Protein AF-A0A3M6WU56-F1 (afdb_monomer_lite)

InterPro domains:
  IPR001412 Aminoacyl-tRNA synthetase, class I, conserved site [PS00178] (388-399)
  IPR002300 Aminoacyl-tRNA synthetase, class Ia [PF00133] (355-540)
  IPR002303 Valine-tRNA ligase [PTHR11946] (317-577)
  IPR006710 Glycoside hydrolase, family 43 [PF04616] (1-161)
  IPR014729 Rossmann-like alpha/beta/alpha sandwich fold [G3DSA:3.40.50.620] (344-550)
  IPR023296 Glycosyl hydrolase, five-bladed beta-propeller domain superfamily [G3DSA:2.115.10.20] (1-221)
  IPR023296 Glycosyl hydrolase, five-bladed beta-propeller domain superfamily [SSF75005] (1-190)

Radius of gyration: 33.16 Å; chains: 1; bounding box: 92×86×83 Å

Foldseek 3Di:
DKAWAADPVGRLAIAIFAWDAPVPPVGPTDGPDPDGQWFPPVQRGWHQWDWAQDPVRWIKIKTKRHNLSVAPDDQSNAQDPPQGKIFIWMWTADNVRRHTDDDIATADIDDPLQHNTKGLWEWDDADQKIKIWIWGDHQVAQAIAIWIWIANDPSDNTHTDDDQGGCVRVNFGRKGNWYDDNVRFKIKTWGDDVPGIDIFIWGWHDDPNDIHTDTQGPPDNHDDDDDDDDDPDDDPPDPPLVVCVVVVLVVPPPDDDDDPDDPDDDDDDDDDDDDPVVVVVVVVVVVVVVVVVVVVVVVVVVVVVPDDDDDDDDDDDDPDDPDDQPDDFQDDGDDDDCPDPCNVDDDCVNVVPNPLRVCLSVVVLAFDDPPVRHWDPLEEDEDEQPAAELQDADDVVSLVSLVVVQVVQVVVVVVVGRYAYAYEHEPPPPNLLVSLQVCCCVVPVHDGCVNCDDPSSVVSSVVSSVVSVVNRVVVSSVSVRSHRPVRYDYCPPPVNVVVVVVVQVVCVVVVNDDDDDDDFCADPVSGDTDDPVRDDDDDDPAWDFDDDPPDPGTDTDRDDDWDWDDDPPDPDIDIDD

Secondary structure (DSSP, 8-state):
-EEEEEETTEEEEEEEEE-EESS-TT--EE---SS-SB--GGGTBEEEEEEEE-TTS-EEEEEEE-GGGGS-BSGGGB-SSSPPP--EEEEEE-TTS-SEEEEEEEEE---TTTTT-EEEEEEEEETTEEEEEEEES-TTSTT-EEEEEEESSTT-PPEEEEEEE-TTGGG-EEEEEEEE-TTSSEEEEEEEETTEEEEEEEEEEEETTEEEEEE--STTTT-SS-------S--SPPPHHHHHHHHHHHH--SS-SS-SS-----S-S--PPPPHHHHHHHHHHHHHHHHHHHHHHHHHHHHHTSPPS------PPP-PPPP---SPTTSPP----TTSGGGSS--HHHHHTTHHHHHHHTTTTSPPPPTTSSPPTT-EEEEE--PPBTTS---HHHHHHHHHHHHHHHHHHHTT-EEEEE-EEB--HHHHHHHHHHHHHHHTTT--HHHH-HHHHHHHHHHHHHHHHHHHHHHHHHTT----GGG-EETTSHHHHHHHHHHHHHHHHTTSS-------EEETTTTEEE-GGG------SS-EEE--TT-SSPEEES----EEEEPTTSS-EEEE-

Organism: Hortaea werneckii (NCBI:txid91943)

Structure (mmCIF, N/CA/C/O backbone):
data_AF-A0A3M6WU56-F1
#
_entry.id   AF-A0A3M6WU56-F1
#
loop_
_atom_site.group_PDB
_atom_site.id
_atom_site.type_symbol
_atom_site.label_atom_id
_atom_site.label_alt_id
_atom_site.label_comp_id
_atom_site.label_asym_id
_atom_site.label_entity_id
_atom_site.label_seq_id
_atom_site.pdbx_PDB_ins_code
_atom_site.Cartn_x
_atom_site.Cartn_y
_atom_site.Cartn_z
_atom_site.occupancy
_atom_site.B_iso_or_equiv
_atom_site.auth_seq_id
_atom_site.auth_comp_id
_atom_site.auth_asym_id
_atom_site.auth_atom_id
_atom_site.pdbx_PDB_model_num
ATOM 1 N N . MET A 1 1 ? -6.948 -21.415 17.782 1.00 92.50 1 MET A N 1
ATOM 2 C CA . MET A 1 1 ? -6.663 -20.139 18.463 1.00 92.50 1 MET A CA 1
ATOM 3 C C . MET A 1 1 ? -6.124 -20.445 19.847 1.00 92.50 1 MET A C 1
ATOM 5 O O . MET A 1 1 ? -6.703 -21.299 20.507 1.00 92.50 1 MET A O 1
ATOM 9 N N . TYR A 1 2 ? -5.043 -19.794 20.268 1.00 95.62 2 TYR A N 1
ATOM 10 C CA . TYR A 1 2 ? -4.641 -19.755 21.677 1.00 95.62 2 TYR A CA 1
ATOM 11 C C . TYR A 1 2 ? -5.163 -18.459 22.284 1.00 95.62 2 TYR A C 1
ATOM 13 O O . TYR A 1 2 ? -5.268 -17.462 21.573 1.00 95.62 2 TYR A O 1
ATOM 21 N N . TYR A 1 3 ? -5.515 -18.472 23.561 1.00 96.44 3 TYR A N 1
ATOM 22 C CA . TYR A 1 3 ? -5.982 -17.277 24.254 1.00 96.44 3 TYR A CA 1
ATOM 23 C C . TYR A 1 3 ? -5.583 -17.320 25.724 1.00 96.44 3 TYR A C 1
ATOM 25 O O . TYR A 1 3 ? -5.202 -18.364 26.254 1.00 96.44 3 TYR A O 1
ATOM 33 N N . THR A 1 4 ? -5.707 -16.174 26.375 1.00 97.06 4 THR A N 1
ATOM 34 C CA . THR A 1 4 ? -5.502 -16.015 27.810 1.00 97.06 4 THR A CA 1
ATOM 35 C C . THR A 1 4 ? -6.847 -15.744 28.474 1.00 97.06 4 THR A C 1
ATOM 37 O O . THR A 1 4 ? -7.635 -14.952 27.961 1.00 97.06 4 THR A O 1
ATOM 40 N N . ALA A 1 5 ? -7.108 -16.367 29.620 1.00 95.44 5 ALA A N 1
ATOM 41 C CA . ALA A 1 5 ? -8.271 -16.069 30.448 1.00 95.44 5 ALA A CA 1
ATOM 42 C C . ALA A 1 5 ? -7.881 -15.956 31.925 1.00 95.44 5 ALA A C 1
ATOM 44 O O . ALA A 1 5 ? -6.965 -16.635 32.392 1.00 95.44 5 ALA A O 1
ATOM 45 N N . ALA A 1 6 ? -8.589 -15.107 32.670 1.00 95.31 6 ALA A N 1
ATOM 46 C CA . ALA A 1 6 ? -8.425 -15.012 34.114 1.00 95.31 6 ALA A CA 1
ATOM 47 C C . ALA A 1 6 ? -8.903 -16.303 34.796 1.00 95.31 6 ALA A C 1
ATOM 49 O O . ALA A 1 6 ? -9.958 -16.855 34.468 1.00 95.31 6 ALA A O 1
ATOM 50 N N . LEU A 1 7 ? -8.141 -16.783 35.775 1.00 92.75 7 LEU A N 1
ATOM 51 C CA . LEU A 1 7 ? -8.496 -17.967 36.540 1.00 92.75 7 LEU A CA 1
ATOM 52 C C . LEU A 1 7 ? -9.661 -17.641 37.483 1.00 92.75 7 LEU A C 1
ATOM 54 O O . LEU A 1 7 ? -9.537 -16.799 38.369 1.00 92.75 7 LEU A O 1
ATOM 58 N N . LYS A 1 8 ? -10.790 -18.346 37.349 1.00 90.94 8 LYS A N 1
ATOM 59 C CA . LYS A 1 8 ? -12.012 -18.071 38.131 1.00 90.94 8 LYS A CA 1
ATOM 60 C C . LYS A 1 8 ? -11.788 -18.058 39.650 1.00 90.94 8 LYS A C 1
ATOM 62 O O . LYS A 1 8 ? -12.387 -17.247 40.345 1.00 90.94 8 LYS A O 1
ATOM 67 N N . SER A 1 9 ? -10.947 -18.954 40.168 1.00 91.38 9 SER A N 1
ATOM 68 C CA . SER A 1 9 ? -10.643 -19.040 41.605 1.00 91.38 9 SER A CA 1
ATOM 69 C C . SER A 1 9 ? -9.688 -17.951 42.098 1.00 91.38 9 SER A C 1
ATOM 71 O O . SER A 1 9 ? -9.588 -17.734 43.303 1.00 91.38 9 SER A O 1
ATOM 73 N N . LYS A 1 10 ? -8.971 -17.284 41.188 1.00 92.31 10 LYS A N 1
ATOM 74 C CA . LYS A 1 10 ? -7.972 -16.267 41.504 1.00 92.31 10 LYS A CA 1
ATOM 75 C C . LYS A 1 10 ? -7.806 -15.334 40.303 1.00 92.31 10 LYS A C 1
ATOM 77 O O . LYS A 1 10 ? -6.907 -15.509 39.487 1.00 92.31 10 LYS A O 1
ATOM 82 N N . THR A 1 11 ? -8.705 -14.358 40.194 1.00 91.25 11 THR A N 1
ATOM 83 C CA . THR A 1 11 ? -8.898 -13.530 38.989 1.00 91.25 11 THR A CA 1
ATOM 84 C C . THR A 1 11 ? -7.725 -12.618 38.646 1.00 91.25 11 THR A C 1
ATOM 86 O O . THR A 1 11 ? -7.669 -12.111 37.532 1.00 91.25 11 THR A O 1
ATOM 89 N N . ASN A 1 12 ? -6.780 -12.414 39.568 1.00 89.25 12 ASN A N 1
ATOM 90 C CA . ASN A 1 12 ? -5.532 -11.714 39.274 1.00 89.25 12 ASN A CA 1
ATOM 91 C C . ASN A 1 12 ? -4.502 -12.592 38.547 1.00 89.25 12 ASN A C 1
ATOM 93 O O . ASN A 1 12 ? -3.507 -12.056 38.078 1.00 89.25 12 ASN A O 1
ATOM 97 N N . LEU A 1 13 ? -4.706 -13.913 38.476 1.00 95.06 13 LEU A N 1
ATOM 98 C CA . LEU A 1 13 ? -3.872 -14.810 37.682 1.00 95.06 13 LEU A CA 1
ATOM 99 C C . LEU A 1 13 ? -4.531 -15.097 36.339 1.00 95.06 13 LEU A C 1
ATOM 101 O O . LEU A 1 13 ? -5.727 -15.384 36.262 1.00 95.06 13 LEU A O 1
ATOM 105 N N . HIS A 1 14 ? -3.709 -15.124 35.302 1.00 97.00 14 HIS A N 1
ATOM 106 C CA . HIS A 1 14 ? -4.103 -15.522 33.963 1.00 97.00 14 HIS A CA 1
ATOM 107 C C . HIS A 1 14 ? -3.581 -16.916 33.633 1.00 97.00 14 HIS A C 1
ATOM 109 O O . HIS A 1 14 ? -2.525 -17.323 34.117 1.00 97.00 14 HIS A O 1
ATOM 115 N N . CYS A 1 15 ? -4.327 -17.659 32.820 1.00 97.56 15 CYS A N 1
ATOM 116 C CA . CYS A 1 15 ? -3.922 -18.964 32.319 1.00 97.56 15 CYS A CA 1
ATOM 117 C C . CYS A 1 15 ? -4.257 -19.106 30.836 1.00 97.56 15 CYS A C 1
ATOM 119 O O . CYS A 1 15 ? -5.173 -18.462 30.317 1.00 97.56 15 CYS A O 1
ATOM 121 N N . LEU A 1 16 ? -3.508 -19.971 30.157 1.00 98.25 16 LEU A N 1
ATOM 122 C CA . LEU A 1 16 ? -3.673 -20.199 28.730 1.00 98.25 16 LEU A CA 1
ATOM 123 C C . LEU A 1 16 ? -4.796 -21.196 28.465 1.00 98.25 16 LEU A C 1
ATOM 125 O O . LEU A 1 16 ? -4.929 -22.202 29.165 1.00 98.25 16 LEU A O 1
ATOM 129 N N . GLY A 1 17 ? -5.546 -20.937 27.403 1.00 97.75 17 GLY A N 1
ATOM 130 C CA . GLY A 1 17 ? -6.514 -21.843 26.806 1.00 97.75 17 GLY A CA 1
ATOM 131 C C . GLY A 1 17 ? -6.301 -21.960 25.300 1.00 97.75 17 GLY A C 1
ATOM 132 O O . GLY A 1 17 ? -5.486 -21.254 24.693 1.00 97.75 17 GLY A O 1
ATOM 1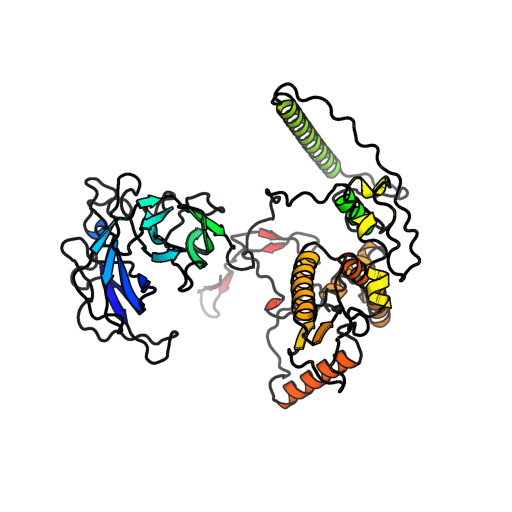33 N N . TRP A 1 18 ? -7.036 -22.876 24.683 1.00 96.75 18 TRP A N 1
ATOM 134 C CA . TRP A 1 18 ? -7.040 -23.052 23.239 1.00 96.75 18 TRP A CA 1
ATOM 135 C C . TRP A 1 18 ? -8.448 -23.382 22.763 1.00 96.75 18 TRP A C 1
ATOM 137 O O . TRP A 1 18 ? -9.221 -24.031 23.449 1.00 96.75 18 TRP A O 1
ATOM 147 N N . ALA A 1 19 ? -8.778 -22.923 21.564 1.00 96.12 19 ALA A N 1
ATOM 148 C CA . ALA A 1 19 ? -10.069 -23.148 20.937 1.00 96.12 19 ALA A CA 1
ATOM 149 C C . ALA A 1 19 ? -9.871 -23.578 19.482 1.00 96.12 19 ALA A C 1
ATOM 151 O O . ALA A 1 19 ? -8.938 -23.125 18.799 1.00 96.12 19 ALA A O 1
ATOM 152 N N . LYS A 1 20 ? -10.758 -24.443 18.990 1.00 94.44 20 LYS A N 1
ATOM 153 C CA . LYS A 1 20 ? -10.746 -24.948 17.611 1.00 94.44 20 LYS A CA 1
ATOM 154 C C . LYS A 1 20 ? -11.952 -24.429 16.844 1.00 94.44 20 LYS A C 1
ATOM 156 O O . LYS A 1 20 ? -13.027 -24.282 17.408 1.00 94.44 20 LYS A O 1
ATOM 161 N N . SER A 1 21 ? -11.753 -24.184 15.556 1.00 93.75 21 SER A N 1
ATOM 162 C CA . SER A 1 21 ? -12.828 -23.869 14.620 1.00 93.75 21 SER A CA 1
ATOM 163 C C . SER A 1 21 ? -12.995 -25.022 13.642 1.00 93.75 21 SER A C 1
ATOM 165 O O . SER A 1 21 ? -12.004 -25.556 13.138 1.00 93.75 21 SER A O 1
ATOM 167 N N . THR A 1 22 ? -14.243 -25.396 13.374 1.00 88.31 22 THR A N 1
ATOM 168 C CA . 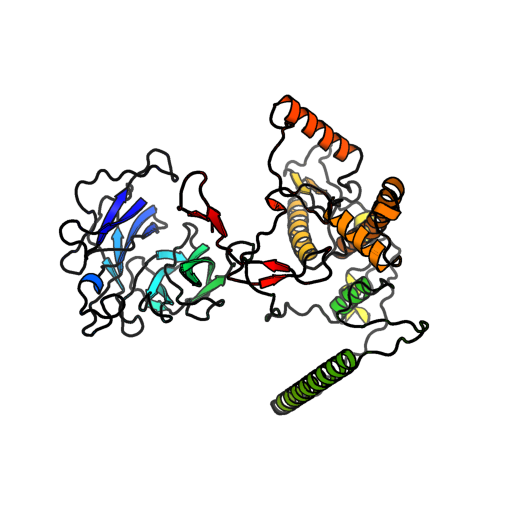THR A 1 22 ? -14.610 -26.321 12.293 1.00 88.31 22 THR A CA 1
ATOM 169 C C . THR A 1 22 ? -14.912 -25.587 10.983 1.00 88.31 22 THR A C 1
ATOM 171 O O . THR A 1 22 ? -14.852 -26.207 9.927 1.00 88.31 22 THR A O 1
ATOM 174 N N . GLY A 1 23 ? -15.187 -24.276 11.038 1.00 86.12 23 GLY A N 1
ATOM 175 C CA . GLY A 1 23 ? -15.537 -23.423 9.893 1.00 86.12 23 GLY A CA 1
ATOM 176 C C . GLY A 1 23 ? -14.347 -22.751 9.198 1.00 86.12 23 GLY A C 1
ATOM 177 O O . GLY A 1 23 ? -14.539 -21.918 8.321 1.00 86.12 23 GLY A O 1
ATOM 178 N N . GLY A 1 24 ? -13.111 -23.089 9.577 1.00 89.12 24 GLY A N 1
ATOM 179 C CA . GLY A 1 24 ? -11.898 -22.446 9.064 1.00 89.12 24 GLY A CA 1
ATOM 180 C C . GLY A 1 24 ? -11.406 -21.295 9.946 1.00 89.12 24 GLY A C 1
ATOM 181 O O . GLY A 1 24 ? -11.762 -21.195 11.122 1.00 89.12 24 GLY A O 1
ATOM 182 N N . VAL A 1 25 ? -10.529 -20.447 9.402 1.00 86.62 25 VAL A N 1
ATOM 183 C CA . VAL A 1 25 ? -9.787 -19.435 10.181 1.00 86.62 25 VAL A CA 1
ATOM 184 C C . VAL A 1 25 ? -10.664 -18.313 10.747 1.00 86.62 25 VAL A C 1
ATOM 186 O O . VAL A 1 25 ? -10.285 -17.704 11.745 1.00 86.62 25 VAL A O 1
ATOM 189 N N . GLU A 1 26 ? -11.833 -18.074 10.155 1.00 91.25 26 GLU A N 1
ATOM 190 C CA . GLU A 1 26 ? -12.790 -17.038 10.575 1.00 91.25 26 GLU A CA 1
ATOM 191 C C . GLU A 1 26 ? -13.608 -17.447 11.810 1.00 91.25 26 GLU A C 1
ATOM 193 O O . GLU A 1 26 ? -14.221 -16.604 12.462 1.00 91.25 26 GLU A O 1
ATOM 198 N N . GLY A 1 27 ? -13.571 -18.729 12.184 1.00 91.88 27 GLY A N 1
ATOM 199 C CA . GLY A 1 27 ? -14.341 -19.262 13.303 1.00 91.88 27 GLY A CA 1
ATOM 200 C C . GLY A 1 27 ? -15.678 -19.893 12.878 1.00 91.88 27 GLY A C 1
ATOM 201 O O . GLY A 1 27 ? -15.846 -20.255 11.713 1.00 91.88 27 GLY A O 1
ATOM 202 N N . PRO A 1 28 ? -16.621 -20.075 13.821 1.00 94.50 28 PRO A N 1
ATOM 203 C CA . PRO A 1 28 ? -16.477 -19.787 15.248 1.00 94.50 28 PRO A CA 1
ATOM 204 C C . PRO A 1 28 ? -15.437 -20.698 15.916 1.00 94.50 28 PRO A C 1
ATOM 206 O O . PRO A 1 28 ? -15.306 -21.874 15.577 1.00 94.50 28 PRO A O 1
ATOM 209 N N . TYR A 1 29 ? -14.697 -20.153 16.882 1.00 95.75 29 TYR A N 1
ATOM 210 C CA . TYR A 1 29 ? -13.777 -20.927 17.715 1.00 95.75 29 TYR A CA 1
ATOM 211 C C . TYR A 1 29 ? -14.481 -21.378 18.992 1.00 95.75 29 TYR A C 1
ATOM 213 O O . TYR A 1 29 ? -15.048 -20.560 19.710 1.00 95.75 29 TYR A O 1
ATOM 221 N N . VAL A 1 30 ? -14.403 -22.672 19.288 1.00 95.75 30 VAL A N 1
ATOM 222 C CA . VAL A 1 30 ? -14.989 -23.285 20.481 1.00 95.75 30 VAL A CA 1
ATOM 223 C C . VAL A 1 30 ? -13.874 -23.899 21.323 1.00 95.75 30 VAL A C 1
ATOM 225 O O . VAL A 1 30 ? -13.077 -24.699 20.817 1.00 95.75 30 VAL A O 1
ATOM 228 N N . ASP A 1 31 ? -13.805 -23.509 22.595 1.00 94.94 31 ASP A N 1
ATOM 229 C CA . ASP A 1 31 ? -13.066 -24.248 23.618 1.00 94.94 31 ASP A CA 1
ATOM 230 C C . ASP A 1 31 ? -14.027 -25.215 24.321 1.00 94.94 31 ASP A C 1
ATOM 232 O O . ASP A 1 31 ? -15.040 -24.798 24.876 1.00 94.94 31 ASP A O 1
ATOM 236 N N . ASN A 1 32 ? -13.703 -26.507 24.275 1.00 91.88 32 ASN A N 1
ATOM 237 C CA . ASN A 1 32 ? -14.449 -27.568 24.958 1.00 91.88 32 ASN A CA 1
ATOM 238 C C . ASN A 1 32 ? -13.688 -28.109 26.183 1.00 91.88 32 ASN A C 1
ATOM 240 O O . ASN A 1 32 ? -14.042 -29.157 26.724 1.00 91.88 32 ASN A O 1
ATOM 244 N N . SER A 1 33 ? -12.609 -27.441 26.591 1.00 91.62 33 SER A N 1
ATOM 245 C CA . SER A 1 33 ? -11.799 -27.820 27.743 1.00 91.62 33 SER A CA 1
ATOM 246 C C . SER A 1 33 ? -12.548 -27.521 29.041 1.00 91.62 33 SER A C 1
ATOM 248 O O . SER A 1 33 ? -13.245 -26.520 29.177 1.00 91.62 33 SER A O 1
ATOM 250 N N . ASN A 1 34 ? -12.386 -28.392 30.034 1.00 91.75 34 ASN A N 1
ATOM 251 C CA . ASN A 1 34 ? -12.969 -28.219 31.368 1.00 91.75 34 ASN A CA 1
ATOM 252 C C . ASN A 1 34 ? -11.967 -27.663 32.396 1.00 91.75 34 ASN A C 1
ATOM 254 O O . ASN A 1 34 ? -12.322 -27.477 33.559 1.00 91.75 34 ASN A O 1
ATOM 258 N N . GLN A 1 35 ? -10.718 -27.442 31.985 1.00 92.31 35 GLN A N 1
ATOM 259 C CA . GLN A 1 35 ? -9.619 -26.946 32.806 1.00 92.31 35 GLN A CA 1
ATOM 260 C C . GLN A 1 35 ? -8.713 -26.038 31.964 1.00 92.31 35 GLN A C 1
ATOM 262 O O . GLN A 1 35 ? -8.641 -26.220 30.744 1.00 92.31 35 GLN A O 1
ATOM 267 N N . PRO A 1 36 ? -7.990 -25.092 32.592 1.00 94.69 36 PRO A N 1
ATOM 268 C CA . PRO A 1 36 ? -6.949 -24.327 31.915 1.00 94.69 36 PRO A CA 1
ATOM 269 C C . PRO A 1 36 ? -5.884 -25.244 31.306 1.00 94.69 36 PRO A C 1
ATOM 271 O O . PRO A 1 36 ? -5.541 -26.277 31.879 1.00 94.69 36 PRO A O 1
ATOM 274 N N . TRP A 1 37 ? -5.320 -24.843 30.170 1.00 97.38 37 TRP A N 1
ATOM 275 C CA . TRP A 1 37 ? -4.344 -25.654 29.449 1.00 97.38 37 TRP A CA 1
ATOM 276 C C . TRP A 1 37 ? -2.927 -25.533 30.025 1.00 97.38 37 TRP A C 1
ATOM 278 O O . TRP A 1 37 ? -2.307 -26.541 30.355 1.00 97.38 37 TRP A O 1
ATOM 288 N N . ILE A 1 38 ? -2.421 -24.305 30.187 1.00 97.69 38 ILE A N 1
ATOM 289 C CA . ILE A 1 38 ? -1.125 -24.020 30.827 1.00 97.69 38 ILE A CA 1
ATOM 290 C C . ILE A 1 38 ? -1.353 -22.946 31.892 1.00 97.69 38 ILE A C 1
ATOM 292 O O . ILE A 1 38 ? -1.788 -21.838 31.581 1.00 97.69 38 ILE A O 1
ATOM 296 N N . CYS A 1 39 ? -1.095 -23.285 33.158 1.00 96.88 39 CYS A N 1
ATOM 297 C CA . CYS A 1 39 ? -1.515 -22.471 34.305 1.00 96.88 39 CYS A CA 1
ATOM 298 C C . CYS A 1 39 ? -0.573 -22.646 35.518 1.00 96.88 39 CYS A C 1
ATOM 300 O O . CYS A 1 39 ? -0.951 -23.272 36.508 1.00 96.88 39 CYS A O 1
ATOM 302 N N . PRO A 1 40 ? 0.677 -22.147 35.467 1.00 96.50 40 PRO A N 1
ATOM 303 C CA . PRO A 1 40 ? 1.643 -22.295 36.557 1.00 96.50 40 PRO A CA 1
ATOM 304 C C . PRO A 1 40 ? 1.360 -21.290 37.693 1.00 96.50 40 PRO A C 1
ATOM 306 O O . PRO A 1 40 ? 2.043 -20.280 37.869 1.00 96.50 40 PRO A O 1
ATOM 309 N N . THR A 1 41 ? 0.303 -21.542 38.467 1.00 95.81 41 THR A N 1
ATOM 310 C CA . THR A 1 41 ? -0.238 -20.603 39.469 1.00 95.81 41 THR A CA 1
ATOM 311 C C . THR A 1 41 ? 0.714 -20.277 40.619 1.00 95.81 41 THR A C 1
ATOM 313 O O . THR A 1 41 ? 0.564 -19.237 41.259 1.00 95.81 41 THR A O 1
ATOM 316 N N . ASN A 1 42 ? 1.691 -21.144 40.893 1.00 95.12 42 ASN A N 1
ATOM 317 C CA . ASN A 1 42 ? 2.722 -20.938 41.912 1.00 95.12 42 ASN A CA 1
ATOM 318 C C . ASN A 1 42 ? 3.731 -19.836 41.545 1.00 95.12 42 ASN A C 1
ATOM 320 O O . ASN A 1 42 ? 4.424 -19.347 42.429 1.00 95.12 42 ASN A O 1
ATOM 324 N N . ILE A 1 43 ? 3.803 -19.449 40.268 1.00 95.69 43 ILE A N 1
ATOM 325 C CA . ILE A 1 43 ? 4.740 -18.443 39.744 1.00 95.69 43 ILE A CA 1
ATOM 326 C C . ILE A 1 43 ? 4.036 -17.334 38.942 1.00 95.69 43 ILE A C 1
ATOM 328 O O . ILE A 1 43 ? 4.672 -16.647 38.154 1.00 95.69 43 ILE A O 1
ATOM 332 N N . GLY A 1 44 ? 2.727 -17.143 39.153 1.00 95.38 44 GLY A N 1
ATOM 333 C CA . GLY A 1 44 ? 1.961 -16.028 38.573 1.00 95.38 44 GLY A CA 1
ATOM 334 C C . GLY A 1 44 ? 1.019 -16.393 37.424 1.00 95.38 44 GLY A C 1
ATOM 335 O O . GLY A 1 44 ? 0.243 -15.553 36.989 1.00 95.38 44 GLY A O 1
ATOM 336 N N . GLY A 1 45 ? 0.990 -17.651 36.978 1.00 97.56 45 GLY A N 1
ATOM 337 C CA . GLY A 1 45 ? 0.173 -18.055 35.830 1.00 97.56 45 GLY A CA 1
ATOM 338 C C . GLY A 1 45 ? 0.883 -17.815 34.494 1.00 97.56 45 GLY A C 1
ATOM 339 O O . GLY A 1 45 ? 2.109 -17.724 34.444 1.00 97.56 45 GLY A O 1
ATOM 340 N N . ALA A 1 46 ? 0.131 -17.793 33.396 1.00 97.94 46 ALA A N 1
ATOM 341 C CA . ALA A 1 46 ? 0.663 -17.677 32.042 1.00 97.94 46 ALA A CA 1
ATOM 342 C C . ALA A 1 46 ? -0.228 -16.817 31.133 1.00 97.94 46 ALA A C 1
ATOM 344 O O . ALA A 1 46 ? -1.456 -16.899 31.192 1.00 97.94 46 ALA A O 1
ATOM 345 N N . ILE A 1 47 ? 0.416 -16.021 30.279 1.00 97.62 47 ILE A N 1
ATOM 346 C CA . ILE A 1 47 ? -0.206 -15.044 29.378 1.00 97.62 47 ILE A CA 1
ATOM 347 C C . ILE A 1 47 ? 0.560 -14.965 28.044 1.00 97.62 47 ILE A C 1
ATOM 349 O O . ILE A 1 47 ? 1.642 -15.539 27.897 1.00 97.62 47 ILE A O 1
ATOM 353 N N . ASP A 1 48 ? -0.030 -14.272 27.072 1.00 96.56 48 ASP A N 1
ATOM 354 C CA . ASP A 1 48 ? 0.513 -13.988 25.741 1.00 96.56 48 ASP A CA 1
ATOM 355 C C . ASP A 1 48 ? 1.006 -15.221 24.961 1.00 96.56 48 ASP A C 1
ATOM 357 O O . ASP A 1 48 ? 2.187 -15.305 24.611 1.00 96.56 48 ASP A O 1
ATOM 361 N N . PRO A 1 49 ? 0.139 -16.215 24.686 1.00 97.62 49 PRO A N 1
ATOM 362 C CA . PRO A 1 49 ? 0.538 -17.372 23.902 1.00 97.62 49 PRO A CA 1
ATOM 363 C C . PRO A 1 49 ? 0.684 -17.007 22.418 1.00 97.62 49 PRO A C 1
ATOM 365 O O . PRO A 1 49 ? -0.249 -16.491 21.804 1.00 97.62 49 PRO A O 1
ATOM 368 N N . SER A 1 50 ? 1.808 -17.379 21.809 1.00 95.75 50 SER A N 1
ATOM 369 C CA . SER A 1 50 ? 2.028 -17.292 20.362 1.00 95.75 50 SER A CA 1
ATOM 370 C C . SER A 1 50 ? 2.502 -18.631 19.798 1.00 95.75 50 SER A C 1
ATOM 372 O O . SER A 1 50 ? 3.361 -19.309 20.366 1.00 95.75 50 SER A O 1
ATOM 374 N N . GLY A 1 51 ? 1.890 -19.051 18.691 1.00 94.88 51 GLY A N 1
ATOM 375 C CA . GLY A 1 51 ? 2.168 -20.329 18.040 1.00 94.88 51 GLY A CA 1
ATOM 376 C C . GLY A 1 51 ? 3.235 -20.207 16.956 1.00 94.88 51 GLY A C 1
ATOM 377 O O . GLY A 1 51 ? 3.213 -19.275 16.161 1.00 94.88 51 GLY A O 1
ATOM 378 N N . TYR A 1 52 ? 4.118 -21.198 16.860 1.00 94.62 52 TYR A N 1
ATOM 379 C CA . TYR A 1 52 ? 5.155 -21.271 15.834 1.00 94.62 52 TYR A CA 1
ATOM 380 C C . TYR A 1 52 ? 5.267 -22.685 15.251 1.00 94.62 52 TYR A C 1
ATOM 382 O O . TYR A 1 52 ? 5.207 -23.683 15.973 1.00 94.62 52 TYR A O 1
ATOM 390 N N . VAL A 1 53 ? 5.452 -22.776 13.933 1.00 93.62 53 VAL A N 1
ATOM 391 C CA . VAL A 1 53 ? 5.740 -24.033 13.230 1.00 93.62 53 VAL A CA 1
ATOM 392 C C . VAL A 1 53 ? 7.158 -23.955 12.693 1.00 93.62 53 VAL A C 1
ATOM 394 O O . VAL A 1 53 ? 7.483 -23.062 11.914 1.00 93.62 53 VAL A O 1
ATOM 397 N N . ASP A 1 54 ? 8.016 -24.877 13.122 1.00 91.50 54 ASP A N 1
ATOM 398 C CA . ASP A 1 54 ? 9.406 -24.883 12.682 1.00 91.50 54 ASP A CA 1
ATOM 399 C C . ASP A 1 54 ? 9.581 -25.520 11.287 1.00 91.50 54 ASP A C 1
ATOM 401 O O . ASP A 1 54 ? 8.671 -26.179 10.777 1.00 91.50 54 ASP A O 1
ATOM 405 N N . PRO A 1 55 ? 10.756 -25.372 10.643 1.00 90.12 55 PRO A N 1
ATOM 406 C CA . PRO A 1 55 ? 10.998 -25.956 9.321 1.00 90.12 55 PRO A CA 1
ATOM 407 C C . PRO A 1 55 ? 10.936 -27.490 9.270 1.00 90.12 55 PRO A C 1
ATOM 409 O O . PRO A 1 55 ? 10.923 -28.058 8.183 1.00 90.12 55 PRO A O 1
ATOM 412 N N . GLN A 1 56 ? 10.935 -28.170 10.421 1.00 92.56 56 GLN A N 1
ATOM 413 C CA . GLN A 1 56 ? 10.739 -29.616 10.538 1.00 92.56 56 GLN A CA 1
ATOM 414 C C . GLN A 1 56 ? 9.259 -29.973 10.766 1.00 92.56 56 GLN A C 1
ATOM 416 O O . GLN A 1 56 ? 8.947 -31.111 11.113 1.00 92.56 56 GLN A O 1
ATOM 421 N N . ASN A 1 57 ? 8.347 -29.012 10.576 1.00 93.94 57 ASN A N 1
ATOM 422 C CA . ASN A 1 57 ? 6.910 -29.141 10.786 1.00 93.94 57 ASN A CA 1
ATOM 423 C C . ASN A 1 57 ? 6.532 -29.530 12.229 1.00 93.94 57 ASN A C 1
ATOM 425 O O . ASN A 1 57 ? 5.485 -30.134 12.466 1.00 93.94 57 ASN A O 1
ATOM 429 N N . ARG A 1 58 ? 7.374 -29.208 13.221 1.00 95.94 58 ARG A N 1
ATOM 430 C CA . ARG A 1 58 ? 7.021 -29.349 14.642 1.00 95.94 58 ARG A CA 1
ATOM 431 C C . ARG A 1 58 ? 6.335 -28.076 15.117 1.00 95.94 58 ARG A C 1
ATOM 433 O O . ARG A 1 58 ? 6.712 -26.974 14.718 1.00 95.94 58 ARG A O 1
ATOM 440 N N . ARG A 1 59 ? 5.342 -28.239 15.989 1.00 97.19 59 ARG A N 1
ATOM 441 C CA . ARG A 1 59 ? 4.552 -27.139 16.542 1.00 97.19 59 ARG A CA 1
ATOM 442 C C . ARG A 1 59 ? 5.050 -26.762 17.928 1.00 97.19 59 ARG A C 1
ATOM 444 O O . ARG A 1 59 ? 5.335 -27.622 18.762 1.00 97.19 59 ARG A O 1
ATOM 451 N N . TRP A 1 60 ? 5.122 -25.464 18.156 1.00 97.50 60 TRP A N 1
ATOM 452 C CA . TRP A 1 60 ? 5.624 -24.855 19.371 1.00 97.50 60 TRP A CA 1
ATOM 453 C C . TRP A 1 60 ? 4.687 -23.734 19.801 1.00 97.50 60 TRP A C 1
ATOM 455 O O . TRP A 1 60 ? 4.066 -23.085 18.961 1.00 97.50 60 TRP A O 1
ATOM 465 N N . VAL A 1 61 ? 4.615 -23.493 21.103 1.00 98.06 61 VAL A N 1
ATOM 466 C CA . VAL A 1 61 ? 3.967 -22.317 21.680 1.00 98.06 61 VAL A CA 1
ATOM 467 C C . VAL A 1 61 ? 4.976 -21.611 22.567 1.00 98.06 61 VAL A C 1
ATOM 469 O O . VAL A 1 61 ? 5.575 -22.237 23.445 1.00 98.06 61 VAL A O 1
ATOM 472 N N . VAL A 1 62 ? 5.177 -20.320 22.317 1.00 98.19 62 VAL A N 1
ATOM 473 C CA . VAL A 1 62 ? 5.881 -19.424 23.234 1.00 98.19 62 VAL A CA 1
ATOM 474 C C . VAL A 1 62 ? 4.869 -18.662 24.075 1.00 98.19 62 VAL A C 1
ATOM 476 O O . VAL A 1 62 ? 3.800 -18.318 23.582 1.00 98.19 62 VAL A O 1
ATOM 479 N N . TYR A 1 63 ? 5.175 -18.441 25.348 1.00 98.50 63 TYR A N 1
ATOM 480 C CA . TYR A 1 63 ? 4.299 -17.705 26.260 1.00 98.50 63 TYR A CA 1
ATOM 481 C C . TYR A 1 63 ? 5.090 -17.093 27.414 1.00 98.50 63 TYR A C 1
ATOM 483 O O . TYR A 1 63 ? 6.200 -17.534 27.717 1.00 98.50 63 TYR A O 1
ATOM 491 N N . LYS A 1 64 ? 4.513 -16.093 28.079 1.00 98.12 64 LYS A N 1
ATOM 492 C CA . LYS A 1 64 ? 5.062 -15.485 29.295 1.00 98.12 64 LYS A CA 1
ATOM 493 C C . LYS A 1 64 ? 4.490 -16.172 30.529 1.00 98.12 64 LYS A C 1
ATOM 495 O O . LYS A 1 64 ? 3.289 -16.415 30.611 1.00 98.12 64 LYS A O 1
ATOM 500 N N . VAL A 1 65 ? 5.335 -16.428 31.522 1.00 98.25 65 VAL A N 1
ATOM 501 C CA . VAL A 1 65 ? 4.881 -16.632 32.902 1.00 98.25 65 VAL A CA 1
ATOM 502 C C . VAL A 1 65 ? 4.650 -15.264 33.543 1.00 98.25 65 VAL A C 1
ATOM 504 O O . VAL A 1 65 ? 5.564 -14.438 33.604 1.00 98.25 65 VAL A O 1
ATOM 507 N N . ASP A 1 66 ? 3.424 -15.026 34.007 1.00 95.88 66 ASP A N 1
ATOM 508 C CA . ASP A 1 66 ? 2.923 -13.712 34.437 1.00 95.88 66 ASP A CA 1
ATOM 509 C C . ASP A 1 66 ? 3.358 -13.373 35.876 1.00 95.88 66 ASP A C 1
ATOM 511 O O . ASP A 1 66 ? 2.548 -13.130 36.767 1.00 95.88 66 ASP A O 1
ATOM 515 N N . GLY A 1 67 ? 4.670 -13.384 36.132 1.00 95.44 67 GLY A N 1
ATOM 516 C CA . GLY A 1 67 ? 5.247 -13.123 37.457 1.00 95.44 67 GLY A CA 1
ATOM 517 C C . GLY A 1 67 ? 4.855 -11.762 38.048 1.00 95.44 67 GLY A C 1
ATOM 518 O O . GLY A 1 67 ? 4.808 -11.607 39.265 1.00 95.44 67 GLY A O 1
ATOM 519 N N . ASN A 1 68 ? 4.478 -10.791 37.212 1.00 92.94 68 ASN A N 1
ATOM 520 C CA . ASN A 1 68 ? 3.933 -9.509 37.658 1.00 92.94 68 ASN A CA 1
ATOM 521 C C . ASN A 1 68 ? 2.572 -9.621 38.363 1.00 92.94 68 ASN A C 1
ATOM 523 O O . ASN A 1 68 ? 2.248 -8.746 39.161 1.00 92.94 68 ASN A O 1
ATOM 527 N N . ALA A 1 69 ? 1.812 -10.700 38.166 1.00 94.00 69 ALA A N 1
ATOM 528 C CA . ALA A 1 69 ? 0.585 -10.965 38.922 1.00 94.00 69 ALA A CA 1
ATOM 529 C C . ALA A 1 69 ? 0.835 -11.296 40.408 1.00 94.00 69 ALA A C 1
ATOM 531 O O . ALA A 1 69 ? -0.095 -11.269 41.221 1.00 94.00 69 ALA A O 1
ATOM 532 N N . ILE A 1 70 ? 2.082 -11.629 40.759 1.00 94.88 70 ILE A N 1
ATOM 533 C CA . ILE A 1 70 ? 2.551 -11.898 42.127 1.00 94.88 70 ILE A CA 1
ATOM 534 C C . ILE A 1 70 ? 3.714 -10.977 42.529 1.00 94.88 70 ILE A C 1
ATOM 536 O O . ILE A 1 70 ? 4.437 -11.277 43.479 1.00 94.88 70 ILE A O 1
ATOM 540 N N . GLY A 1 71 ? 3.913 -9.878 41.796 1.00 92.75 71 GLY A N 1
ATOM 541 C CA . GLY A 1 71 ? 4.921 -8.876 42.115 1.00 92.75 71 GLY A CA 1
ATOM 542 C C . GLY A 1 71 ? 4.577 -8.074 43.371 1.00 92.75 71 GLY A C 1
ATOM 543 O O . GLY A 1 71 ? 3.505 -8.208 43.963 1.00 92.75 71 GLY A O 1
ATOM 544 N N . HIS A 1 72 ? 5.493 -7.198 43.778 1.00 94.44 72 HIS A N 1
ATOM 545 C CA . HIS A 1 72 ? 5.352 -6.389 44.997 1.00 94.44 72 HIS A CA 1
ATOM 546 C C . HIS A 1 72 ? 4.631 -5.052 44.749 1.00 94.44 72 HIS A C 1
ATOM 548 O O . HIS A 1 72 ? 4.739 -4.123 45.548 1.00 94.44 72 HIS A O 1
ATOM 554 N N . GLY A 1 73 ? 3.882 -4.952 43.644 1.00 90.62 73 GLY A N 1
ATOM 555 C CA . GLY A 1 73 ? 3.084 -3.786 43.279 1.00 90.62 73 GLY A CA 1
ATOM 556 C C . GLY A 1 73 ? 3.835 -2.747 42.443 1.00 90.62 73 GLY A C 1
ATOM 557 O O . GLY A 1 73 ? 4.874 -3.016 41.834 1.00 90.62 73 GLY A O 1
ATOM 558 N N . GLY A 1 74 ? 3.263 -1.543 42.403 1.00 89.38 74 GLY A N 1
ATOM 559 C CA . GLY A 1 74 ? 3.690 -0.457 41.525 1.00 89.38 74 GLY A CA 1
ATOM 560 C C . GLY A 1 74 ? 3.045 -0.517 40.140 1.00 89.38 74 GLY A C 1
ATOM 561 O O . GLY A 1 74 ? 2.120 -1.296 39.893 1.00 89.38 74 GLY A O 1
ATOM 562 N N . GLU A 1 75 ? 3.510 0.347 39.243 1.00 86.25 75 GLU A N 1
ATOM 563 C CA . GLU A 1 75 ? 3.003 0.423 37.877 1.00 86.25 75 GLU A CA 1
ATOM 564 C C . GLU A 1 75 ? 3.215 -0.922 37.169 1.00 86.25 75 GLU A C 1
ATOM 566 O O . GLU A 1 75 ? 4.282 -1.527 37.248 1.00 86.25 75 GLU A O 1
ATOM 571 N N . CYS A 1 76 ? 2.172 -1.450 36.532 1.00 87.75 76 CYS A N 1
ATOM 572 C CA . CYS A 1 76 ? 2.189 -2.786 35.934 1.00 87.75 76 CYS A CA 1
ATOM 573 C C . CYS A 1 76 ? 2.503 -3.964 36.902 1.00 87.75 76 CYS A C 1
ATOM 575 O O . CYS A 1 76 ? 2.895 -5.039 36.450 1.00 87.75 76 CYS A O 1
ATOM 577 N N . GLY A 1 77 ? 2.342 -3.793 38.222 1.00 91.94 77 GLY A N 1
ATOM 578 C CA . GLY A 1 77 ? 2.330 -4.881 39.216 1.00 91.94 77 GLY A CA 1
ATOM 579 C C . GLY A 1 77 ? 3.690 -5.425 39.676 1.00 91.94 77 GLY A C 1
ATOM 580 O O . GLY A 1 77 ? 3.733 -6.194 40.634 1.00 91.94 77 GLY A O 1
ATOM 581 N N . ASN A 1 78 ? 4.800 -5.020 39.049 1.00 94.44 78 ASN A N 1
ATOM 582 C CA . ASN A 1 78 ? 6.134 -5.568 39.339 1.00 94.44 78 ASN A CA 1
ATOM 583 C C . ASN A 1 78 ? 7.261 -4.529 39.282 1.00 94.44 78 ASN A C 1
ATOM 585 O O . ASN A 1 78 ? 8.385 -4.879 38.940 1.00 94.44 78 ASN A O 1
ATOM 589 N N . THR A 1 79 ? 6.985 -3.249 39.549 1.00 92.31 79 THR A N 1
ATOM 590 C CA . THR A 1 79 ? 8.020 -2.193 39.541 1.00 92.31 79 THR A CA 1
ATOM 591 C C . THR A 1 79 ? 8.598 -1.894 40.918 1.00 92.31 79 THR A C 1
ATOM 593 O O . THR A 1 79 ? 9.601 -1.189 41.011 1.00 92.31 79 THR A O 1
ATOM 596 N N . ILE A 1 80 ? 7.990 -2.407 41.988 1.00 93.62 80 ILE A N 1
ATOM 597 C CA . ILE A 1 80 ? 8.519 -2.293 43.349 1.00 93.62 80 ILE A CA 1
ATOM 598 C C . ILE A 1 80 ? 9.450 -3.487 43.619 1.00 93.62 80 ILE A C 1
ATOM 600 O O . ILE A 1 80 ? 9.016 -4.634 43.488 1.00 93.62 80 ILE A O 1
ATOM 604 N N . PRO A 1 81 ? 10.726 -3.259 43.984 1.00 91.00 81 PRO A N 1
ATOM 605 C CA . PRO A 1 81 ? 11.636 -4.340 44.341 1.00 91.00 81 PRO A CA 1
ATOM 606 C C . PRO A 1 81 ? 11.183 -5.133 45.587 1.00 91.00 81 PRO A C 1
ATOM 608 O O . PRO A 1 81 ? 10.603 -4.543 46.498 1.00 91.00 81 PRO A O 1
ATOM 611 N N . PRO A 1 82 ? 11.522 -6.434 45.686 1.00 93.25 82 PRO A N 1
ATOM 612 C CA . PRO A 1 82 ? 12.302 -7.196 44.711 1.00 93.25 82 PRO A CA 1
ATOM 613 C C . PRO A 1 82 ? 11.480 -7.553 43.462 1.00 93.25 82 PRO A C 1
ATOM 615 O O . PRO A 1 82 ? 10.351 -8.021 43.554 1.00 93.25 82 PRO A O 1
ATOM 618 N N . ILE A 1 83 ? 12.049 -7.329 42.277 1.00 94.12 83 ILE A N 1
ATOM 619 C CA . ILE A 1 83 ? 11.363 -7.594 41.005 1.00 94.12 83 ILE A CA 1
ATOM 620 C C . ILE A 1 83 ? 11.239 -9.109 40.810 1.00 94.12 83 ILE A C 1
ATOM 622 O O . ILE A 1 83 ? 12.238 -9.827 40.883 1.00 94.12 83 ILE A O 1
ATOM 626 N N . VAL A 1 84 ? 10.025 -9.595 40.553 1.00 95.75 84 VAL A N 1
ATOM 627 C CA . VAL A 1 84 ? 9.761 -11.023 40.324 1.00 95.75 84 VAL A CA 1
ATOM 628 C C . VAL A 1 84 ? 10.121 -11.407 38.878 1.00 95.75 84 VAL A C 1
ATOM 630 O O . VAL A 1 84 ? 9.860 -10.618 37.965 1.00 95.75 84 VAL A O 1
ATOM 633 N N . PRO A 1 85 ? 10.713 -12.591 38.626 1.00 97.19 85 PRO A N 1
ATOM 634 C CA . PRO A 1 85 ? 10.987 -13.061 37.270 1.00 97.19 85 PRO A CA 1
ATOM 635 C C . PRO A 1 85 ? 9.723 -13.234 36.414 1.00 97.19 85 PRO A C 1
ATOM 637 O O . PRO A 1 85 ? 8.709 -13.748 36.878 1.00 97.19 85 PRO A O 1
ATOM 640 N N . THR A 1 86 ? 9.822 -12.883 35.134 1.00 97.75 86 THR A N 1
ATOM 641 C CA . THR A 1 86 ? 8.785 -13.063 34.102 1.00 97.75 86 THR A CA 1
ATOM 642 C C . THR A 1 86 ? 9.367 -13.840 32.917 1.00 97.75 86 THR A C 1
ATOM 644 O O . THR A 1 86 ? 9.736 -13.262 31.894 1.00 97.75 86 THR A O 1
ATOM 647 N N . PRO A 1 87 ? 9.574 -15.160 33.057 1.00 97.94 87 PRO A N 1
ATOM 648 C CA . PRO A 1 87 ? 10.230 -15.935 32.018 1.00 97.94 87 PRO A CA 1
ATOM 649 C C . PRO A 1 87 ? 9.345 -16.124 30.781 1.00 97.94 87 PRO A C 1
ATOM 651 O O . PRO A 1 87 ? 8.145 -16.381 30.886 1.00 97.94 87 PRO A O 1
ATOM 654 N N . ILE A 1 88 ? 9.971 -16.067 29.603 1.00 98.56 88 ILE A N 1
ATOM 655 C CA . ILE A 1 88 ? 9.386 -16.531 28.344 1.00 98.56 88 ILE A CA 1
ATOM 656 C C . ILE A 1 88 ? 9.724 -18.010 28.182 1.00 98.56 88 ILE A C 1
ATOM 658 O O . ILE A 1 88 ? 10.894 -18.409 28.184 1.00 98.56 88 ILE A O 1
ATOM 662 N N . MET A 1 89 ? 8.681 -18.812 28.029 1.00 98.56 89 MET A N 1
ATOM 663 C CA . MET A 1 89 ? 8.725 -20.264 27.961 1.00 98.56 89 MET A CA 1
ATOM 664 C C . MET A 1 89 ? 8.449 -20.740 26.538 1.00 98.56 89 MET A C 1
ATOM 666 O O . MET A 1 89 ? 7.694 -20.112 25.804 1.00 98.56 89 MET A O 1
ATOM 670 N N . LEU A 1 90 ? 9.029 -21.879 26.171 1.00 98.62 90 LEU A N 1
ATOM 671 C CA . LEU A 1 90 ? 8.801 -22.595 24.923 1.00 98.62 90 LEU A CA 1
ATOM 672 C C . LEU A 1 90 ? 8.259 -23.989 25.240 1.00 98.62 90 LEU A C 1
ATOM 674 O O . LEU A 1 90 ? 8.947 -24.796 25.865 1.00 98.62 90 LEU A O 1
ATOM 678 N N . GLN A 1 91 ? 7.061 -24.295 24.761 1.00 98.38 91 GLN A N 1
ATOM 679 C CA . GLN A 1 91 ? 6.416 -25.594 24.922 1.00 98.38 91 GLN A CA 1
ATOM 680 C C . GLN A 1 91 ? 6.208 -26.246 23.558 1.00 98.38 91 GLN A C 1
ATOM 682 O O . GLN A 1 91 ? 5.613 -25.651 22.660 1.00 98.38 91 GLN A O 1
ATOM 687 N N . GLN A 1 92 ? 6.676 -27.484 23.391 1.00 98.38 92 GLN A N 1
ATOM 688 C CA . GLN A 1 92 ? 6.346 -28.261 22.198 1.00 98.38 92 GLN A CA 1
ATOM 689 C C . GLN A 1 92 ? 4.921 -28.800 22.314 1.00 98.38 92 GLN A C 1
ATOM 691 O O . GLN A 1 92 ? 4.515 -29.256 23.387 1.00 98.38 92 GLN A O 1
ATOM 696 N N . VAL A 1 93 ? 4.185 -28.794 21.205 1.00 98.31 93 VAL A N 1
ATOM 697 C CA . VAL A 1 93 ? 2.837 -29.363 21.132 1.00 98.31 93 VAL A CA 1
ATOM 698 C C . VAL A 1 93 ? 2.711 -30.360 19.982 1.00 98.31 93 VAL A C 1
ATOM 700 O O . VAL A 1 93 ? 3.477 -30.334 19.015 1.00 98.31 93 VAL A O 1
ATOM 703 N N . GLY A 1 94 ? 1.747 -31.268 20.104 1.00 97.88 94 GLY A N 1
ATOM 704 C CA . GLY A 1 94 ? 1.370 -32.224 19.076 1.00 97.88 94 GLY A CA 1
ATOM 705 C C . GLY A 1 94 ? 0.876 -31.542 17.806 1.00 97.88 94 GLY A C 1
ATOM 706 O O . GLY A 1 94 ? 0.635 -30.334 17.758 1.00 97.88 94 GLY A O 1
ATOM 707 N N . GLN A 1 95 ? 0.705 -32.331 16.744 1.00 96.06 95 GLN A N 1
ATOM 708 C CA . GLN A 1 95 ? 0.206 -31.819 15.460 1.00 96.06 95 GLN A CA 1
ATOM 709 C C . GLN A 1 95 ? -1.211 -31.245 15.545 1.00 96.06 95 GLN A C 1
ATOM 711 O O . GLN A 1 95 ? -1.589 -30.387 14.752 1.00 96.06 95 GLN A O 1
ATOM 716 N N . ASP A 1 96 ? -1.964 -31.673 16.550 1.00 93.38 96 ASP A N 1
ATOM 717 C CA . ASP A 1 96 ? -3.265 -31.132 16.921 1.00 93.38 96 ASP A CA 1
ATOM 718 C C . ASP A 1 96 ? -3.210 -29.722 17.542 1.00 93.38 96 ASP A C 1
ATOM 720 O O . ASP A 1 96 ? -4.256 -29.158 17.874 1.00 93.38 96 ASP A O 1
ATOM 724 N N . GLY A 1 97 ? -2.005 -29.176 17.731 1.00 93.69 97 GLY A N 1
ATOM 725 C CA . GLY A 1 97 ? -1.734 -27.843 18.248 1.00 93.69 97 GLY A CA 1
ATOM 726 C C . GLY A 1 97 ? -1.896 -27.683 19.759 1.00 93.69 97 GLY A C 1
ATOM 727 O O . GLY A 1 97 ? -1.744 -26.564 20.230 1.00 93.69 97 GLY A O 1
ATOM 728 N N . HIS A 1 98 ? -2.205 -28.724 20.535 1.00 95.06 98 HIS A N 1
ATOM 729 C CA . HIS A 1 98 ? -2.494 -28.546 21.969 1.00 95.06 98 HIS A CA 1
ATOM 730 C C . HIS A 1 98 ? -2.045 -29.704 22.869 1.00 95.06 98 HIS A C 1
ATOM 732 O O . HIS A 1 98 ? -1.845 -29.494 24.065 1.00 95.06 98 HIS A O 1
ATOM 738 N N . THR A 1 99 ? -1.817 -30.910 22.343 1.00 97.19 99 THR A N 1
ATOM 739 C CA . THR A 1 99 ? -1.249 -31.994 23.158 1.00 97.19 99 THR A CA 1
ATOM 740 C C . THR A 1 99 ? 0.173 -31.626 23.583 1.00 97.19 99 THR A C 1
ATOM 742 O O . THR A 1 99 ? 1.039 -31.447 22.734 1.00 97.19 99 THR A O 1
ATOM 745 N N . LEU A 1 100 ? 0.435 -31.491 24.884 1.00 97.69 100 LEU A N 1
ATOM 746 C CA . LEU A 1 100 ? 1.746 -31.084 25.399 1.00 97.69 100 LEU A CA 1
ATOM 747 C C . LEU A 1 100 ? 2.788 -32.195 25.193 1.00 97.69 100 LEU A C 1
ATOM 749 O O . LEU A 1 100 ? 2.568 -33.339 25.587 1.00 97.69 100 LEU A O 1
ATOM 753 N N . ILE A 1 101 ? 3.935 -31.859 24.595 1.00 98.06 101 ILE A N 1
ATOM 754 C CA . ILE A 1 101 ? 5.062 -32.780 24.397 1.00 98.06 101 ILE A CA 1
ATOM 755 C C . ILE A 1 101 ? 6.243 -32.326 25.255 1.00 98.06 101 ILE A C 1
ATOM 757 O O . ILE A 1 101 ? 6.866 -31.301 24.981 1.00 98.06 101 ILE A O 1
ATOM 761 N N . GLY A 1 102 ? 6.585 -33.130 26.263 1.00 96.81 102 GLY A N 1
ATOM 762 C CA . GLY A 1 102 ? 7.675 -32.834 27.192 1.00 96.81 102 GLY A CA 1
ATOM 763 C C . GLY A 1 102 ? 7.423 -31.592 28.054 1.00 96.81 102 GLY A C 1
ATOM 764 O O . GLY A 1 102 ? 6.349 -30.992 28.018 1.00 96.81 102 GLY A O 1
ATOM 765 N N . SER A 1 103 ? 8.432 -31.220 28.841 1.00 96.12 103 SER A N 1
ATOM 766 C CA . SER A 1 103 ? 8.375 -30.057 29.732 1.00 96.12 103 SER A CA 1
ATOM 767 C C . SER A 1 103 ? 8.694 -28.748 28.995 1.00 96.12 103 SER A C 1
ATOM 769 O O . SER A 1 103 ? 9.516 -28.762 28.070 1.00 96.12 103 SER A O 1
ATOM 771 N N . PRO A 1 104 ? 8.115 -27.610 29.422 1.00 97.19 104 PRO A N 1
ATOM 772 C CA . PRO A 1 104 ? 8.422 -26.311 28.837 1.00 97.19 104 PRO A CA 1
ATOM 773 C C . PRO A 1 104 ? 9.864 -25.893 29.152 1.00 97.19 104 PRO A C 1
ATOM 775 O O . PRO A 1 104 ? 10.368 -26.112 30.253 1.00 97.19 104 PRO A O 1
ATOM 778 N N . GLN A 1 105 ? 10.523 -25.255 28.186 1.00 97.62 105 GLN A N 1
ATOM 779 C CA . GLN A 1 105 ? 11.888 -24.741 28.301 1.00 97.62 105 GLN A CA 1
ATOM 780 C C . GLN A 1 105 ? 11.860 -23.223 28.482 1.00 97.62 105 GLN A C 1
ATOM 782 O O . GLN A 1 105 ? 11.285 -22.518 27.659 1.00 97.62 105 GLN A O 1
ATOM 787 N N . GLN A 1 106 ? 12.531 -22.700 29.507 1.00 98.31 106 GLN A N 1
ATOM 788 C CA . GLN A 1 106 ? 12.743 -21.257 29.627 1.00 98.31 106 GLN A CA 1
ATOM 789 C C . GLN A 1 106 ? 13.745 -20.785 28.566 1.00 98.31 106 GLN A C 1
ATOM 791 O O . GLN A 1 106 ? 14.842 -21.343 28.469 1.00 98.31 106 GLN A O 1
ATOM 796 N N . LEU A 1 107 ? 13.375 -19.759 27.794 1.00 98.12 107 LEU A N 1
ATOM 797 C CA . LEU A 1 107 ? 14.233 -19.138 26.781 1.00 98.12 107 LEU A CA 1
ATOM 798 C C . LEU A 1 107 ? 14.996 -17.938 27.348 1.00 98.12 107 LEU A C 1
ATOM 800 O O . LEU A 1 107 ? 16.219 -17.879 27.249 1.00 98.12 107 LEU A O 1
ATOM 804 N N . ILE A 1 108 ? 14.268 -16.998 27.957 1.00 97.44 108 ILE A N 1
ATOM 805 C CA . ILE A 1 108 ? 14.787 -15.792 28.616 1.00 97.44 108 ILE A CA 1
ATOM 806 C C . ILE A 1 108 ? 13.887 -15.417 29.806 1.00 97.44 108 ILE A C 1
ATOM 808 O O . ILE A 1 108 ? 12.803 -15.966 29.965 1.00 97.44 108 ILE A O 1
ATOM 812 N N . THR A 1 109 ? 14.333 -14.482 30.643 1.00 96.81 109 THR A N 1
ATOM 813 C CA . THR A 1 109 ? 13.535 -13.804 31.686 1.00 96.81 109 THR A CA 1
ATOM 814 C C . THR A 1 109 ? 13.951 -12.338 31.738 1.00 96.81 109 THR A C 1
ATOM 816 O O . THR A 1 109 ? 15.025 -12.013 31.240 1.00 96.81 109 THR A O 1
ATOM 819 N N . ASN A 1 110 ? 13.164 -11.450 32.332 1.00 94.69 110 ASN A N 1
ATOM 820 C CA . ASN A 1 110 ? 13.573 -10.058 32.521 1.00 94.69 110 ASN A CA 1
ATOM 821 C C . ASN A 1 110 ? 14.929 -9.936 33.237 1.00 94.69 110 ASN A C 1
ATOM 823 O O . ASN A 1 110 ? 15.159 -10.542 34.284 1.00 94.69 110 ASN A O 1
ATOM 827 N N . GLY A 1 111 ? 15.837 -9.168 32.638 1.00 91.06 111 GLY A N 1
ATOM 828 C CA . GLY A 1 111 ? 17.102 -8.737 33.222 1.00 91.06 111 GLY A CA 1
ATOM 829 C C . GLY A 1 111 ? 17.101 -7.246 33.563 1.00 91.06 111 GLY A C 1
ATOM 830 O O . GLY A 1 111 ? 16.107 -6.546 33.389 1.00 91.06 111 GLY A O 1
ATOM 831 N N . ALA A 1 112 ? 18.251 -6.732 34.007 1.00 87.06 112 ALA A N 1
ATOM 832 C CA . ALA A 1 112 ? 18.385 -5.337 34.442 1.00 87.06 112 ALA A CA 1
ATOM 833 C C . ALA A 1 112 ? 18.019 -4.299 33.359 1.00 87.06 112 ALA A C 1
ATOM 835 O O . ALA A 1 112 ? 17.533 -3.221 33.691 1.00 87.06 112 ALA A O 1
ATOM 836 N N . LEU A 1 113 ? 18.241 -4.622 32.079 1.00 87.94 113 LEU A N 1
ATOM 837 C CA . LEU A 1 113 ? 17.914 -3.743 30.949 1.00 87.94 113 LEU A CA 1
ATOM 838 C C . LEU A 1 113 ? 16.438 -3.822 30.529 1.00 87.94 113 LEU A C 1
ATOM 840 O O . LEU A 1 113 ? 15.930 -2.857 29.971 1.00 87.94 113 LEU A O 1
ATOM 844 N N . ASP A 1 114 ? 15.762 -4.934 30.828 1.00 90.56 114 ASP A N 1
ATOM 845 C CA . ASP A 1 114 ? 14.368 -5.187 30.435 1.00 90.56 114 ASP A CA 1
ATOM 846 C C . ASP A 1 114 ? 13.369 -4.539 31.422 1.00 90.56 114 ASP A C 1
ATOM 848 O O . ASP A 1 114 ? 12.194 -4.351 31.117 1.00 90.56 114 ASP A O 1
ATOM 852 N N . GLY A 1 115 ? 13.828 -4.190 32.630 1.00 90.62 115 GLY A N 1
ATOM 853 C CA . GLY A 1 115 ? 12.995 -3.593 33.671 1.00 90.62 115 GLY A CA 1
ATOM 854 C C . GLY A 1 115 ? 12.067 -4.607 34.366 1.00 90.62 115 GLY A C 1
ATOM 855 O O . GLY A 1 115 ? 12.498 -5.723 34.677 1.00 90.62 115 GLY A O 1
ATOM 856 N N . PRO A 1 116 ? 10.813 -4.228 34.693 1.00 93.00 116 PRO A N 1
ATOM 857 C CA . PRO A 1 116 ? 9.928 -5.034 35.533 1.00 93.00 116 PRO A CA 1
ATOM 858 C C . PRO A 1 116 ? 9.485 -6.351 34.886 1.00 93.00 116 PRO A C 1
ATOM 860 O O . PRO A 1 116 ? 9.143 -7.279 35.616 1.00 93.00 116 PRO A O 1
ATOM 863 N N . TYR A 1 117 ? 9.479 -6.462 33.553 1.00 93.94 117 TYR A N 1
ATOM 864 C CA . TYR A 1 117 ? 9.150 -7.713 32.871 1.00 93.94 117 TYR A CA 1
ATOM 865 C C . TYR A 1 117 ? 9.580 -7.755 31.402 1.00 93.94 117 TYR A C 1
ATOM 867 O O . TYR A 1 117 ? 9.888 -6.731 30.798 1.00 93.94 117 TYR A O 1
ATOM 875 N N . VAL A 1 118 ? 9.551 -8.968 30.843 1.00 96.56 118 VAL A N 1
ATOM 876 C CA . VAL A 1 118 ? 9.480 -9.223 29.399 1.00 96.56 118 VAL A CA 1
ATOM 877 C C . VAL A 1 118 ? 8.146 -9.890 29.070 1.00 96.56 118 VAL A C 1
ATOM 879 O O . VAL A 1 118 ? 7.645 -10.690 29.862 1.00 96.56 118 VAL A O 1
ATOM 882 N N . GLU A 1 119 ? 7.548 -9.557 27.927 1.00 96.19 119 GLU A N 1
ATOM 883 C CA . GLU A 1 119 ? 6.211 -10.044 27.564 1.00 96.19 119 GLU A CA 1
ATOM 884 C C . GLU A 1 119 ? 5.916 -10.066 26.067 1.00 96.19 119 GLU A C 1
ATOM 886 O O . GLU A 1 119 ? 6.793 -9.751 25.265 1.00 96.19 119 GLU A O 1
ATOM 891 N N . ALA A 1 120 ? 4.692 -10.466 25.700 1.00 96.31 120 ALA A N 1
ATOM 892 C CA . ALA A 1 120 ? 4.228 -10.561 24.318 1.00 96.31 120 ALA A CA 1
ATOM 893 C C . ALA A 1 120 ? 5.246 -11.238 23.372 1.00 96.31 120 ALA A C 1
ATOM 895 O O . ALA A 1 120 ? 5.733 -10.603 22.429 1.00 96.31 120 ALA A O 1
ATOM 896 N N . PRO A 1 121 ? 5.642 -12.499 23.647 1.00 97.69 121 PRO A N 1
ATOM 897 C CA . PRO A 1 121 ? 6.644 -13.180 22.847 1.00 97.69 121 PRO A CA 1
ATOM 898 C C . PRO A 1 121 ? 6.105 -13.563 21.464 1.00 97.69 121 PRO A C 1
ATOM 900 O O . PRO A 1 121 ? 4.999 -14.082 21.337 1.00 97.69 121 PRO A O 1
ATOM 903 N N . SER A 1 122 ? 6.942 -13.422 20.439 1.00 96.44 122 SER A N 1
ATOM 904 C CA . SER A 1 122 ? 6.695 -13.975 19.104 1.00 96.44 122 SER A CA 1
ATOM 905 C C . SER A 1 122 ? 7.978 -14.588 18.547 1.00 96.44 122 SER A C 1
ATOM 907 O O . SER A 1 122 ? 9.061 -14.009 18.660 1.00 96.44 122 SER A O 1
ATOM 909 N N . LEU A 1 123 ? 7.885 -15.796 17.991 1.00 95.38 123 LEU A N 1
ATOM 910 C CA . LEU A 1 123 ? 9.039 -16.590 17.568 1.00 95.38 123 LEU A CA 1
ATOM 911 C C . LEU A 1 123 ? 8.988 -16.866 16.068 1.00 95.38 123 LEU A C 1
ATOM 913 O O . LEU A 1 123 ? 7.968 -17.284 15.530 1.00 95.38 123 LEU A O 1
ATOM 917 N N . THR A 1 124 ? 10.125 -16.704 15.401 1.00 95.00 124 THR A N 1
ATOM 918 C CA . THR A 1 124 ? 10.280 -17.038 13.983 1.00 95.00 124 THR A CA 1
ATOM 919 C C . THR A 1 124 ? 11.676 -17.571 13.683 1.00 95.00 124 THR A C 1
ATOM 921 O O . THR A 1 124 ? 12.593 -17.469 14.502 1.00 95.00 124 THR A O 1
ATOM 924 N N . LYS A 1 125 ? 11.873 -18.088 12.471 1.00 92.38 125 LYS A N 1
ATOM 925 C CA . LYS A 1 125 ? 13.199 -18.318 11.902 1.00 92.38 125 LYS A CA 1
ATOM 926 C C . LYS A 1 125 ? 13.447 -17.328 10.768 1.00 92.38 125 LYS A C 1
ATOM 928 O O . LYS A 1 125 ? 12.719 -17.316 9.780 1.00 92.38 125 LYS A O 1
ATOM 933 N N . MET A 1 126 ? 14.510 -16.537 10.891 1.00 90.88 126 MET A N 1
ATOM 934 C CA . MET A 1 126 ? 14.956 -15.590 9.867 1.00 90.88 126 MET A CA 1
ATOM 935 C C . MET A 1 126 ? 16.362 -15.974 9.414 1.00 90.88 126 MET A C 1
ATOM 937 O O . MET A 1 126 ? 17.307 -15.971 10.200 1.00 90.88 126 MET A O 1
ATOM 941 N N . GLY A 1 127 ? 16.504 -16.346 8.140 1.00 88.69 127 GLY A N 1
ATOM 942 C CA . GLY A 1 127 ? 17.759 -16.893 7.626 1.00 88.69 127 GLY A CA 1
ATOM 943 C C . GLY A 1 127 ? 18.167 -18.168 8.376 1.00 88.69 127 GLY A C 1
ATOM 944 O O . GLY A 1 127 ? 17.414 -19.142 8.435 1.00 88.69 127 GLY A O 1
ATOM 945 N N . ASN A 1 128 ? 19.366 -18.166 8.956 1.00 89.62 128 ASN A N 1
ATOM 946 C CA . ASN A 1 128 ? 19.898 -19.279 9.743 1.00 89.62 128 ASN A CA 1
ATOM 947 C C . ASN A 1 128 ? 19.652 -19.155 11.259 1.00 89.62 128 ASN A C 1
ATOM 949 O O . ASN A 1 128 ? 20.047 -20.062 11.985 1.00 89.62 128 ASN A O 1
ATOM 953 N N . LYS A 1 129 ? 18.992 -18.092 11.738 1.00 92.75 129 LYS A N 1
ATOM 954 C CA . LYS A 1 129 ? 18.759 -17.844 13.170 1.00 92.75 129 LYS A CA 1
ATOM 955 C C . LYS A 1 129 ? 17.288 -18.004 13.546 1.00 92.75 129 LYS A C 1
ATOM 957 O O . LYS A 1 129 ? 16.395 -17.631 12.786 1.00 92.75 129 LYS A O 1
ATOM 962 N N . PHE A 1 130 ? 17.040 -18.509 14.749 1.00 94.38 130 PHE A N 1
ATOM 963 C CA . PHE A 1 130 ? 15.773 -18.313 15.448 1.00 94.38 130 PHE A CA 1
ATOM 964 C C . PHE A 1 130 ? 15.779 -16.932 16.092 1.00 94.38 130 PHE A C 1
ATOM 966 O O . PHE A 1 130 ? 16.784 -16.533 16.678 1.00 94.38 130 PHE A O 1
ATOM 973 N N . VAL A 1 131 ? 14.674 -16.208 15.958 1.00 95.31 131 VAL A N 1
ATOM 974 C CA . VAL A 1 131 ? 14.515 -14.844 16.457 1.00 95.31 131 VAL A CA 1
ATOM 975 C C . VAL A 1 131 ? 13.290 -14.813 17.355 1.00 95.31 131 VAL A C 1
ATOM 977 O O . VAL A 1 131 ? 12.179 -15.068 16.892 1.00 95.31 131 VAL A O 1
ATOM 980 N N . LEU A 1 132 ? 13.516 -14.529 18.634 1.00 96.50 132 LEU A N 1
ATOM 981 C CA . LEU A 1 132 ? 12.482 -14.308 19.636 1.00 96.50 132 LEU A CA 1
ATOM 982 C C . LEU A 1 132 ? 12.291 -12.802 19.799 1.00 96.50 132 LEU A C 1
ATOM 984 O O . LEU A 1 132 ? 13.187 -12.132 20.306 1.00 96.50 132 LEU A O 1
ATOM 988 N N . PHE A 1 133 ? 11.146 -12.281 19.385 1.00 96.69 133 PHE A N 1
ATOM 989 C CA . PHE A 1 133 ? 10.705 -10.927 19.705 1.00 96.69 133 PHE A CA 1
ATOM 990 C C . PHE A 1 133 ? 9.971 -10.931 21.040 1.00 96.69 133 PHE A C 1
ATOM 992 O O . PHE A 1 133 ? 9.293 -11.902 21.369 1.00 96.69 133 PHE A O 1
ATOM 999 N N . PHE A 1 134 ? 10.131 -9.861 21.808 1.00 97.12 134 PHE A N 1
ATOM 1000 C CA . PHE A 1 134 ? 9.441 -9.653 23.076 1.00 97.12 134 PHE A CA 1
ATOM 1001 C C . PHE A 1 134 ? 9.374 -8.159 23.381 1.00 97.12 134 PHE A C 1
ATOM 1003 O O . PHE A 1 134 ? 10.182 -7.376 22.880 1.00 97.12 134 PHE A O 1
ATOM 1010 N N . SER A 1 135 ? 8.421 -7.762 24.211 1.00 96.69 135 SER A N 1
ATOM 1011 C CA . SER A 1 135 ? 8.340 -6.397 24.730 1.00 96.69 135 SER A CA 1
ATOM 1012 C C . SER A 1 135 ? 9.003 -6.307 26.095 1.00 96.69 135 SER A C 1
ATOM 1014 O O . SER A 1 135 ? 8.997 -7.289 26.839 1.00 96.69 135 SER A O 1
ATOM 1016 N N . SER A 1 136 ? 9.584 -5.158 26.420 1.00 95.12 136 SER A N 1
ATOM 1017 C CA . SER A 1 136 ? 10.199 -4.909 27.724 1.00 95.12 136 SER A CA 1
ATOM 1018 C C . SER A 1 136 ? 9.758 -3.561 28.295 1.00 95.12 136 SER A C 1
ATOM 1020 O O . SER A 1 136 ? 9.150 -2.756 27.590 1.00 95.12 136 SER A O 1
ATOM 1022 N N . GLN A 1 137 ? 10.055 -3.320 29.574 1.00 93.75 137 GLN A N 1
ATOM 1023 C CA . GLN A 1 137 ? 9.579 -2.185 30.372 1.00 93.75 137 GLN A CA 1
ATOM 1024 C C . GLN A 1 137 ? 8.064 -2.202 30.638 1.00 93.75 137 GLN A C 1
ATOM 1026 O O . GLN A 1 137 ? 7.335 -3.054 30.147 1.00 93.75 137 GLN A O 1
ATOM 1031 N N . CYS A 1 138 ? 7.572 -1.282 31.475 1.00 91.62 138 CYS A N 1
ATOM 1032 C CA . CYS A 1 138 ? 6.148 -1.231 31.819 1.00 91.62 138 CYS A CA 1
ATOM 1033 C C . CYS A 1 138 ? 5.315 -0.624 30.677 1.00 91.62 138 CYS A C 1
ATOM 1035 O O . CYS A 1 138 ? 5.573 0.518 30.286 1.00 91.62 138 CYS A O 1
ATOM 1037 N N . PHE A 1 139 ? 4.300 -1.355 30.193 1.00 88.56 139 PHE A N 1
ATOM 1038 C CA . PHE A 1 139 ? 3.407 -0.968 29.088 1.00 88.56 139 PHE A CA 1
ATOM 1039 C C . PHE A 1 139 ? 2.689 0.370 29.312 1.00 88.56 139 PHE A C 1
ATOM 1041 O O . PHE A 1 139 ? 2.364 1.068 28.351 1.00 88.56 139 PHE A O 1
ATOM 1048 N N . ALA A 1 140 ? 2.451 0.735 30.576 1.00 88.50 140 ALA A N 1
ATOM 1049 C CA . ALA A 1 140 ? 1.819 1.994 30.962 1.00 88.50 140 ALA A CA 1
ATOM 1050 C C . ALA A 1 140 ? 2.768 3.206 30.851 1.00 88.50 140 ALA A C 1
ATOM 1052 O O . ALA A 1 140 ? 2.325 4.352 30.894 1.00 88.50 140 ALA A O 1
ATOM 1053 N N . THR A 1 141 ? 4.063 2.970 30.613 1.00 90.38 141 THR A N 1
ATOM 1054 C CA . THR A 1 141 ? 5.079 4.021 30.512 1.00 90.38 141 THR A CA 1
ATOM 1055 C C . THR A 1 141 ? 5.572 4.219 29.075 1.00 90.38 141 THR A C 1
ATOM 1057 O O . THR A 1 141 ? 5.623 3.271 28.289 1.00 90.38 141 THR A O 1
ATOM 1060 N N . PRO A 1 142 ? 6.097 5.412 28.734 1.00 91.69 142 PRO A N 1
ATOM 1061 C CA . PRO A 1 142 ? 6.817 5.632 27.478 1.00 91.69 142 PRO A CA 1
ATOM 1062 C C . PRO A 1 142 ? 8.106 4.809 27.324 1.00 91.69 142 PRO A C 1
ATOM 1064 O O . PRO A 1 142 ? 8.755 4.902 26.287 1.00 91.69 142 PRO A O 1
ATOM 1067 N N . LYS A 1 143 ? 8.532 4.045 28.337 1.00 93.19 143 LYS A N 1
ATOM 1068 C CA . LYS A 1 143 ? 9.722 3.193 28.235 1.00 93.19 143 LYS A CA 1
ATOM 1069 C C . LYS A 1 143 ? 9.434 1.861 27.549 1.00 93.19 143 LYS A C 1
ATOM 1071 O O . LYS A 1 143 ? 10.395 1.199 27.193 1.00 93.19 143 LYS A O 1
ATOM 1076 N N . TYR A 1 144 ? 8.162 1.491 27.374 1.00 95.31 144 TYR A N 1
ATOM 1077 C CA . TYR A 1 144 ? 7.786 0.249 26.703 1.00 95.31 144 TYR A CA 1
ATOM 1078 C C . TYR A 1 144 ? 8.434 0.155 25.322 1.00 95.31 144 TYR A C 1
ATOM 1080 O O . TYR A 1 144 ? 8.359 1.106 24.534 1.00 95.31 144 TYR A O 1
ATOM 1088 N N . ASP A 1 145 ? 9.099 -0.963 25.063 1.00 95.31 145 ASP A N 1
ATOM 1089 C CA . ASP A 1 145 ? 9.854 -1.186 23.837 1.00 95.31 145 ASP A CA 1
ATOM 1090 C C . ASP A 1 145 ? 9.619 -2.579 23.259 1.00 95.31 145 ASP A C 1
ATOM 1092 O O . ASP A 1 145 ? 9.157 -3.491 23.944 1.00 95.31 145 ASP A O 1
ATOM 1096 N N . VAL A 1 146 ? 9.963 -2.732 21.978 1.00 95.56 146 VAL A N 1
ATOM 1097 C CA . VAL A 1 146 ? 10.121 -4.039 21.335 1.00 95.56 146 VAL A CA 1
ATOM 1098 C C . VAL A 1 146 ? 11.606 -4.349 21.263 1.00 95.56 146 VAL A C 1
ATOM 1100 O O . VAL A 1 146 ? 12.373 -3.626 20.621 1.00 95.56 146 VAL A O 1
ATOM 1103 N N . SER A 1 147 ? 11.989 -5.478 21.837 1.00 95.00 147 SER A N 1
ATOM 1104 C CA . SER A 1 147 ? 13.335 -6.034 21.826 1.00 95.00 147 SER A CA 1
ATOM 1105 C C . SER A 1 147 ? 13.332 -7.424 21.178 1.00 95.00 147 SER A C 1
ATOM 1107 O O . SER A 1 147 ? 12.284 -7.983 20.844 1.00 95.00 147 SER A O 1
ATOM 1109 N N . TYR A 1 148 ? 14.514 -7.980 20.912 1.00 95.44 148 TYR A N 1
ATOM 1110 C CA . TYR A 1 148 ? 14.621 -9.322 20.346 1.00 95.44 148 TYR A CA 1
ATOM 1111 C C . TYR A 1 148 ? 15.821 -10.090 20.892 1.00 95.44 148 TYR A C 1
ATOM 1113 O O . TYR A 1 148 ? 16.716 -9.557 21.539 1.00 95.44 148 TYR A O 1
ATOM 1121 N N . ALA A 1 149 ? 15.850 -11.391 20.657 1.00 95.69 149 ALA A N 1
ATOM 1122 C CA . ALA A 1 149 ? 16.996 -12.232 20.936 1.00 95.69 149 ALA A CA 1
ATOM 1123 C C . ALA A 1 149 ? 17.164 -13.262 19.820 1.00 95.69 149 ALA A C 1
ATOM 1125 O O . ALA A 1 149 ? 16.180 -13.685 19.214 1.00 95.69 149 ALA A O 1
ATOM 1126 N N . THR A 1 150 ? 18.400 -13.672 19.540 1.00 95.94 150 THR A N 1
ATOM 1127 C CA . THR A 1 150 ? 18.694 -14.651 18.486 1.00 95.94 150 THR A CA 1
ATOM 1128 C C . THR A 1 150 ? 19.359 -15.909 19.031 1.00 95.94 150 THR A C 1
ATOM 1130 O O . THR A 1 150 ? 20.097 -15.852 20.015 1.00 95.94 150 THR A O 1
ATOM 1133 N N . ALA A 1 151 ? 19.103 -17.050 18.390 1.00 96.06 151 ALA A N 1
ATOM 1134 C CA . ALA A 1 151 ? 19.708 -18.341 18.716 1.00 96.06 151 ALA A CA 1
ATOM 1135 C C . ALA A 1 151 ? 19.926 -19.196 17.458 1.00 96.06 151 ALA A C 1
ATOM 1137 O O . ALA A 1 151 ? 19.198 -19.075 16.473 1.00 96.06 151 ALA A O 1
ATOM 1138 N N . ASP A 1 152 ? 20.902 -20.104 17.497 1.00 95.25 152 ASP A N 1
ATOM 1139 C CA . ASP A 1 152 ? 21.107 -21.116 16.444 1.00 95.25 152 ASP A CA 1
ATOM 1140 C C . ASP A 1 152 ? 20.182 -22.334 16.607 1.00 95.25 152 ASP A C 1
ATOM 1142 O O . ASP A 1 152 ? 19.866 -23.033 15.644 1.00 95.25 152 ASP A O 1
ATOM 1146 N N . ASN A 1 153 ? 19.703 -22.572 17.828 1.00 95.25 153 ASN A N 1
ATOM 1147 C CA . ASN A 1 153 ? 18.762 -23.631 18.166 1.00 95.25 153 ASN A CA 1
ATOM 1148 C C . ASN A 1 153 ? 17.496 -23.012 18.764 1.00 95.25 153 ASN A C 1
ATOM 1150 O O . ASN A 1 153 ? 17.578 -22.099 19.581 1.00 95.25 153 ASN A O 1
ATOM 1154 N N . ILE A 1 154 ? 16.324 -23.535 18.395 1.00 95.94 154 ILE A N 1
ATOM 1155 C CA . ILE A 1 154 ? 15.030 -23.042 18.882 1.00 95.94 154 ILE A CA 1
ATOM 1156 C C . ILE A 1 154 ? 14.929 -23.041 20.415 1.00 95.94 154 ILE A C 1
ATOM 1158 O O . ILE A 1 154 ? 14.269 -22.175 20.980 1.00 95.94 154 ILE A O 1
ATOM 1162 N N . LYS A 1 155 ? 15.613 -23.977 21.087 1.00 96.38 155 LYS A N 1
ATOM 1163 C CA . LYS A 1 155 ? 15.667 -24.094 22.553 1.00 96.38 155 LYS A CA 1
ATOM 1164 C C . LYS A 1 155 ? 16.723 -23.186 23.203 1.00 96.38 155 LYS A C 1
ATOM 1166 O O . LYS A 1 155 ? 16.883 -23.227 24.417 1.00 96.38 155 LYS A O 1
ATOM 1171 N N . GLY A 1 156 ? 17.426 -22.369 22.418 1.00 94.56 156 GLY A N 1
ATOM 1172 C CA . GLY A 1 156 ? 18.478 -21.469 22.880 1.00 94.56 156 GLY A CA 1
ATOM 1173 C C . GLY A 1 156 ? 19.887 -22.085 22.865 1.00 94.56 156 GLY A C 1
ATOM 1174 O O . GLY A 1 156 ? 20.093 -23.147 22.273 1.00 94.56 156 GLY 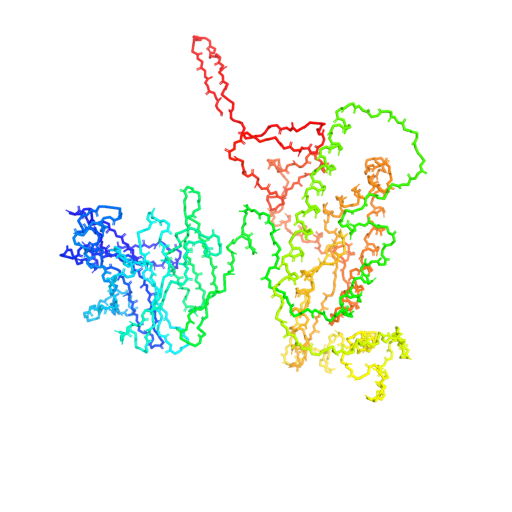A O 1
ATOM 1175 N N . PRO A 1 157 ? 20.871 -21.422 23.501 1.00 96.44 157 PRO A N 1
ATOM 1176 C CA . PRO A 1 157 ? 20.722 -20.175 24.257 1.00 96.44 157 PRO A CA 1
ATOM 1177 C C . PRO A 1 157 ? 20.382 -18.979 23.356 1.00 96.44 157 PRO A C 1
ATOM 1179 O O . PRO A 1 157 ? 20.845 -18.902 22.219 1.00 96.44 157 PRO A O 1
ATOM 1182 N N . TYR A 1 158 ? 19.566 -18.057 23.873 1.00 96.00 158 TYR A N 1
ATOM 1183 C CA . TYR A 1 158 ? 19.189 -16.822 23.183 1.00 96.00 158 TYR A CA 1
ATOM 1184 C C . TYR A 1 158 ? 20.073 -15.656 23.627 1.00 96.00 158 TYR A C 1
ATOM 1186 O O . TYR A 1 158 ? 20.157 -15.332 24.812 1.00 96.00 158 TYR A O 1
ATOM 1194 N N . THR A 1 159 ? 20.691 -14.990 22.657 1.00 95.06 159 THR A N 1
ATOM 1195 C CA . THR A 1 159 ? 21.478 -13.771 22.854 1.00 95.06 159 THR A CA 1
ATOM 1196 C C . THR A 1 159 ? 20.588 -12.561 22.617 1.00 95.06 159 THR A C 1
ATOM 1198 O O . THR A 1 159 ? 20.014 -12.434 21.539 1.00 95.06 159 THR A O 1
ATOM 1201 N N . ARG A 1 160 ? 20.453 -11.675 23.611 1.00 92.81 160 ARG A N 1
ATOM 1202 C CA . ARG A 1 160 ? 19.626 -10.462 23.494 1.00 92.81 160 ARG A CA 1
ATOM 1203 C C . ARG A 1 160 ? 20.239 -9.447 22.538 1.00 92.81 160 ARG A C 1
ATOM 1205 O O . ARG A 1 160 ? 21.446 -9.221 22.528 1.00 92.81 160 ARG A O 1
ATOM 1212 N N . HIS A 1 161 ? 19.354 -8.782 21.816 1.00 82.31 161 HIS A N 1
ATOM 1213 C CA . HIS A 1 161 ? 19.619 -7.650 20.956 1.00 82.31 161 HIS A CA 1
ATOM 1214 C C . HIS A 1 161 ? 18.471 -6.653 21.145 1.00 82.31 161 HIS A C 1
ATOM 1216 O O . HIS A 1 161 ? 17.306 -6.977 20.938 1.00 82.31 161 HIS A O 1
ATOM 1222 N N . GLY A 1 162 ? 18.759 -5.427 21.550 1.00 71.38 162 GLY A N 1
ATOM 1223 C CA . GLY A 1 162 ? 17.676 -4.480 21.756 1.00 71.38 162 GLY A CA 1
ATOM 1224 C C . GLY A 1 162 ? 18.140 -3.085 22.134 1.00 71.38 162 GLY A C 1
ATOM 1225 O O . GLY A 1 162 ? 19.327 -2.899 22.426 1.00 71.38 162 GLY A O 1
ATOM 1226 N N . PRO A 1 163 ? 17.201 -2.127 22.131 1.00 90.50 163 PRO A N 1
ATOM 1227 C CA . PRO A 1 163 ? 15.820 -2.271 21.635 1.00 90.50 163 PRO A CA 1
ATOM 1228 C C . PRO A 1 163 ? 15.713 -2.120 20.099 1.00 90.50 163 PRO A C 1
ATOM 1230 O O . PRO A 1 163 ? 16.481 -1.380 19.486 1.00 90.50 163 PRO A O 1
ATOM 1233 N N . LEU A 1 164 ? 14.771 -2.838 19.465 1.00 92.69 164 LEU A N 1
ATOM 1234 C CA . LEU A 1 164 ? 14.453 -2.713 18.028 1.00 92.69 164 LEU A CA 1
ATOM 1235 C C . LEU A 1 164 ? 13.561 -1.496 17.756 1.00 92.69 164 LEU A C 1
ATOM 1237 O O . LEU A 1 164 ? 13.808 -0.750 16.809 1.00 92.69 164 LEU A O 1
ATOM 1241 N N . PHE A 1 165 ? 12.539 -1.296 18.589 1.00 93.62 165 PHE A N 1
ATOM 1242 C CA . PHE A 1 165 ? 11.673 -0.120 18.552 1.00 93.62 165 PHE A CA 1
ATOM 1243 C C . PHE A 1 165 ? 11.544 0.466 19.950 1.00 93.62 165 PHE A C 1
ATOM 1245 O O . PHE A 1 165 ? 11.241 -0.262 20.886 1.00 93.62 165 PHE A O 1
ATOM 1252 N N . VAL A 1 166 ? 11.708 1.781 20.066 1.00 93.94 166 VAL A N 1
ATOM 1253 C CA . VAL A 1 166 ? 11.526 2.555 21.303 1.00 93.94 166 VAL A CA 1
ATOM 1254 C C . VAL A 1 166 ? 10.584 3.727 21.061 1.00 93.94 166 VAL A C 1
ATOM 1256 O O . VAL A 1 166 ? 10.268 4.055 19.916 1.00 93.94 166 VAL A O 1
ATOM 1259 N N . THR A 1 167 ? 10.173 4.416 22.124 1.00 92.75 167 THR A N 1
ATOM 1260 C CA . THR A 1 167 ? 9.543 5.736 21.978 1.00 92.75 167 THR A CA 1
ATOM 1261 C C . THR A 1 167 ? 10.425 6.669 21.146 1.00 92.75 167 THR A C 1
ATOM 1263 O O . THR A 1 167 ? 11.621 6.812 21.394 1.00 92.75 167 THR A O 1
ATOM 1266 N N . GLY A 1 168 ? 9.822 7.298 20.140 1.00 87.88 168 GLY A N 1
ATOM 1267 C CA . GLY A 1 168 ? 10.482 8.116 19.127 1.00 87.88 168 GLY A CA 1
ATOM 1268 C C . GLY A 1 168 ? 10.820 7.358 17.840 1.00 87.88 168 GLY A C 1
ATOM 1269 O O . GLY A 1 168 ? 10.918 7.990 16.786 1.00 87.88 168 GLY A O 1
ATOM 1270 N N . SER A 1 169 ? 10.935 6.022 17.863 1.00 85.88 169 SER A N 1
ATOM 1271 C CA . SER A 1 169 ? 11.086 5.230 16.635 1.00 85.88 169 SER A CA 1
ATOM 1272 C C . SER A 1 169 ? 9.869 5.446 15.744 1.00 85.88 169 SER A C 1
ATOM 1274 O O . SER A 1 169 ? 8.751 5.170 16.161 1.00 85.88 169 SER A O 1
ATOM 1276 N N . TYR A 1 170 ? 10.072 5.949 14.524 1.00 79.81 170 TYR A N 1
ATOM 1277 C CA . TYR A 1 170 ? 8.992 6.217 13.563 1.00 79.81 170 TYR A CA 1
ATOM 1278 C C . TYR A 1 170 ? 7.842 7.082 14.127 1.00 79.81 170 TYR A C 1
ATOM 1280 O O . TYR A 1 170 ? 6.700 6.939 13.705 1.00 79.81 170 TYR A O 1
ATOM 1288 N N . GLY A 1 171 ? 8.130 7.960 15.098 1.00 82.88 171 GLY A N 1
ATOM 1289 C CA . GLY A 1 171 ? 7.116 8.796 15.757 1.00 82.88 171 GLY A CA 1
ATOM 1290 C C . GLY A 1 171 ? 6.197 8.048 16.731 1.00 82.88 171 GLY A C 1
ATOM 1291 O O . GLY A 1 171 ? 5.218 8.616 17.203 1.00 82.88 171 GLY A O 1
ATOM 1292 N N . MET A 1 172 ? 6.496 6.787 17.048 1.00 87.94 172 MET A N 1
ATOM 1293 C CA . MET A 1 172 ? 5.704 5.974 17.971 1.00 87.94 172 MET A CA 1
ATOM 1294 C C . MET A 1 172 ? 6.008 6.324 19.425 1.00 87.94 172 MET A C 1
ATOM 1296 O O . MET A 1 172 ? 7.136 6.673 19.768 1.00 87.94 172 MET A O 1
ATOM 1300 N N . THR A 1 173 ? 5.027 6.134 20.303 1.00 92.50 173 THR A N 1
ATOM 1301 C CA . THR A 1 173 ? 5.231 6.150 21.756 1.00 92.50 173 THR A CA 1
ATOM 1302 C C . THR A 1 173 ? 4.936 4.766 22.315 1.00 92.50 173 THR A C 1
ATOM 1304 O O . THR A 1 173 ? 3.938 4.159 21.942 1.00 92.50 173 THR A O 1
ATOM 1307 N N . ALA A 1 174 ? 5.791 4.267 23.206 1.00 93.12 174 ALA A N 1
ATOM 1308 C CA . ALA A 1 174 ? 5.634 2.986 23.891 1.00 93.12 174 ALA A CA 1
ATOM 1309 C C . ALA A 1 174 ? 5.341 1.801 22.936 1.00 93.12 174 ALA A C 1
ATOM 1311 O O . ALA A 1 174 ? 4.299 1.162 23.099 1.00 93.12 174 ALA A O 1
ATOM 1312 N N . PRO A 1 175 ? 6.153 1.526 21.891 1.00 94.56 175 PRO A N 1
ATOM 1313 C CA . PRO A 1 175 ? 5.908 0.397 20.993 1.00 94.56 175 PRO A CA 1
ATOM 1314 C C . PRO A 1 175 ? 6.067 -0.948 21.716 1.00 94.56 175 PRO A C 1
ATOM 1316 O O . PRO A 1 175 ? 6.955 -1.111 22.538 1.00 94.56 175 PRO A O 1
ATOM 1319 N N . GLY A 1 176 ? 5.234 -1.928 21.376 1.00 93.69 176 GLY A N 1
ATOM 1320 C CA . GLY A 1 176 ? 5.276 -3.271 21.960 1.00 93.69 176 GLY A CA 1
ATOM 1321 C C . GLY A 1 176 ? 4.345 -4.241 21.243 1.00 93.69 176 GLY A C 1
ATOM 1322 O O . GLY A 1 176 ? 3.722 -3.867 20.247 1.00 93.69 176 GLY A O 1
ATOM 1323 N N . GLY A 1 177 ? 4.216 -5.457 21.765 1.00 92.06 177 GLY A N 1
ATOM 1324 C CA . GLY A 1 177 ? 3.294 -6.475 21.257 1.00 92.06 177 GLY A CA 1
ATOM 1325 C C . GLY A 1 177 ? 3.573 -6.885 19.814 1.00 92.06 177 GLY A C 1
ATOM 1326 O O . GLY A 1 177 ? 2.642 -6.964 19.015 1.00 92.06 177 GLY A O 1
ATOM 1327 N N . LEU A 1 178 ? 4.849 -7.055 19.447 1.00 94.25 178 LEU A N 1
ATOM 1328 C CA . LEU A 1 178 ? 5.204 -7.443 18.085 1.00 94.25 178 LEU A CA 1
ATOM 1329 C C . LEU A 1 178 ? 4.838 -8.902 17.828 1.00 94.25 178 LEU A C 1
ATOM 1331 O O . LEU A 1 178 ? 5.360 -9.795 18.490 1.00 94.25 178 LEU A O 1
ATOM 1335 N N . ASP A 1 179 ? 4.032 -9.128 16.797 1.00 93.25 179 ASP A N 1
ATOM 1336 C CA . ASP A 1 179 ? 3.786 -10.447 16.232 1.00 93.25 179 ASP A CA 1
ATOM 1337 C C . ASP A 1 179 ? 4.256 -10.523 14.778 1.00 93.25 179 ASP A C 1
ATOM 1339 O O . ASP A 1 179 ? 4.354 -9.513 14.071 1.00 93.25 179 ASP A O 1
ATOM 1343 N N . ILE A 1 180 ? 4.589 -11.728 14.326 1.00 90.62 180 ILE A N 1
ATOM 1344 C CA . ILE A 1 180 ? 5.174 -11.954 13.011 1.00 90.62 180 ILE A CA 1
ATOM 1345 C C . ILE A 1 180 ? 4.335 -12.923 12.187 1.00 90.62 180 ILE A C 1
ATOM 1347 O O . ILE A 1 180 ? 3.891 -13.972 12.644 1.00 90.62 180 ILE A O 1
ATOM 1351 N N . ALA A 1 181 ? 4.128 -12.571 10.924 1.00 85.38 181 ALA A N 1
ATOM 1352 C CA . ALA A 1 181 ? 3.439 -13.419 9.975 1.00 85.38 181 ALA A CA 1
ATOM 1353 C C . ALA A 1 181 ? 4.211 -14.726 9.748 1.00 85.38 181 ALA A C 1
ATOM 1355 O O . ALA A 1 181 ? 5.441 -14.776 9.812 1.00 85.38 181 ALA A O 1
ATOM 1356 N N . VAL A 1 182 ? 3.477 -15.774 9.372 1.00 72.12 182 VAL A N 1
ATOM 1357 C CA . VAL A 1 182 ? 3.990 -17.142 9.170 1.00 72.12 182 VAL A CA 1
ATOM 1358 C C . VAL A 1 182 ? 5.148 -17.214 8.158 1.00 72.12 182 VAL A C 1
ATOM 1360 O O . VAL A 1 182 ? 5.999 -18.092 8.250 1.00 72.12 182 VAL A O 1
ATOM 1363 N N . ASN A 1 183 ? 5.228 -16.275 7.209 1.00 70.00 183 ASN A N 1
ATOM 1364 C CA . ASN A 1 183 ? 6.324 -16.187 6.235 1.00 70.00 183 ASN A CA 1
ATOM 1365 C C . ASN A 1 183 ? 7.623 -15.562 6.795 1.00 70.00 183 ASN A C 1
ATOM 1367 O O . ASN A 1 183 ? 8.611 -15.449 6.070 1.00 70.00 183 ASN A O 1
ATOM 1371 N N . GLY A 1 184 ? 7.623 -15.155 8.067 1.00 75.19 184 GLY A N 1
ATOM 1372 C CA . GLY A 1 184 ? 8.806 -14.830 8.860 1.00 75.19 184 GLY A CA 1
ATOM 1373 C C . GLY A 1 184 ? 9.461 -13.479 8.582 1.00 75.19 184 GLY A C 1
ATOM 1374 O O . GLY A 1 184 ? 10.545 -13.229 9.101 1.00 75.19 184 GLY A O 1
ATOM 1375 N N . ASN A 1 185 ? 8.851 -12.601 7.781 1.00 82.56 185 ASN A N 1
ATOM 1376 C CA . ASN A 1 185 ? 9.426 -11.286 7.477 1.00 82.56 185 ASN A CA 1
ATOM 1377 C C . ASN A 1 185 ? 8.451 -10.109 7.568 1.00 82.56 185 ASN A C 1
ATOM 1379 O O . ASN A 1 185 ? 8.904 -8.973 7.500 1.00 82.56 185 ASN A O 1
ATOM 1383 N N . ARG A 1 186 ? 7.143 -10.332 7.715 1.00 90.56 186 ARG A N 1
ATOM 1384 C CA . ARG A 1 186 ? 6.163 -9.258 7.941 1.00 90.56 186 ARG A CA 1
ATOM 1385 C C . ARG A 1 186 ? 5.758 -9.262 9.401 1.00 90.56 186 ARG A C 1
ATOM 1387 O O . ARG A 1 186 ? 5.415 -10.318 9.912 1.00 90.56 186 ARG A O 1
ATOM 1394 N N . ALA A 1 187 ? 5.793 -8.108 10.043 1.00 91.94 187 ALA A N 1
ATOM 1395 C CA . ALA A 1 187 ? 5.458 -7.959 11.448 1.00 91.94 187 ALA A CA 1
ATOM 1396 C C . ALA A 1 187 ? 4.348 -6.930 11.641 1.00 91.94 187 ALA A C 1
ATOM 1398 O O . ALA A 1 187 ? 4.223 -5.984 10.856 1.00 91.94 187 ALA A O 1
ATOM 1399 N N . VAL A 1 188 ? 3.581 -7.123 12.706 1.00 92.94 188 VAL A N 1
ATOM 1400 C CA . VAL A 1 188 ? 2.613 -6.168 13.240 1.00 92.94 188 VAL A CA 1
ATOM 1401 C C . VAL A 1 188 ? 2.968 -5.883 14.693 1.00 92.94 188 VAL A C 1
ATOM 1403 O O . VAL A 1 188 ? 3.461 -6.766 15.381 1.00 92.94 188 VAL A O 1
ATOM 1406 N N . TRP A 1 189 ? 2.779 -4.660 15.163 1.00 92.88 189 TRP A N 1
ATOM 1407 C CA . TRP A 1 189 ? 2.991 -4.287 16.567 1.00 92.88 189 TRP A CA 1
ATOM 1408 C C . TRP A 1 189 ? 2.107 -3.093 16.910 1.00 92.88 189 TRP A C 1
ATOM 1410 O O . TRP A 1 189 ? 1.476 -2.519 16.027 1.00 92.88 189 TRP A O 1
ATOM 1420 N N . HIS A 1 190 ? 2.045 -2.694 18.175 1.00 92.19 190 HIS A N 1
ATOM 1421 C CA . HIS A 1 190 ? 1.207 -1.574 18.599 1.00 92.19 190 HIS A CA 1
ATOM 1422 C C . HIS A 1 190 ? 1.987 -0.508 19.370 1.00 92.19 190 HIS A C 1
ATOM 1424 O O . HIS A 1 190 ? 2.921 -0.829 20.106 1.00 92.19 190 HIS A O 1
ATOM 1430 N N . GLY A 1 191 ? 1.573 0.751 19.264 1.00 90.81 191 GLY A N 1
ATOM 1431 C CA . GLY A 1 191 ? 2.124 1.884 20.018 1.00 90.81 191 GLY A CA 1
ATOM 1432 C C . GLY A 1 191 ? 1.013 2.797 20.527 1.00 90.81 191 GLY A C 1
ATOM 1433 O O . GLY A 1 191 ? -0.071 2.813 19.954 1.00 90.81 191 GLY A O 1
ATOM 1434 N N . ASN A 1 192 ? 1.262 3.542 21.601 1.00 88.50 192 ASN A N 1
ATOM 1435 C CA . ASN A 1 192 ? 0.310 4.512 22.142 1.00 88.50 192 ASN A CA 1
ATOM 1436 C C . ASN A 1 192 ? 0.007 5.616 21.116 1.00 88.50 192 ASN A C 1
ATOM 1438 O O . ASN A 1 192 ? 0.924 6.198 20.534 1.00 88.50 192 ASN A O 1
ATOM 1442 N N . TYR A 1 193 ? -1.282 5.911 20.941 1.00 81.75 193 TYR A N 1
ATOM 1443 C CA . TYR A 1 193 ? -1.814 6.934 20.045 1.00 81.75 193 TYR A CA 1
ATOM 1444 C C . TYR A 1 193 ? -3.049 7.584 20.686 1.00 81.75 193 TYR A C 1
ATOM 1446 O O . TYR A 1 193 ? -4.127 6.989 20.721 1.00 81.75 193 TYR A O 1
ATOM 1454 N N . GLY A 1 194 ? -2.886 8.792 21.235 1.00 80.50 194 GLY A N 1
ATOM 1455 C CA . GLY A 1 194 ? -3.964 9.510 21.922 1.00 80.50 194 GLY A CA 1
ATOM 1456 C C . GLY A 1 194 ? -4.548 8.710 23.093 1.00 80.50 194 GLY A C 1
ATOM 1457 O O . GLY A 1 194 ? -3.843 8.410 24.055 1.00 80.50 194 GLY A O 1
ATOM 1458 N N . SER A 1 195 ? -5.834 8.363 23.002 1.00 79.75 195 SER A N 1
ATOM 1459 C CA . SER A 1 195 ? -6.587 7.607 24.015 1.00 79.75 195 SER A CA 1
ATOM 1460 C C . SER A 1 195 ? -6.470 6.079 23.898 1.00 79.75 195 SER A C 1
ATOM 1462 O O . SER A 1 195 ? -7.061 5.365 24.706 1.00 79.75 195 SER A O 1
ATOM 1464 N N . GLY A 1 196 ? -5.723 5.557 22.919 1.00 83.88 196 GLY A N 1
ATOM 1465 C CA . GLY A 1 196 ? -5.608 4.119 22.670 1.00 83.88 196 GLY A CA 1
ATOM 1466 C C . GLY A 1 196 ? -4.237 3.692 22.151 1.00 83.88 196 GLY A C 1
ATOM 1467 O O . GLY A 1 196 ? -3.228 4.373 22.343 1.00 83.88 196 GLY A O 1
ATOM 1468 N N . ARG A 1 197 ? -4.193 2.530 21.489 1.00 87.31 197 ARG A N 1
ATOM 1469 C CA . ARG A 1 197 ? -2.992 2.019 20.816 1.00 87.31 197 ARG A CA 1
ATOM 1470 C C . ARG A 1 197 ? -3.266 1.828 19.328 1.00 87.31 197 ARG A C 1
ATOM 1472 O O . ARG A 1 197 ? -4.226 1.156 18.964 1.00 87.31 197 ARG A O 1
ATOM 1479 N N . ALA A 1 198 ? -2.418 2.396 18.477 1.00 87.62 198 ALA A N 1
ATOM 1480 C CA . ALA A 1 198 ? -2.456 2.190 17.034 1.00 87.62 198 ALA A CA 1
ATOM 1481 C C . ALA A 1 198 ? -1.684 0.922 16.653 1.00 87.62 198 ALA A C 1
ATOM 1483 O O . ALA A 1 198 ? -0.654 0.615 17.258 1.00 87.62 198 ALA A O 1
ATOM 1484 N N . MET A 1 199 ? -2.169 0.208 15.636 1.00 90.00 199 MET A N 1
ATOM 1485 C CA . MET A 1 199 ? -1.459 -0.915 15.025 1.00 90.00 199 MET A CA 1
ATOM 1486 C C . MET A 1 199 ? -0.517 -0.408 13.929 1.00 90.00 199 MET A C 1
ATOM 1488 O O . MET A 1 199 ? -0.901 0.377 13.065 1.00 90.00 199 MET A O 1
ATOM 1492 N N . TYR A 1 200 ? 0.708 -0.909 13.943 1.00 88.69 200 TYR A N 1
ATOM 1493 C CA . TYR A 1 200 ? 1.765 -0.637 12.985 1.00 88.69 200 TYR A CA 1
ATOM 1494 C C . TYR A 1 200 ? 2.142 -1.926 12.269 1.00 88.69 200 TYR A C 1
ATOM 1496 O O . TYR A 1 200 ? 2.020 -3.018 12.822 1.00 88.69 200 TYR A O 1
ATOM 1504 N N . THR A 1 201 ? 2.625 -1.791 11.037 1.00 89.25 201 THR A N 1
ATOM 1505 C CA . THR A 1 201 ? 3.085 -2.922 10.231 1.00 89.25 201 THR A CA 1
ATOM 1506 C C . THR A 1 201 ? 4.458 -2.638 9.641 1.00 89.25 201 THR A C 1
ATOM 1508 O O . THR A 1 201 ? 4.857 -1.488 9.452 1.00 89.25 201 THR A O 1
ATOM 1511 N N . GLY A 1 202 ? 5.213 -3.679 9.319 1.00 88.06 202 GLY A N 1
ATOM 1512 C CA . GLY A 1 202 ? 6.526 -3.501 8.715 1.00 88.06 202 GLY A CA 1
ATOM 1513 C C . GLY A 1 202 ? 7.123 -4.791 8.201 1.00 88.06 202 GLY A C 1
ATOM 1514 O O . GLY A 1 202 ? 6.637 -5.885 8.480 1.00 88.06 202 GLY A O 1
ATOM 1515 N N . THR A 1 203 ? 8.197 -4.652 7.429 1.00 90.62 203 THR A N 1
ATOM 1516 C CA . THR A 1 203 ? 9.004 -5.795 7.001 1.00 90.62 203 THR A CA 1
ATOM 1517 C C . THR A 1 203 ? 10.289 -5.835 7.814 1.00 90.62 203 THR A C 1
ATOM 1519 O O . THR A 1 203 ? 11.029 -4.854 7.854 1.00 90.62 203 THR A O 1
ATOM 1522 N N . LEU A 1 204 ? 10.579 -6.972 8.436 1.00 90.44 204 LEU A N 1
ATOM 1523 C CA . LEU A 1 204 ? 11.815 -7.230 9.160 1.00 90.44 204 LEU A CA 1
ATOM 1524 C C . LEU A 1 204 ? 12.788 -8.000 8.265 1.00 90.44 204 LEU A C 1
ATOM 1526 O O . LEU A 1 204 ? 12.396 -8.891 7.507 1.00 90.44 204 LEU A O 1
ATOM 1530 N N . LYS A 1 205 ? 14.076 -7.679 8.363 1.00 89.38 205 LYS A N 1
ATOM 1531 C CA . LYS A 1 205 ? 15.155 -8.408 7.691 1.00 89.38 205 LYS A CA 1
ATOM 1532 C C . LYS A 1 205 ? 16.293 -8.679 8.661 1.00 89.38 205 LYS A C 1
ATOM 1534 O O . LYS A 1 205 ? 16.628 -7.825 9.476 1.00 89.38 205 LYS A O 1
ATOM 1539 N N . LEU A 1 206 ? 16.914 -9.846 8.523 1.00 87.31 206 LEU A N 1
ATOM 1540 C CA . LEU A 1 206 ? 18.180 -10.147 9.179 1.00 87.31 206 LEU A CA 1
ATOM 1541 C C . LEU A 1 206 ? 19.326 -9.569 8.336 1.00 87.31 206 LEU A C 1
ATOM 1543 O O . LEU A 1 206 ? 19.467 -9.915 7.164 1.00 87.31 206 LEU A O 1
ATOM 1547 N N . ASN A 1 207 ? 20.126 -8.686 8.928 1.00 83.94 207 ASN A N 1
ATOM 1548 C CA . ASN A 1 207 ? 21.350 -8.138 8.356 1.00 83.94 207 ASN A CA 1
ATOM 1549 C C . ASN A 1 207 ? 22.525 -8.494 9.279 1.00 83.94 207 ASN A C 1
ATOM 1551 O O . ASN A 1 207 ? 22.679 -7.930 10.365 1.00 83.94 207 ASN A O 1
ATOM 1555 N N . GLY A 1 208 ? 23.319 -9.492 8.887 1.00 82.25 208 GLY A N 1
ATOM 1556 C CA . GLY A 1 208 ? 24.297 -10.111 9.784 1.00 82.25 208 GLY A CA 1
ATOM 1557 C C . GLY A 1 208 ? 23.601 -10.775 10.978 1.00 82.25 208 GLY A C 1
ATOM 1558 O O . GLY A 1 208 ? 22.776 -11.662 10.789 1.00 82.25 208 GLY A O 1
ATOM 1559 N N . ASN A 1 209 ? 23.908 -10.319 12.196 1.00 76.06 209 ASN A N 1
ATOM 1560 C CA . ASN A 1 209 ? 23.251 -10.768 13.434 1.00 76.06 209 ASN A CA 1
ATOM 1561 C C . ASN A 1 209 ? 22.200 -9.774 13.959 1.00 76.06 209 ASN A C 1
ATOM 1563 O O . ASN A 1 209 ? 21.722 -9.931 15.080 1.00 76.06 209 ASN A O 1
ATOM 1567 N N . GLN A 1 210 ? 21.867 -8.731 13.194 1.00 85.31 210 GLN A N 1
ATOM 1568 C CA . GLN A 1 210 ? 20.920 -7.703 13.619 1.00 85.31 210 GLN A CA 1
ATOM 1569 C C . GLN A 1 210 ? 19.636 -7.755 12.802 1.00 85.31 210 GLN A C 1
ATOM 1571 O O . GLN A 1 210 ? 19.655 -7.932 11.584 1.00 85.31 210 GLN A O 1
ATOM 1576 N N . ILE A 1 211 ? 18.511 -7.562 13.479 1.00 89.56 211 ILE A N 1
ATOM 1577 C CA . ILE A 1 211 ? 17.227 -7.337 12.830 1.00 89.56 211 ILE A CA 1
ATOM 1578 C C . ILE A 1 211 ? 17.104 -5.860 12.488 1.00 89.56 211 ILE A C 1
ATOM 1580 O O . ILE A 1 211 ? 17.288 -4.991 13.337 1.00 89.56 211 ILE A O 1
ATOM 1584 N N . VAL A 1 212 ? 16.776 -5.592 11.228 1.00 86.94 212 VAL A N 1
ATOM 1585 C CA . VAL A 1 212 ? 16.474 -4.260 10.714 1.00 86.94 212 VAL A CA 1
ATOM 1586 C C . VAL A 1 212 ? 15.014 -4.237 10.297 1.00 86.94 212 VAL A C 1
ATOM 1588 O O . VAL A 1 212 ? 14.561 -5.083 9.522 1.00 86.94 212 VAL A O 1
ATOM 1591 N N . ALA A 1 213 ? 14.282 -3.253 10.802 1.00 82.06 213 ALA A N 1
ATOM 1592 C CA . ALA A 1 213 ? 12.914 -2.996 10.398 1.00 82.06 213 ALA A CA 1
ATOM 1593 C C . ALA A 1 213 ? 12.872 -1.971 9.263 1.00 82.06 213 ALA A C 1
ATOM 1595 O O . ALA A 1 213 ? 13.427 -0.882 9.382 1.00 82.06 213 ALA A O 1
ATOM 1596 N N . MET A 1 214 ? 12.171 -2.304 8.185 1.00 70.56 214 MET A N 1
ATOM 1597 C CA . MET A 1 214 ? 11.707 -1.348 7.187 1.00 70.56 214 MET A CA 1
ATOM 1598 C C . MET A 1 214 ? 10.223 -1.117 7.461 1.00 70.56 214 MET A C 1
ATOM 1600 O O . MET A 1 214 ? 9.379 -1.944 7.099 1.00 70.56 214 MET A O 1
ATOM 1604 N N . ALA A 1 215 ? 9.916 -0.045 8.191 1.00 53.50 215 ALA A N 1
ATOM 1605 C CA . ALA A 1 215 ? 8.541 0.305 8.516 1.00 53.50 215 ALA A CA 1
ATOM 1606 C C . ALA A 1 215 ? 7.765 0.629 7.228 1.00 53.50 215 ALA A C 1
ATOM 1608 O O . ALA A 1 215 ? 8.208 1.434 6.408 1.00 53.50 215 ALA A O 1
ATOM 1609 N N . LEU A 1 216 ? 6.614 -0.020 7.056 1.00 49.53 216 LEU A N 1
ATOM 1610 C CA . LEU A 1 216 ? 5.623 0.293 6.032 1.00 49.53 216 LEU A CA 1
ATOM 1611 C C . LEU A 1 216 ? 4.413 0.790 6.819 1.00 49.53 216 LEU A C 1
ATOM 1613 O O . LEU A 1 216 ? 3.671 -0.019 7.370 1.00 49.53 216 LEU A O 1
ATOM 1617 N N . ASN A 1 217 ? 4.278 2.105 6.975 1.00 37.94 217 ASN A N 1
ATOM 1618 C CA . ASN A 1 217 ? 3.200 2.692 7.770 1.00 37.94 217 ASN A CA 1
ATOM 1619 C C . ASN A 1 217 ? 1.832 2.101 7.395 1.00 37.94 217 ASN A C 1
ATOM 1621 O O . ASN A 1 217 ? 1.493 1.970 6.216 1.00 37.94 217 ASN A O 1
ATOM 1625 N N . ALA A 1 218 ? 1.061 1.765 8.430 1.00 36.00 218 ALA A N 1
ATOM 1626 C CA . ALA A 1 218 ? -0.291 1.246 8.326 1.00 36.00 218 ALA A CA 1
ATOM 1627 C C . ALA A 1 218 ? -1.236 2.297 7.701 1.00 36.00 218 ALA A C 1
ATOM 1629 O O . ALA A 1 218 ? -1.194 3.469 8.062 1.00 36.00 218 ALA A O 1
ATOM 1630 N N . ALA A 1 219 ? -2.042 1.844 6.735 1.00 31.02 219 ALA A N 1
ATOM 1631 C CA . ALA A 1 219 ? -3.329 2.366 6.241 1.00 31.02 219 ALA A CA 1
ATOM 1632 C C . ALA A 1 219 ? -3.477 3.831 5.757 1.00 31.02 219 ALA A C 1
ATOM 1634 O O . ALA A 1 219 ? -4.444 4.515 6.049 1.00 31.02 219 ALA A O 1
ATOM 1635 N N . SER A 1 220 ? -2.572 4.270 4.901 1.00 34.38 220 SER A N 1
ATOM 1636 C CA . SER A 1 220 ? -2.852 4.295 3.453 1.00 34.38 220 SER A CA 1
ATOM 1637 C C . SER A 1 220 ? -1.882 3.246 2.917 1.00 34.38 220 SER A C 1
ATOM 1639 O O . SER A 1 220 ? -1.552 2.310 3.643 1.00 34.38 220 SER A O 1
ATOM 1641 N N . HIS A 1 221 ? -1.172 3.493 1.845 1.00 49.28 221 HIS A N 1
ATOM 1642 C CA . HIS A 1 221 ? 0.262 3.299 2.045 1.00 49.28 221 HIS A CA 1
ATOM 1643 C C . HIS A 1 221 ? 0.827 4.541 2.820 1.00 49.28 221 HIS A C 1
ATOM 1645 O O . HIS A 1 221 ? 1.745 5.178 2.316 1.00 49.28 221 HIS A O 1
ATOM 1651 N N . ASN A 1 222 ? 0.203 4.863 4.004 1.00 30.30 222 ASN A N 1
ATOM 1652 C CA . ASN A 1 222 ? 0.269 5.976 5.028 1.00 30.30 222 ASN A CA 1
ATOM 1653 C C . ASN A 1 222 ? -1.089 6.519 5.637 1.00 30.30 222 ASN A C 1
ATOM 1655 O O . ASN A 1 222 ? -1.805 7.244 4.947 1.00 30.30 222 ASN A O 1
ATOM 1659 N N . ALA A 1 223 ? -1.443 6.243 6.907 1.00 30.11 223 ALA A N 1
ATOM 1660 C CA . ALA A 1 223 ? -2.708 6.694 7.545 1.00 30.11 223 ALA A CA 1
ATOM 1661 C C . ALA A 1 223 ? -2.798 8.191 7.910 1.00 30.11 223 ALA A C 1
ATOM 1663 O O . ALA A 1 223 ? -1.812 8.927 7.895 1.00 30.11 223 ALA A O 1
ATOM 1664 N N . ALA A 1 224 ? -4.032 8.602 8.225 1.00 25.97 224 ALA A N 1
ATOM 1665 C CA . ALA A 1 224 ? -4.510 9.959 8.461 1.00 25.97 224 ALA A CA 1
ATOM 1666 C C . ALA A 1 224 ? -3.830 10.694 9.632 1.00 25.97 224 ALA A C 1
ATOM 1668 O O . ALA A 1 224 ? -3.658 10.137 10.713 1.00 25.97 224 ALA A O 1
ATOM 1669 N N . GLY A 1 225 ? -3.541 11.986 9.407 1.00 38.44 225 GLY A N 1
ATOM 1670 C CA . GLY A 1 225 ? -3.341 12.969 10.475 1.00 38.44 225 GLY A CA 1
ATOM 1671 C C . GLY A 1 225 ? -1.939 13.555 10.705 1.00 38.44 225 GLY A C 1
ATOM 1672 O O . GLY A 1 225 ? -1.642 13.800 11.857 1.00 38.44 225 GLY A O 1
ATOM 1673 N N . GLU A 1 226 ? -1.076 13.811 9.702 1.00 34.22 226 GLU A N 1
ATOM 1674 C CA . GLU A 1 226 ? -0.248 15.050 9.637 1.00 34.22 226 GLU A CA 1
ATOM 1675 C C . GLU A 1 226 ? 0.653 15.182 8.381 1.00 34.22 226 GLU A C 1
ATOM 1677 O O . GLU A 1 226 ? 0.891 14.240 7.630 1.00 34.22 226 GLU A O 1
ATOM 1682 N N . LYS A 1 227 ? 1.101 16.426 8.133 1.00 30.20 227 LYS A N 1
ATOM 1683 C CA . LYS A 1 227 ? 1.737 16.962 6.911 1.00 30.20 227 LYS A CA 1
ATOM 1684 C C . LYS A 1 227 ? 3.093 16.333 6.557 1.00 30.20 227 LYS A C 1
ATOM 1686 O O . LYS A 1 227 ? 3.948 16.114 7.406 1.00 30.20 227 LYS A O 1
ATOM 1691 N N . THR A 1 228 ? 3.344 16.212 5.252 1.00 30.47 228 THR A N 1
ATOM 1692 C CA . THR A 1 228 ? 4.632 15.825 4.654 1.00 30.47 228 THR A CA 1
ATOM 1693 C C . THR A 1 228 ? 5.778 16.765 5.068 1.00 30.47 228 THR A C 1
ATOM 1695 O O . THR A 1 228 ? 5.866 17.896 4.581 1.00 30.47 228 THR A O 1
ATOM 1698 N N . GLY A 1 229 ? 6.676 16.294 5.939 1.00 35.78 229 GLY A N 1
ATOM 1699 C CA . GLY A 1 229 ? 8.020 16.853 6.141 1.00 35.78 229 GLY A CA 1
ATOM 1700 C C . GLY A 1 229 ? 9.025 16.300 5.114 1.00 35.78 229 GLY A C 1
ATOM 1701 O O . GLY A 1 229 ? 8.763 15.262 4.506 1.00 35.78 229 GLY A O 1
ATOM 1702 N N . PRO A 1 230 ? 10.157 16.983 4.861 1.00 29.55 230 PRO A N 1
ATOM 1703 C CA . PRO A 1 230 ? 11.020 16.693 3.721 1.00 29.55 230 PRO A CA 1
ATOM 1704 C C . PRO A 1 230 ? 11.757 15.357 3.872 1.00 29.55 230 PRO A C 1
ATOM 1706 O O . PRO A 1 230 ? 12.342 15.059 4.910 1.00 29.55 230 PRO A O 1
ATOM 1709 N N . VAL A 1 231 ? 11.752 14.589 2.783 1.00 29.98 231 VAL A N 1
ATOM 1710 C CA . VAL A 1 231 ? 12.468 13.325 2.576 1.00 29.98 231 VAL A CA 1
ATOM 1711 C C . VAL A 1 231 ? 13.949 13.471 2.964 1.00 29.98 231 VAL A C 1
ATOM 1713 O O . VAL A 1 231 ? 14.725 14.079 2.227 1.00 29.98 231 VAL A O 1
ATOM 1716 N N . SER A 1 232 ? 14.371 12.909 4.101 1.00 39.34 232 SER A N 1
ATOM 1717 C CA . SER A 1 232 ? 15.787 12.819 4.493 1.00 39.34 232 SER A CA 1
ATOM 1718 C C . SER A 1 232 ? 16.350 11.429 4.207 1.00 39.34 232 SER A C 1
ATOM 1720 O O . SER A 1 232 ? 16.646 10.617 5.076 1.00 39.34 232 SER A O 1
ATOM 1722 N N . GLY A 1 233 ? 16.530 11.194 2.918 1.00 32.25 233 GLY A N 1
ATOM 1723 C CA . GLY A 1 233 ? 17.373 10.155 2.357 1.00 32.25 233 GLY A CA 1
ATOM 1724 C C . GLY A 1 233 ? 17.443 10.460 0.880 1.00 32.25 233 GLY A C 1
ATOM 1725 O O . GLY A 1 233 ? 16.507 10.135 0.156 1.00 32.25 233 GLY A O 1
ATOM 1726 N N . GLN A 1 234 ? 18.473 11.197 0.449 1.00 27.12 234 GLN A N 1
ATOM 1727 C CA . GLN A 1 234 ? 18.614 11.514 -0.967 1.00 27.12 234 GLN A CA 1
ATOM 1728 C C . GLN A 1 234 ? 18.675 10.182 -1.731 1.00 27.12 234 GLN A C 1
ATOM 1730 O O . GLN A 1 234 ? 19.576 9.383 -1.460 1.00 27.12 234 GLN A O 1
ATOM 1735 N N . PRO A 1 235 ? 17.767 9.944 -2.698 1.00 35.50 235 PRO A N 1
ATOM 1736 C CA . PRO A 1 235 ? 18.041 8.981 -3.756 1.00 35.50 235 PRO A CA 1
ATOM 1737 C C . PRO A 1 235 ? 19.428 9.306 -4.322 1.00 35.50 235 PRO A C 1
ATOM 1739 O O . PRO A 1 235 ? 19.810 10.487 -4.255 1.00 35.50 235 PRO A O 1
ATOM 1742 N N . PRO A 1 236 ? 20.183 8.336 -4.879 1.00 36.09 236 PRO A N 1
ATOM 1743 C CA . PRO A 1 236 ? 21.376 8.676 -5.648 1.00 36.09 236 PRO A CA 1
ATOM 1744 C C . PRO A 1 236 ? 20.991 9.838 -6.554 1.00 36.09 236 PRO A C 1
ATOM 1746 O O . PRO A 1 236 ? 20.014 9.742 -7.300 1.00 36.09 236 PRO A O 1
ATOM 1749 N N . GLN A 1 237 ? 21.636 10.986 -6.329 1.00 34.44 237 GLN A N 1
ATOM 1750 C CA . GLN A 1 237 ? 21.229 12.216 -6.984 1.00 34.44 237 GLN A CA 1
ATOM 1751 C C . GLN A 1 237 ? 21.282 11.904 -8.481 1.00 34.44 237 GLN A C 1
ATOM 1753 O O . GLN A 1 237 ? 22.343 11.471 -8.945 1.00 34.44 237 GLN A O 1
ATOM 1758 N N . PRO A 1 238 ? 20.173 12.067 -9.229 1.00 40.78 238 PRO A N 1
ATOM 1759 C CA . PRO A 1 238 ? 20.274 12.057 -10.675 1.00 40.78 238 PRO A CA 1
ATOM 1760 C C . PRO A 1 238 ? 21.387 13.041 -11.029 1.00 40.78 238 PRO A C 1
ATOM 1762 O O . PRO A 1 238 ? 21.514 14.071 -10.348 1.00 40.78 238 PRO A O 1
ATOM 1765 N N . SER A 1 239 ? 22.216 12.711 -12.023 1.00 44.66 239 SER A N 1
ATOM 1766 C CA . SER A 1 239 ? 23.268 13.633 -12.452 1.00 44.66 239 SER A CA 1
ATOM 1767 C C . SER A 1 239 ? 22.656 15.023 -12.645 1.00 44.66 239 SER A C 1
ATOM 1769 O O . SER A 1 239 ? 21.478 15.137 -12.996 1.00 44.66 239 SER A O 1
ATOM 1771 N N . GLU A 1 240 ? 23.415 16.086 -12.380 1.00 47.22 240 GLU A N 1
ATOM 1772 C CA . GLU A 1 240 ? 22.901 17.452 -12.557 1.00 47.22 240 GLU A CA 1
ATOM 1773 C C . GLU A 1 240 ? 22.305 17.639 -13.964 1.00 47.22 240 GLU A C 1
ATOM 1775 O O . GLU A 1 240 ? 21.268 18.271 -14.109 1.00 47.22 240 GLU A O 1
ATOM 1780 N N . GLU A 1 241 ? 22.844 16.945 -14.969 1.00 46.16 241 GLU A N 1
ATOM 1781 C CA . GLU A 1 241 ? 22.272 16.850 -16.317 1.00 46.16 241 GLU A CA 1
ATOM 1782 C C . GLU A 1 241 ? 20.906 16.154 -16.380 1.00 46.16 241 GLU A C 1
ATOM 1784 O O . GLU A 1 241 ? 20.013 16.635 -17.070 1.00 46.16 241 GLU A O 1
ATOM 1789 N N . THR A 1 242 ? 20.705 15.048 -15.659 1.00 42.09 242 THR A N 1
ATOM 1790 C CA . THR A 1 242 ? 19.412 14.344 -15.602 1.00 42.09 242 THR A CA 1
ATOM 1791 C C . THR A 1 242 ? 18.356 15.211 -14.922 1.00 42.09 242 THR A C 1
ATOM 1793 O O . THR A 1 242 ? 17.223 15.294 -15.390 1.00 42.09 242 THR A O 1
ATOM 1796 N N . LYS A 1 243 ? 18.727 15.912 -13.843 1.00 44.88 243 LYS A N 1
ATOM 1797 C CA . LYS A 1 243 ? 17.832 16.877 -13.195 1.00 44.88 243 LYS A CA 1
ATOM 1798 C C . LYS A 1 243 ? 17.497 18.034 -14.125 1.00 44.88 243 LYS A C 1
ATOM 1800 O O . LYS A 1 243 ? 16.319 18.338 -14.268 1.00 44.88 243 LYS A O 1
ATOM 1805 N N . SER A 1 244 ? 18.497 18.648 -14.761 1.00 48.12 244 SER A N 1
ATOM 1806 C CA . SER A 1 244 ? 18.298 19.748 -15.707 1.00 48.12 244 SER A CA 1
ATOM 1807 C C . SER A 1 244 ? 17.447 19.324 -16.898 1.00 48.12 244 SER A C 1
ATOM 1809 O O . SER A 1 244 ? 16.514 20.031 -17.230 1.00 48.12 244 SER A O 1
ATOM 1811 N N . ALA A 1 245 ? 17.658 18.140 -17.475 1.00 46.47 245 ALA A N 1
ATOM 1812 C CA . ALA A 1 245 ? 16.855 17.652 -18.596 1.00 46.47 245 ALA A CA 1
ATOM 1813 C C . ALA A 1 245 ? 15.384 17.403 -18.215 1.00 46.47 245 ALA A C 1
ATOM 1815 O O . ALA A 1 245 ? 14.482 17.706 -18.996 1.00 46.47 245 ALA A O 1
ATOM 1816 N N . ILE A 1 246 ? 15.129 16.881 -17.009 1.00 43.69 246 ILE A N 1
ATOM 1817 C CA . ILE A 1 246 ? 13.767 16.693 -16.489 1.00 43.69 246 ILE A CA 1
ATOM 1818 C C . ILE A 1 246 ? 13.118 18.055 -16.207 1.00 43.69 246 ILE A C 1
ATOM 1820 O O . ILE A 1 246 ? 12.000 18.296 -16.661 1.00 43.69 246 ILE A O 1
ATOM 1824 N N . LEU A 1 247 ? 13.830 18.961 -15.530 1.00 47.28 247 LEU A N 1
ATOM 1825 C CA . LEU A 1 247 ? 13.353 20.305 -15.197 1.00 47.28 247 LEU A CA 1
ATOM 1826 C C . LEU A 1 247 ? 13.117 21.170 -16.439 1.00 47.28 247 LEU A C 1
ATOM 1828 O O . LEU A 1 247 ? 12.079 21.814 -16.528 1.00 47.28 247 LEU A O 1
ATOM 1832 N N . ASP A 1 248 ? 14.011 21.148 -17.422 1.00 50.66 248 ASP A N 1
ATOM 1833 C CA . ASP A 1 248 ? 13.868 21.892 -18.678 1.00 50.66 248 ASP A CA 1
ATOM 1834 C C . ASP A 1 248 ? 12.707 21.343 -19.513 1.00 50.66 248 ASP A C 1
ATOM 1836 O O . ASP A 1 248 ? 11.972 22.112 -20.130 1.00 50.66 248 ASP A O 1
ATOM 1840 N N . SER A 1 249 ? 12.459 20.027 -19.464 1.00 44.16 249 SER A N 1
ATOM 1841 C CA . SER A 1 249 ? 11.277 19.431 -20.096 1.00 44.16 249 SER A CA 1
ATOM 1842 C C . SER A 1 249 ? 9.963 19.812 -19.400 1.00 44.16 249 SER A C 1
ATOM 1844 O O . SER A 1 249 ? 8.940 19.928 -20.074 1.00 44.16 249 SER A O 1
ATOM 1846 N N . SER A 1 250 ? 9.985 20.052 -18.081 1.00 38.66 250 SER A N 1
ATOM 1847 C CA . SER A 1 250 ? 8.820 20.507 -17.309 1.00 38.66 250 SER A CA 1
ATOM 1848 C C . SER A 1 250 ? 8.622 22.027 -17.324 1.00 38.66 250 SER A C 1
ATOM 1850 O O . SER A 1 250 ? 7.500 22.495 -17.158 1.00 38.66 250 SER A O 1
ATOM 1852 N N . ASN A 1 251 ? 9.693 22.798 -17.534 1.00 43.09 251 ASN A N 1
ATOM 1853 C CA . ASN A 1 251 ? 9.698 24.263 -17.474 1.00 43.09 251 ASN A CA 1
ATOM 1854 C C . ASN A 1 251 ? 9.417 24.936 -18.826 1.00 43.09 251 ASN A C 1
ATOM 1856 O O . ASN A 1 251 ? 9.267 26.153 -18.876 1.00 43.09 251 ASN A O 1
ATOM 1860 N N . GLN A 1 252 ? 9.295 24.176 -19.918 1.00 40.91 252 GLN A N 1
ATOM 1861 C CA . GLN A 1 252 ? 8.863 24.701 -21.221 1.00 40.91 252 GLN A CA 1
ATOM 1862 C C . GLN A 1 252 ? 7.343 24.957 -21.321 1.00 40.91 252 GLN A C 1
ATOM 1864 O O . GLN A 1 252 ? 6.823 25.086 -22.426 1.00 40.91 252 GLN A O 1
ATOM 1869 N N . ASP A 1 253 ? 6.623 25.067 -20.198 1.00 38.50 253 ASP A N 1
ATOM 1870 C CA . ASP A 1 253 ? 5.251 25.586 -20.166 1.00 38.50 253 ASP A CA 1
ATOM 1871 C C . ASP A 1 253 ? 5.294 27.105 -19.889 1.00 38.50 253 ASP A C 1
ATOM 1873 O O . ASP A 1 253 ? 5.547 27.514 -18.751 1.00 38.50 253 ASP A O 1
ATOM 1877 N N . PRO A 1 254 ? 5.079 27.984 -20.891 1.00 36.81 254 PRO A N 1
ATOM 1878 C CA . PRO A 1 254 ? 5.263 29.426 -20.730 1.00 36.81 254 PRO A CA 1
ATOM 1879 C C . PRO A 1 254 ? 4.201 30.091 -19.843 1.00 36.81 254 PRO A C 1
ATOM 1881 O O . PRO A 1 254 ? 4.206 31.314 -19.714 1.00 36.81 254 PRO A O 1
ATOM 1884 N N . LYS A 1 255 ? 3.256 29.339 -19.258 1.00 41.28 255 LYS A N 1
ATOM 1885 C CA . LYS A 1 255 ? 2.189 29.894 -18.414 1.00 41.28 255 LYS A CA 1
ATOM 1886 C C . LYS A 1 255 ? 1.946 29.057 -17.159 1.00 41.28 255 LYS A C 1
ATOM 1888 O O . LYS A 1 255 ? 0.904 28.429 -16.991 1.00 41.28 255 LYS A O 1
ATOM 1893 N N . GLY A 1 256 ? 2.932 29.136 -16.264 1.00 37.50 256 GLY A N 1
ATOM 1894 C CA . GLY A 1 256 ? 2.774 29.237 -14.811 1.00 37.50 256 GLY A CA 1
ATOM 1895 C C . GLY A 1 256 ? 1.665 28.401 -14.179 1.00 37.50 256 GLY A C 1
ATOM 1896 O O . GLY A 1 256 ? 0.581 28.910 -13.908 1.00 37.50 256 GLY A O 1
ATOM 1897 N N . VAL A 1 257 ? 1.971 27.143 -13.862 1.00 40.34 257 VAL A N 1
ATOM 1898 C CA . VAL A 1 257 ? 1.196 26.369 -12.873 1.00 40.34 257 VAL A CA 1
ATOM 1899 C C . VAL A 1 257 ? 2.094 25.718 -11.807 1.00 40.34 257 VAL A C 1
ATOM 1901 O O . VAL A 1 257 ? 1.588 25.297 -10.777 1.00 40.34 257 VAL A O 1
ATOM 1904 N N . ASN A 1 258 ? 3.428 25.702 -11.963 1.00 36.22 258 ASN A N 1
ATOM 1905 C CA . ASN A 1 258 ? 4.310 24.947 -11.055 1.00 36.22 258 ASN A CA 1
ATOM 1906 C C . ASN A 1 258 ? 5.595 25.684 -10.625 1.00 36.22 258 ASN A C 1
ATOM 1908 O O . ASN A 1 258 ? 6.691 25.147 -10.754 1.00 36.22 258 ASN A O 1
ATOM 1912 N N . ALA A 1 259 ? 5.474 26.885 -10.053 1.00 30.28 259 ALA A N 1
ATOM 1913 C CA . ALA A 1 259 ? 6.545 27.474 -9.242 1.00 30.28 259 ALA A CA 1
ATOM 1914 C C . ALA A 1 259 ? 6.009 27.814 -7.837 1.00 30.28 259 ALA A C 1
ATOM 1916 O O . ALA A 1 259 ? 4.991 28.504 -7.732 1.00 30.28 259 ALA A O 1
ATOM 1917 N N . PRO A 1 260 ? 6.653 27.360 -6.743 1.00 29.16 260 PRO A N 1
ATOM 1918 C CA . PRO A 1 260 ? 6.285 27.792 -5.406 1.00 29.16 260 PRO A CA 1
ATOM 1919 C C . PRO A 1 260 ? 6.760 29.234 -5.201 1.00 29.16 260 PRO A C 1
ATOM 1921 O O . PRO A 1 260 ? 7.949 29.490 -5.039 1.00 29.16 260 PRO A O 1
ATOM 1924 N N . GLY A 1 261 ? 5.801 30.160 -5.192 1.00 36.25 261 GLY A N 1
ATOM 1925 C CA . GLY A 1 261 ? 5.985 31.543 -4.766 1.00 36.25 261 GLY A CA 1
ATOM 1926 C C . GLY A 1 261 ? 6.726 32.428 -5.764 1.00 36.25 261 GLY A C 1
ATOM 1927 O O . GLY A 1 261 ? 7.904 32.702 -5.580 1.00 36.25 261 GLY A O 1
ATOM 1928 N N . GLN A 1 262 ? 6.003 32.964 -6.746 1.00 27.42 262 GLN A N 1
ATOM 1929 C CA . GLN A 1 262 ? 6.289 34.281 -7.315 1.00 27.42 262 GLN A CA 1
ATOM 1930 C C . GLN A 1 262 ? 4.986 34.864 -7.872 1.00 27.42 262 GLN A C 1
ATOM 1932 O O . GLN A 1 262 ? 4.445 34.373 -8.860 1.00 27.42 262 GLN A O 1
ATOM 1937 N N . ASP A 1 263 ? 4.475 35.895 -7.198 1.00 28.95 263 ASP A N 1
ATOM 1938 C CA . ASP A 1 263 ? 3.368 36.712 -7.687 1.00 28.95 263 ASP A CA 1
ATOM 1939 C C . ASP A 1 263 ? 3.843 37.468 -8.937 1.00 28.95 263 ASP A C 1
ATOM 1941 O O . ASP A 1 263 ? 4.583 38.450 -8.854 1.00 28.95 263 ASP A O 1
ATOM 1945 N N . GLY A 1 264 ? 3.439 36.985 -10.110 1.00 29.86 264 GLY A N 1
ATOM 1946 C CA . GLY A 1 264 ? 3.564 37.709 -11.369 1.00 29.86 264 GLY A CA 1
ATOM 1947 C C . GLY A 1 264 ? 2.441 38.734 -11.484 1.00 29.86 264 GLY A C 1
ATOM 1948 O O . GLY A 1 264 ? 1.380 38.428 -12.019 1.00 29.86 264 GLY A O 1
ATOM 1949 N N . GLY A 1 265 ? 2.657 39.938 -10.955 1.00 28.23 265 GLY A N 1
ATOM 1950 C CA . GLY A 1 265 ? 1.810 41.092 -11.245 1.00 28.23 265 GLY A CA 1
ATOM 1951 C C . GLY A 1 265 ? 2.265 41.772 -12.531 1.00 28.23 265 GLY A C 1
ATOM 1952 O O . GLY A 1 265 ? 3.428 42.168 -12.618 1.00 28.23 265 GLY A O 1
ATOM 1953 N N . ASP A 1 266 ? 1.357 41.950 -13.492 1.00 28.64 266 ASP A N 1
ATOM 1954 C CA . ASP A 1 266 ? 1.568 42.907 -14.577 1.00 28.64 266 ASP A CA 1
ATOM 1955 C C . ASP A 1 266 ? 0.894 44.248 -14.269 1.00 28.64 266 ASP A C 1
ATOM 1957 O O . ASP A 1 266 ? -0.149 44.346 -13.614 1.00 28.64 266 ASP A O 1
ATOM 1961 N N . LYS A 1 267 ? 1.589 45.293 -14.705 1.00 33.25 267 LYS A N 1
ATOM 1962 C CA . LYS A 1 267 ? 1.362 46.705 -14.442 1.00 33.25 267 LYS A CA 1
ATOM 1963 C C . LYS A 1 267 ? 0.253 47.206 -15.360 1.00 33.25 267 LYS A C 1
ATOM 1965 O O . LYS A 1 267 ? 0.491 47.338 -16.551 1.00 33.25 267 LYS A O 1
ATOM 1970 N N . ASN A 1 268 ? -0.923 47.492 -14.804 1.00 36.78 268 ASN A N 1
ATOM 1971 C CA . ASN A 1 268 ? -1.800 48.625 -15.154 1.00 36.78 268 ASN A CA 1
ATOM 1972 C C . ASN A 1 268 ? -3.209 48.373 -14.605 1.00 36.78 268 ASN A C 1
ATOM 1974 O O . ASN A 1 268 ? -4.096 47.884 -15.296 1.00 36.78 268 ASN A O 1
ATOM 1978 N N . GLY A 1 269 ? -3.409 48.735 -13.341 1.00 31.61 269 GLY A N 1
ATOM 1979 C CA . GLY A 1 269 ? -4.724 48.839 -12.721 1.00 31.61 269 GLY A CA 1
ATOM 1980 C C . GLY A 1 269 ? -4.643 49.853 -11.589 1.00 31.61 269 GLY A C 1
ATOM 1981 O O . GLY A 1 269 ? -3.734 49.779 -10.760 1.00 31.61 269 GLY A O 1
ATOM 1982 N N . GLU A 1 270 ? -5.525 50.846 -11.610 1.00 33.41 270 GLU A N 1
ATOM 1983 C CA . GLU A 1 270 ? -5.525 51.989 -10.696 1.00 33.41 270 GLU A CA 1
ATOM 1984 C C . GLU A 1 270 ? -5.518 51.554 -9.220 1.00 33.41 270 GLU A C 1
ATOM 1986 O O . GLU A 1 270 ? -6.273 50.682 -8.785 1.00 33.41 270 GLU A O 1
ATOM 1991 N N . LYS A 1 271 ? -4.619 52.163 -8.437 1.00 32.53 271 LYS A N 1
ATOM 1992 C CA . LYS A 1 271 ? -4.423 51.857 -7.017 1.00 32.53 271 LYS A CA 1
ATOM 1993 C C . LYS A 1 271 ? -5.590 52.400 -6.190 1.00 32.53 271 LYS A C 1
ATOM 1995 O O . LYS A 1 271 ? -5.716 53.609 -6.031 1.00 32.53 271 LYS A O 1
ATOM 2000 N N . LYS A 1 272 ? -6.364 51.508 -5.569 1.00 38.34 272 LYS A N 1
ATOM 2001 C CA . LYS A 1 272 ? -7.134 51.840 -4.358 1.00 38.34 272 LYS A CA 1
ATOM 2002 C C . LYS A 1 272 ? -6.177 51.980 -3.171 1.00 38.34 272 LYS A C 1
ATOM 2004 O O . LYS A 1 272 ? -5.308 51.127 -2.977 1.00 38.34 272 LYS A O 1
ATOM 2009 N N . GLU A 1 273 ? -6.329 53.044 -2.385 1.00 38.75 273 GLU A N 1
ATOM 2010 C CA . GLU A 1 273 ? -5.596 53.228 -1.128 1.00 38.75 273 GLU A CA 1
ATOM 2011 C C . GLU A 1 273 ? -5.906 52.084 -0.150 1.00 38.75 273 GLU A C 1
ATOM 2013 O O . GLU A 1 273 ? -7.064 51.753 0.110 1.00 38.75 273 GLU A O 1
ATOM 2018 N N . LYS A 1 274 ? -4.845 51.445 0.357 1.00 44.78 274 LYS A N 1
ATOM 2019 C CA . LYS A 1 274 ? -4.917 50.306 1.281 1.00 44.78 274 LYS A CA 1
ATOM 2020 C C . LYS A 1 274 ? -5.230 50.781 2.701 1.00 44.78 274 LYS A C 1
ATOM 2022 O O . LYS A 1 274 ? -4.682 51.779 3.161 1.00 44.78 274 LYS A O 1
ATOM 2027 N N . SER A 1 275 ? -6.054 50.021 3.422 1.00 60.84 275 SER A N 1
ATOM 2028 C CA . SER A 1 275 ? -6.419 50.334 4.813 1.00 60.84 275 SER A CA 1
ATOM 2029 C C . SER A 1 275 ? -5.245 50.150 5.791 1.00 60.84 275 SER A C 1
ATOM 2031 O O . SER A 1 275 ? -4.359 49.318 5.575 1.00 60.84 275 SER A O 1
ATOM 2033 N N . GLU A 1 276 ? -5.267 50.852 6.929 1.00 55.72 276 GLU A N 1
ATOM 2034 C CA . GLU A 1 276 ? -4.238 50.766 7.987 1.00 55.72 276 GLU A CA 1
ATOM 2035 C C . GLU A 1 276 ? -3.972 49.326 8.472 1.00 55.72 276 GLU A C 1
ATOM 2037 O O . GLU A 1 276 ? -2.846 48.964 8.830 1.00 55.72 276 GLU A O 1
ATOM 2042 N N . ARG A 1 277 ? -4.990 48.456 8.417 1.00 58.25 277 ARG A N 1
ATOM 2043 C CA . ARG A 1 277 ? -4.890 47.043 8.815 1.00 58.25 277 ARG A CA 1
ATOM 2044 C C . ARG A 1 277 ? -4.065 46.202 7.834 1.00 58.25 277 ARG A C 1
ATOM 2046 O O . ARG A 1 277 ? -3.460 45.208 8.245 1.00 58.25 277 ARG A O 1
ATOM 2053 N N . GLU A 1 278 ? -4.017 46.579 6.559 1.00 53.19 278 GLU A N 1
ATOM 2054 C CA . GLU A 1 278 ? -3.197 45.910 5.541 1.00 53.19 278 GLU A CA 1
ATOM 2055 C C . GLU A 1 278 ? -1.728 46.327 5.643 1.00 53.19 278 GLU A C 1
ATOM 2057 O O . GLU A 1 278 ? -0.849 45.464 5.616 1.00 53.19 278 GLU A O 1
ATOM 2062 N N . LEU A 1 279 ? -1.467 47.613 5.895 1.00 56.28 279 LEU A N 1
ATOM 2063 C CA . LEU A 1 279 ? -0.121 48.143 6.149 1.00 56.28 279 LEU A CA 1
ATOM 2064 C C . LEU A 1 279 ? 0.521 47.514 7.398 1.00 56.28 279 LEU A C 1
ATOM 2066 O O . LEU A 1 279 ? 1.707 47.172 7.389 1.00 56.28 279 LEU A O 1
ATOM 2070 N N . ALA A 1 280 ? -0.263 47.284 8.457 1.00 67.31 280 ALA A N 1
ATOM 2071 C CA . ALA A 1 280 ? 0.205 46.588 9.656 1.00 67.31 280 ALA A CA 1
ATOM 2072 C C . ALA A 1 280 ? 0.547 45.107 9.388 1.00 67.31 280 ALA A C 1
ATOM 2074 O O . ALA A 1 280 ? 1.553 44.596 9.888 1.00 67.31 280 ALA A O 1
ATOM 2075 N N . LYS A 1 281 ? -0.248 44.412 8.559 1.00 61.53 281 LYS A N 1
ATOM 2076 C CA . LYS A 1 281 ? 0.021 43.018 8.161 1.00 61.53 281 LYS A CA 1
ATOM 2077 C C . LYS A 1 281 ? 1.254 42.892 7.264 1.00 61.53 281 LYS A C 1
ATOM 2079 O O . LYS A 1 281 ? 2.011 41.935 7.429 1.00 61.53 281 LYS A O 1
ATOM 2084 N N . GLU A 1 282 ? 1.477 43.835 6.350 1.00 65.44 282 GLU A N 1
ATOM 2085 C CA . GLU A 1 282 ? 2.680 43.869 5.507 1.00 65.44 282 GLU A CA 1
ATOM 2086 C C . GLU A 1 282 ? 3.941 44.139 6.335 1.00 65.44 282 GLU A C 1
ATOM 2088 O O . GLU A 1 282 ? 4.913 43.396 6.196 1.00 65.44 282 GLU A O 1
ATOM 2093 N N . LYS A 1 283 ? 3.913 45.099 7.275 1.00 68.19 283 LYS A N 1
ATOM 2094 C CA . LYS A 1 283 ? 5.039 45.335 8.199 1.00 68.19 283 LYS A CA 1
ATOM 2095 C C . LYS A 1 283 ? 5.366 44.098 9.039 1.00 68.19 283 LYS A C 1
ATOM 2097 O O . LYS A 1 283 ? 6.529 43.715 9.128 1.00 68.19 283 LYS A O 1
ATOM 2102 N N . ALA A 1 284 ? 4.353 43.416 9.578 1.00 71.75 284 ALA A N 1
ATOM 2103 C CA . ALA A 1 284 ? 4.556 42.192 10.354 1.00 71.75 284 ALA A CA 1
ATOM 2104 C C . ALA A 1 284 ? 5.101 41.023 9.506 1.00 71.75 284 ALA A C 1
ATOM 2106 O O . ALA A 1 284 ? 5.911 40.228 9.990 1.00 71.75 284 ALA A O 1
ATOM 2107 N N . LYS A 1 285 ? 4.686 40.906 8.235 1.00 64.06 285 LYS A N 1
ATOM 2108 C CA . LYS A 1 285 ? 5.248 39.922 7.292 1.00 64.06 285 LYS A CA 1
ATOM 2109 C C . LYS A 1 285 ? 6.698 40.247 6.934 1.00 64.06 285 LYS A C 1
ATOM 2111 O O . LYS A 1 285 ? 7.526 39.339 6.953 1.00 64.06 285 LYS A O 1
ATOM 2116 N N . ALA A 1 286 ? 7.009 41.512 6.661 1.00 69.62 286 ALA A N 1
ATOM 2117 C CA . ALA A 1 286 ? 8.361 41.961 6.341 1.00 69.62 286 ALA A CA 1
ATOM 2118 C C . ALA A 1 286 ? 9.326 41.739 7.517 1.00 69.62 286 ALA A C 1
ATOM 2120 O O . ALA A 1 286 ? 10.426 41.226 7.325 1.00 69.62 286 ALA A O 1
ATOM 2121 N N . GLU A 1 287 ? 8.893 42.020 8.748 1.00 78.12 287 GLU A N 1
ATOM 2122 C CA . GLU A 1 287 ? 9.711 41.801 9.945 1.00 78.12 287 GLU A CA 1
ATOM 2123 C C . GLU A 1 287 ? 9.963 40.305 10.208 1.00 78.12 287 GLU A C 1
ATOM 2125 O O . GLU A 1 287 ? 11.077 39.902 10.556 1.00 78.12 287 GLU A O 1
ATOM 2130 N N . LYS A 1 288 ? 8.957 39.447 9.982 1.00 70.25 288 LYS A N 1
ATOM 2131 C CA . LYS A 1 288 ? 9.127 37.986 10.061 1.00 70.25 288 LYS A CA 1
ATOM 2132 C C . LYS A 1 288 ? 10.055 37.451 8.969 1.00 70.25 288 LYS A C 1
ATOM 2134 O O . LYS A 1 288 ? 10.884 36.591 9.264 1.00 70.25 288 LYS A O 1
ATOM 2139 N N . ALA A 1 289 ? 9.955 37.968 7.745 1.00 70.69 289 ALA A N 1
ATOM 2140 C CA . ALA A 1 289 ? 10.840 37.597 6.644 1.00 70.69 289 ALA A CA 1
ATOM 2141 C C . ALA A 1 289 ? 12.294 38.016 6.923 1.00 70.69 289 ALA A C 1
ATOM 2143 O O . ALA A 1 289 ? 13.205 37.210 6.745 1.00 70.69 289 ALA A O 1
ATOM 2144 N N . ALA A 1 290 ? 12.510 39.219 7.465 1.00 77.94 290 ALA A N 1
ATOM 2145 C CA . ALA A 1 290 ? 13.833 39.698 7.860 1.00 77.94 290 ALA A CA 1
ATOM 2146 C C . ALA A 1 290 ? 14.448 38.855 8.993 1.00 77.94 290 ALA A C 1
ATOM 2148 O O . ALA A 1 290 ? 15.617 38.473 8.920 1.00 77.94 290 ALA A O 1
ATOM 2149 N N . LYS A 1 291 ? 13.658 38.479 10.012 1.00 77.31 291 LYS A N 1
ATOM 2150 C CA . LYS A 1 291 ? 14.118 37.580 11.091 1.00 77.31 291 LYS A CA 1
ATOM 2151 C C . LYS A 1 291 ? 14.452 36.176 10.580 1.00 77.31 291 LYS A C 1
ATOM 2153 O O . LYS A 1 291 ? 15.398 35.560 11.073 1.00 77.31 291 LYS A O 1
ATOM 2158 N N . LEU A 1 292 ? 13.712 35.672 9.591 1.00 63.38 292 LEU A N 1
ATOM 2159 C CA . LEU A 1 292 ? 13.985 34.377 8.965 1.00 63.38 292 LEU A CA 1
ATOM 2160 C C . LEU A 1 292 ? 15.269 34.417 8.123 1.00 63.38 292 LEU A C 1
ATOM 2162 O O . LEU A 1 292 ? 16.099 33.518 8.257 1.00 63.38 292 LEU A O 1
ATOM 2166 N N . ALA A 1 293 ? 15.471 35.478 7.338 1.00 73.38 293 ALA A N 1
ATOM 2167 C CA . ALA A 1 293 ? 16.687 35.686 6.553 1.00 73.38 293 ALA A CA 1
ATOM 2168 C C . ALA A 1 293 ? 17.930 35.789 7.455 1.00 73.38 293 ALA A C 1
ATOM 2170 O O . ALA A 1 293 ? 18.907 35.073 7.245 1.00 73.38 293 ALA A O 1
ATOM 2171 N N . ALA A 1 294 ? 17.853 36.564 8.542 1.00 75.56 294 ALA A N 1
ATOM 2172 C CA . ALA A 1 294 ? 18.943 36.687 9.513 1.00 75.56 294 ALA A CA 1
ATOM 2173 C C . ALA A 1 294 ? 19.267 35.358 10.227 1.00 75.56 294 ALA A C 1
ATOM 2175 O O . ALA A 1 294 ? 20.424 35.071 10.545 1.00 75.56 294 ALA A O 1
ATOM 2176 N N . LYS A 1 295 ? 18.257 34.511 10.475 1.00 70.69 295 LYS A N 1
ATOM 2177 C CA . LYS A 1 295 ? 18.450 33.172 11.056 1.00 70.69 295 LYS A CA 1
ATOM 2178 C C . LYS A 1 295 ? 19.109 32.211 10.060 1.00 70.69 295 LYS A C 1
ATOM 2180 O O . LYS A 1 295 ? 19.967 31.425 10.461 1.00 70.69 295 LYS A O 1
ATOM 2185 N N . GLN A 1 296 ? 18.753 32.302 8.779 1.00 63.91 296 GLN A N 1
ATOM 2186 C CA . GLN A 1 296 ? 19.364 31.512 7.706 1.00 63.91 296 GLN A CA 1
ATOM 2187 C C . GLN A 1 296 ? 20.817 31.926 7.435 1.00 63.91 296 GLN A C 1
ATOM 2189 O O . GLN A 1 296 ? 21.663 31.056 7.234 1.00 63.91 296 GLN A O 1
ATOM 2194 N N . GLU A 1 297 ? 21.147 33.217 7.507 1.00 70.88 297 GLU A N 1
ATOM 2195 C CA . GLU A 1 297 ? 22.537 33.680 7.400 1.00 70.88 297 GLU A CA 1
ATOM 2196 C C . GLU A 1 297 ? 23.398 33.215 8.580 1.00 70.88 297 GLU A C 1
ATOM 2198 O O . GLU A 1 297 ? 24.509 32.728 8.371 1.00 70.88 297 GLU A O 1
ATOM 2203 N N . LYS A 1 298 ? 22.869 33.248 9.813 1.00 71.94 298 LYS A N 1
ATOM 2204 C CA . LYS A 1 298 ? 23.570 32.696 10.988 1.00 71.94 298 LYS A CA 1
ATOM 2205 C C . LYS A 1 298 ? 23.809 31.186 10.883 1.00 71.94 298 LYS A C 1
ATOM 2207 O O . LYS A 1 298 ? 24.876 30.718 11.274 1.00 71.94 298 LYS A O 1
ATOM 2212 N N . GLN A 1 299 ? 22.863 30.431 10.319 1.00 61.88 299 GLN A N 1
ATOM 2213 C CA . GLN A 1 299 ? 23.036 28.994 10.069 1.00 61.88 299 GLN A CA 1
ATOM 2214 C C . GLN A 1 299 ? 24.073 28.710 8.971 1.00 61.88 299 GLN A C 1
ATOM 2216 O O . GLN A 1 299 ? 24.887 27.800 9.129 1.00 61.88 299 GLN A O 1
ATOM 2221 N N . LYS A 1 300 ? 24.116 29.520 7.903 1.00 63.69 300 LYS A N 1
ATOM 2222 C CA . LYS A 1 300 ? 25.158 29.425 6.864 1.00 63.69 300 LYS A CA 1
ATOM 2223 C C . LYS A 1 300 ? 26.550 29.769 7.406 1.00 63.69 300 LYS A C 1
ATOM 2225 O O . LYS A 1 300 ? 27.513 29.080 7.080 1.00 63.69 300 LYS A O 1
ATOM 2230 N N . ALA A 1 301 ? 26.656 30.771 8.281 1.00 60.28 301 ALA A N 1
ATOM 2231 C CA . ALA A 1 301 ? 27.918 31.139 8.924 1.00 60.28 301 ALA A CA 1
ATOM 2232 C C . ALA A 1 301 ? 28.437 30.047 9.883 1.00 60.28 301 ALA A C 1
ATOM 2234 O O . ALA A 1 301 ? 29.639 29.795 9.935 1.00 60.28 301 ALA A O 1
ATOM 2235 N N . GLN A 1 302 ? 27.546 29.343 10.594 1.00 53.97 302 GLN A N 1
ATOM 2236 C CA . GLN A 1 302 ? 27.919 28.220 11.469 1.00 53.97 302 GLN A CA 1
ATOM 2237 C C . GLN A 1 302 ? 28.314 26.950 10.693 1.00 53.97 302 GLN A C 1
ATOM 2239 O O . GLN A 1 302 ? 29.201 26.217 11.132 1.00 53.97 302 GLN A O 1
ATOM 2244 N N . GLN A 1 303 ? 27.733 26.711 9.512 1.00 48.06 303 GLN A N 1
ATOM 2245 C CA . GLN A 1 303 ? 28.164 25.625 8.618 1.00 48.06 303 GLN A CA 1
ATOM 2246 C C . GLN A 1 303 ? 29.514 25.911 7.940 1.00 48.06 303 GLN A C 1
ATOM 2248 O O . GLN A 1 303 ? 30.284 24.984 7.708 1.00 48.06 303 GLN A O 1
ATOM 2253 N N . ALA A 1 304 ? 29.857 27.179 7.690 1.00 48.91 304 ALA A N 1
ATOM 2254 C CA . ALA A 1 304 ? 31.162 27.556 7.136 1.00 48.91 304 ALA A CA 1
ATOM 2255 C C . ALA A 1 304 ? 32.328 27.412 8.142 1.00 48.91 304 ALA A C 1
ATOM 2257 O O . ALA A 1 304 ? 33.476 27.259 7.731 1.00 48.91 304 ALA A O 1
ATOM 2258 N N . ALA A 1 305 ? 32.045 27.420 9.450 1.00 48.66 305 ALA A N 1
ATOM 2259 C CA . ALA A 1 305 ? 33.046 27.324 10.519 1.00 48.66 305 ALA A CA 1
ATOM 2260 C C . ALA A 1 305 ? 33.429 25.882 10.927 1.00 48.66 305 ALA A C 1
ATOM 2262 O O . ALA A 1 305 ? 34.344 25.711 11.729 1.00 48.66 305 ALA A O 1
ATOM 2263 N N . SER A 1 306 ? 32.772 24.845 10.388 1.00 43.94 306 SER A N 1
ATOM 2264 C CA . SER A 1 306 ? 32.982 23.435 10.785 1.00 43.94 306 SER A CA 1
ATOM 2265 C C . SER A 1 306 ? 33.600 22.532 9.702 1.00 43.94 306 SER A C 1
ATOM 2267 O O . SER A 1 306 ? 33.656 21.315 9.870 1.00 43.94 306 SER A O 1
ATOM 2269 N N . ALA A 1 307 ? 34.127 23.095 8.609 1.00 38.66 307 ALA A N 1
ATOM 2270 C CA . ALA A 1 307 ? 34.807 22.312 7.574 1.00 38.66 307 ALA A CA 1
ATOM 2271 C C . ALA A 1 307 ? 36.267 21.959 7.965 1.00 38.66 307 ALA A C 1
ATOM 2273 O O . ALA A 1 307 ? 37.041 22.863 8.297 1.00 38.66 307 ALA A O 1
ATOM 2274 N N . PRO A 1 308 ? 36.702 20.683 7.883 1.00 36.44 308 PRO A N 1
ATOM 2275 C CA . PRO A 1 308 ? 38.106 20.305 8.056 1.00 36.44 308 PRO A CA 1
ATOM 2276 C C . PRO A 1 308 ? 38.986 20.826 6.907 1.00 36.44 308 PRO A C 1
ATOM 2278 O O . PRO A 1 308 ? 38.571 20.863 5.747 1.00 36.44 308 PRO A O 1
ATOM 2281 N N . LYS A 1 309 ? 40.233 21.195 7.226 1.00 35.78 309 LYS A N 1
ATOM 2282 C CA . LYS A 1 309 ? 41.257 21.651 6.272 1.00 35.78 309 LYS A CA 1
ATOM 2283 C C . LYS A 1 309 ? 41.625 20.575 5.229 1.00 35.78 309 LYS A C 1
ATOM 2285 O O . LYS A 1 309 ? 41.914 19.439 5.580 1.00 35.78 309 LYS A O 1
ATOM 2290 N N . GLN A 1 310 ? 41.734 21.048 3.982 1.00 38.00 310 GLN A N 1
ATOM 2291 C CA . GLN A 1 310 ? 42.511 20.548 2.833 1.00 38.00 310 GLN A CA 1
ATOM 2292 C C . GLN A 1 310 ? 42.146 19.184 2.206 1.00 38.00 310 GLN A C 1
ATOM 2294 O O . GLN A 1 310 ? 42.661 18.133 2.572 1.00 38.00 310 GLN A O 1
ATOM 2299 N N . LYS A 1 311 ? 41.405 19.256 1.090 1.00 29.78 311 LYS A N 1
ATOM 2300 C CA . LYS A 1 311 ? 41.684 18.475 -0.126 1.00 29.78 311 LYS A CA 1
ATOM 2301 C C . LYS A 1 311 ? 41.679 19.420 -1.328 1.00 29.78 311 LYS A C 1
ATOM 2303 O O . LYS A 1 311 ? 40.841 20.314 -1.415 1.00 29.78 311 LYS A O 1
ATOM 2308 N N . GLU A 1 312 ? 42.671 19.250 -2.190 1.00 32.97 312 GLU A N 1
ATOM 2309 C CA . GLU A 1 312 ? 42.962 20.073 -3.362 1.00 32.97 312 GLU A CA 1
ATOM 2310 C C . GLU A 1 312 ? 41.740 20.316 -4.260 1.00 32.97 312 GLU A C 1
ATOM 2312 O O . GLU A 1 312 ? 40.919 19.429 -4.503 1.00 32.97 312 GLU A O 1
ATOM 2317 N N . LYS A 1 313 ? 41.656 21.540 -4.794 1.00 32.91 313 LYS A N 1
ATOM 2318 C CA . LYS A 1 313 ? 40.717 21.937 -5.847 1.00 32.91 313 LYS A CA 1
ATOM 2319 C C . LYS A 1 313 ? 40.863 21.001 -7.055 1.00 32.91 313 LYS A C 1
ATOM 2321 O O . LYS A 1 313 ? 41.797 21.152 -7.840 1.00 32.91 313 LYS A O 1
ATOM 2326 N N . LYS A 1 314 ? 39.898 20.102 -7.274 1.00 30.27 314 LYS A N 1
ATOM 2327 C CA . LYS A 1 314 ? 39.640 19.575 -8.621 1.00 30.27 314 LYS A CA 1
ATOM 2328 C C . LYS A 1 314 ? 39.124 20.730 -9.485 1.00 30.27 314 LYS A C 1
ATOM 2330 O O . LYS A 1 314 ? 38.149 21.385 -9.118 1.00 30.27 314 LYS A O 1
ATOM 2335 N N . LYS A 1 315 ? 39.820 20.992 -10.598 1.00 34.72 315 LYS A N 1
ATOM 2336 C CA . LYS A 1 315 ? 39.389 21.881 -11.690 1.00 34.72 315 LYS A CA 1
ATOM 2337 C C . LYS A 1 315 ? 37.914 21.612 -12.015 1.00 34.72 315 LYS A C 1
ATOM 2339 O O . LYS A 1 315 ? 37.526 20.452 -12.140 1.00 34.72 315 LYS A O 1
ATOM 2344 N N . GLY A 1 316 ? 37.113 22.672 -12.125 1.00 39.28 316 GLY A N 1
ATOM 2345 C CA . GLY A 1 316 ? 35.727 22.569 -12.576 1.00 39.28 316 GLY A CA 1
ATOM 2346 C C . GLY A 1 316 ? 35.673 21.898 -13.946 1.00 39.28 316 GLY A C 1
ATOM 2347 O O . GLY A 1 316 ? 36.458 22.244 -14.825 1.00 39.28 316 GLY A O 1
ATOM 2348 N N . GLN A 1 317 ? 34.786 20.914 -14.097 1.00 44.31 317 GLN A N 1
ATOM 2349 C CA . GLN A 1 317 ? 34.438 20.371 -15.406 1.00 44.31 317 GLN A CA 1
ATOM 2350 C C . GLN A 1 317 ? 33.852 21.502 -16.255 1.00 44.31 317 GLN A C 1
ATOM 2352 O O . GLN A 1 317 ? 32.889 22.159 -15.855 1.00 44.31 317 GLN A O 1
ATOM 2357 N N . GLU A 1 318 ? 34.469 21.736 -17.407 1.00 55.44 318 GLU A N 1
ATOM 2358 C CA . GLU A 1 318 ? 33.929 22.553 -18.486 1.00 55.44 318 GLU A CA 1
ATOM 2359 C C . GLU A 1 318 ? 32.554 21.986 -18.873 1.00 55.44 318 GLU A C 1
ATOM 2361 O O . GLU A 1 318 ? 32.427 20.787 -19.127 1.00 55.44 318 GLU A O 1
ATOM 2366 N N . LYS A 1 319 ? 31.498 22.810 -18.847 1.00 62.72 319 LYS A N 1
ATOM 2367 C CA . LYS A 1 319 ? 30.175 22.380 -19.316 1.00 62.72 319 LYS A CA 1
ATOM 2368 C C . LYS A 1 319 ? 30.256 22.201 -20.831 1.00 62.72 319 LYS A C 1
ATOM 2370 O O . LYS A 1 319 ? 30.426 23.190 -21.542 1.00 62.72 319 LYS A O 1
ATOM 2375 N N . LEU A 1 320 ? 30.134 20.960 -21.298 1.00 71.75 320 LEU A N 1
ATOM 2376 C CA . LEU A 1 320 ? 30.048 20.645 -22.723 1.00 71.75 320 LEU A CA 1
ATOM 2377 C C . LEU A 1 320 ? 28.878 21.420 -23.367 1.00 71.75 320 LEU A C 1
ATOM 2379 O O . LEU A 1 320 ? 27.855 21.645 -22.707 1.00 71.75 320 LEU A O 1
ATOM 2383 N N . PRO A 1 321 ? 28.994 21.842 -24.639 1.00 79.69 321 PRO A N 1
ATOM 2384 C CA . PRO A 1 321 ? 27.889 22.485 -25.340 1.00 79.69 321 PRO A CA 1
ATOM 2385 C C . PRO A 1 321 ? 26.686 21.530 -25.466 1.00 79.69 321 PRO A C 1
ATOM 2387 O O . PRO A 1 321 ? 26.867 20.311 -25.396 1.00 79.69 321 PRO A O 1
ATOM 2390 N N . PRO A 1 322 ? 25.455 22.042 -25.671 1.00 78.31 322 PRO A N 1
ATOM 2391 C CA . PRO A 1 322 ? 24.273 21.199 -25.832 1.00 78.31 322 PRO A CA 1
ATOM 2392 C C . PRO A 1 322 ? 24.486 20.154 -26.930 1.00 78.31 322 PRO A C 1
ATOM 2394 O O . PRO A 1 322 ? 24.796 20.506 -28.071 1.00 78.31 322 PRO A O 1
ATOM 2397 N N . TYR A 1 323 ? 24.327 18.878 -26.576 1.00 82.44 323 TYR A N 1
ATOM 2398 C CA . TYR A 1 323 ? 24.466 17.779 -27.523 1.00 82.44 323 TYR A CA 1
ATOM 2399 C C . TYR A 1 323 ? 23.437 17.914 -28.649 1.00 82.44 323 TYR A C 1
ATOM 2401 O O . TYR A 1 323 ? 22.244 18.110 -28.401 1.00 82.44 323 TYR A O 1
ATOM 2409 N N . LYS A 1 324 ? 23.903 17.805 -29.893 1.00 83.94 324 LYS A N 1
ATOM 2410 C CA . LYS A 1 324 ? 23.051 17.771 -31.081 1.00 83.94 324 LYS A CA 1
ATOM 2411 C C . LYS A 1 324 ? 22.992 16.338 -31.585 1.00 83.94 324 LYS A C 1
ATOM 2413 O O . LYS A 1 324 ? 24.004 15.797 -32.018 1.00 83.94 324 LYS A O 1
ATOM 2418 N N . GLU A 1 325 ? 21.805 15.746 -31.532 1.00 87.25 325 GLU A N 1
ATOM 2419 C CA . GLU A 1 325 ? 21.576 14.407 -32.069 1.00 87.25 325 GLU A CA 1
ATOM 2420 C C . GLU A 1 325 ? 21.696 14.434 -33.599 1.00 87.25 325 GLU A C 1
ATOM 2422 O O . GLU A 1 325 ? 20.962 15.156 -34.274 1.00 87.25 325 GLU A O 1
ATOM 2427 N N . ALA A 1 326 ? 22.654 13.670 -34.127 1.00 88.75 326 ALA A N 1
ATOM 2428 C CA . ALA A 1 326 ? 22.927 13.563 -35.560 1.00 88.75 326 ALA A CA 1
ATOM 2429 C C . ALA A 1 326 ? 22.115 12.442 -36.231 1.00 88.75 326 ALA A C 1
ATOM 2431 O O . ALA A 1 326 ? 21.984 12.425 -37.454 1.00 88.75 326 ALA A O 1
ATOM 2432 N N . THR A 1 327 ? 21.577 11.507 -35.444 1.00 90.75 327 THR A N 1
ATOM 2433 C CA . THR A 1 327 ? 20.731 10.419 -35.937 1.00 90.75 327 THR A CA 1
ATOM 2434 C C . THR A 1 327 ? 19.405 10.992 -36.449 1.00 90.75 327 THR A C 1
ATOM 2436 O O . THR A 1 327 ? 18.702 11.669 -35.690 1.00 90.75 327 THR A O 1
ATOM 2439 N N . PRO A 1 328 ? 19.014 10.721 -37.708 1.00 92.44 328 PRO A N 1
ATOM 2440 C CA . PRO A 1 328 ? 17.685 11.068 -38.194 1.00 92.44 328 PRO A CA 1
ATOM 2441 C C . PRO A 1 328 ? 16.592 10.435 -37.323 1.00 92.44 328 PRO A C 1
ATOM 2443 O O . PRO A 1 328 ? 16.740 9.313 -36.837 1.00 92.44 328 PRO A O 1
ATOM 2446 N N . LYS A 1 329 ? 15.478 11.145 -37.121 1.00 91.12 329 LYS A N 1
ATOM 2447 C CA . LYS A 1 329 ? 14.393 10.673 -36.253 1.00 91.12 329 LYS A CA 1
ATOM 2448 C C . LYS A 1 329 ? 13.889 9.295 -36.703 1.00 91.12 329 LYS A C 1
ATOM 2450 O O . LYS A 1 329 ? 13.497 9.127 -37.854 1.00 91.12 329 LYS A O 1
ATOM 2455 N N . GLY A 1 330 ? 13.859 8.342 -35.775 1.00 91.31 330 GLY A N 1
ATOM 2456 C CA . GLY A 1 330 ? 13.389 6.978 -36.021 1.00 91.31 330 GLY A CA 1
ATOM 2457 C C . GLY A 1 330 ? 14.435 6.032 -36.610 1.00 91.31 330 GLY A C 1
ATOM 2458 O O . GLY A 1 330 ? 14.152 4.849 -36.740 1.00 91.31 330 GLY A O 1
ATOM 2459 N N . GLU A 1 331 ? 15.634 6.499 -36.957 1.00 94.50 331 GLU A N 1
ATOM 2460 C CA . GLU A 1 331 ? 16.725 5.611 -37.366 1.00 94.50 331 GLU A CA 1
ATOM 2461 C C . GLU A 1 331 ? 17.491 5.078 -36.155 1.00 94.50 331 GLU A C 1
ATOM 2463 O O . GLU A 1 331 ? 17.549 5.710 -35.096 1.00 94.50 331 GLU A O 1
ATOM 2468 N N . LYS A 1 332 ? 18.118 3.907 -36.316 1.00 93.06 332 LYS A N 1
ATOM 2469 C CA . LYS A 1 332 ? 18.978 3.340 -35.276 1.00 93.06 332 LYS A CA 1
ATOM 2470 C C . LYS A 1 332 ? 20.100 4.324 -34.950 1.00 93.06 332 LYS A C 1
ATOM 2472 O O . LYS A 1 332 ? 20.789 4.797 -35.854 1.00 93.06 332 LYS A O 1
ATOM 2477 N N . LYS A 1 333 ? 20.307 4.582 -33.655 1.00 91.31 333 LYS A N 1
ATOM 2478 C CA . LYS A 1 333 ? 21.306 5.538 -33.165 1.00 91.31 333 LYS A CA 1
ATOM 2479 C C . LYS A 1 333 ? 22.680 5.300 -33.793 1.00 91.31 333 LYS A C 1
ATOM 2481 O O . LYS A 1 333 ? 23.233 4.200 -33.697 1.00 91.31 333 LYS A O 1
ATOM 2486 N N . ILE A 1 334 ? 23.241 6.354 -34.381 1.00 90.00 334 ILE A N 1
ATOM 2487 C CA . ILE A 1 334 ? 24.608 6.349 -34.899 1.00 90.00 334 ILE A CA 1
ATOM 2488 C C . ILE A 1 334 ? 25.554 6.438 -33.701 1.00 90.00 334 ILE A C 1
ATOM 2490 O O . ILE A 1 334 ? 25.624 7.463 -33.021 1.00 90.00 334 ILE A O 1
ATOM 2494 N N . LEU A 1 335 ? 26.266 5.345 -33.426 1.00 87.62 335 LEU A N 1
ATOM 2495 C CA . LEU A 1 335 ? 27.253 5.303 -32.352 1.00 87.62 335 LEU A CA 1
ATOM 2496 C C . LEU A 1 335 ? 28.493 6.080 -32.784 1.00 87.62 335 LEU A C 1
ATOM 2498 O O . LEU A 1 335 ? 29.173 5.705 -33.738 1.00 87.62 335 LEU A O 1
ATOM 2502 N N . GLN A 1 336 ? 28.758 7.174 -32.083 1.00 85.00 336 GLN A N 1
ATOM 2503 C CA . GLN A 1 336 ? 29.955 7.975 -32.291 1.00 85.00 336 GLN A CA 1
ATOM 2504 C C . GLN A 1 336 ? 31.173 7.306 -31.627 1.00 85.00 336 GLN A C 1
ATOM 2506 O O . GLN A 1 336 ? 31.006 6.466 -30.733 1.00 85.00 336 GLN A O 1
ATOM 2511 N N . PRO A 1 337 ? 32.397 7.661 -32.048 1.00 84.12 337 PRO A N 1
ATOM 2512 C CA . PRO A 1 337 ? 33.623 7.130 -31.463 1.00 84.12 337 PRO A CA 1
ATOM 2513 C C . PRO A 1 337 ? 33.715 7.352 -29.941 1.00 84.12 337 PRO A C 1
ATOM 2515 O O . PRO A 1 337 ? 33.249 8.361 -29.408 1.00 84.12 337 PRO A O 1
ATOM 2518 N N . LEU A 1 338 ? 34.323 6.397 -29.227 1.00 81.19 338 LEU A N 1
ATOM 2519 C CA . LEU A 1 338 ? 34.450 6.432 -27.759 1.00 81.19 338 LEU A CA 1
ATOM 2520 C C . LEU A 1 338 ? 35.405 7.529 -27.252 1.00 81.19 338 LEU A C 1
ATOM 2522 O O . LEU A 1 338 ? 35.394 7.849 -26.066 1.00 81.19 338 LEU A O 1
ATOM 2526 N N . ASP A 1 339 ? 36.237 8.080 -28.132 1.00 82.81 339 ASP A N 1
ATOM 2527 C CA . ASP A 1 339 ? 37.159 9.193 -27.888 1.00 82.81 339 ASP A CA 1
ATOM 2528 C C . ASP A 1 339 ? 36.498 10.580 -28.007 1.00 82.81 339 ASP A C 1
ATOM 2530 O O . ASP A 1 339 ? 37.116 11.585 -27.645 1.00 82.81 339 ASP A O 1
ATOM 2534 N N . ASP A 1 340 ? 35.236 10.640 -28.441 1.00 83.06 340 ASP A N 1
ATOM 2535 C CA . ASP A 1 340 ? 34.436 11.865 -28.476 1.00 83.06 340 ASP A CA 1
ATOM 2536 C C . ASP A 1 340 ? 34.237 12.459 -27.066 1.00 83.06 340 ASP A C 1
ATOM 2538 O O . ASP A 1 340 ? 34.132 11.755 -26.054 1.00 83.06 340 ASP A O 1
ATOM 2542 N N . GLU A 1 341 ? 34.182 13.789 -26.985 1.00 81.12 341 GLU A N 1
ATOM 2543 C CA . GLU A 1 341 ? 34.087 14.510 -25.715 1.00 81.12 341 GLU A CA 1
ATOM 2544 C C . GLU A 1 341 ? 32.834 14.163 -24.903 1.00 81.12 341 GLU A C 1
ATOM 2546 O O . GLU A 1 341 ? 32.897 14.156 -23.671 1.00 81.12 341 GLU A O 1
ATOM 2551 N N . TYR A 1 342 ? 31.739 13.803 -25.576 1.00 81.31 342 TYR A N 1
ATOM 2552 C CA . TYR A 1 342 ? 30.482 13.378 -24.967 1.00 81.31 342 TYR A CA 1
ATOM 2553 C C . TYR A 1 342 ? 30.499 11.918 -24.470 1.00 81.31 342 TYR A C 1
ATOM 2555 O O . TYR A 1 342 ? 29.585 11.531 -23.742 1.00 81.31 342 TYR A O 1
ATOM 2563 N N . HIS A 1 343 ? 31.529 11.117 -24.792 1.00 82.62 343 HIS A N 1
ATOM 2564 C CA . HIS A 1 343 ? 31.693 9.730 -24.312 1.00 82.62 343 HIS A CA 1
ATOM 2565 C C . HIS A 1 343 ? 32.750 9.568 -23.212 1.00 82.62 343 HIS A C 1
ATOM 2567 O O . HIS A 1 343 ? 32.891 8.481 -22.648 1.00 82.62 343 HIS A O 1
ATOM 2573 N N . LYS A 1 344 ? 33.442 10.651 -22.824 1.00 83.31 344 LYS A N 1
ATOM 2574 C CA . LYS A 1 344 ? 34.395 10.649 -21.694 1.00 83.31 344 LYS A CA 1
ATOM 2575 C C . LYS A 1 344 ? 33.724 10.312 -20.349 1.00 83.31 344 LYS A C 1
ATOM 2577 O O . LYS A 1 344 ? 34.400 9.883 -19.414 1.00 83.31 344 LYS A O 1
ATOM 2582 N N . ALA A 1 345 ? 32.409 10.508 -20.241 1.00 83.56 345 ALA A N 1
ATOM 2583 C CA . ALA A 1 345 ? 31.570 10.096 -19.119 1.00 83.56 345 ALA A CA 1
ATOM 2584 C C . ALA A 1 345 ? 30.194 9.631 -19.627 1.00 83.56 345 ALA A C 1
ATOM 2586 O O . ALA A 1 345 ? 29.791 9.966 -20.737 1.00 83.56 345 ALA A O 1
ATOM 2587 N N . TYR A 1 346 ? 29.456 8.872 -18.812 1.00 84.06 346 TYR A N 1
ATOM 2588 C CA . TYR A 1 346 ? 28.085 8.486 -19.153 1.00 84.06 346 TYR A CA 1
ATOM 2589 C C . TYR A 1 346 ? 27.136 9.684 -19.019 1.00 84.06 346 TYR A C 1
ATOM 2591 O O . TYR A 1 346 ? 26.848 10.120 -17.903 1.00 84.06 346 TYR A O 1
ATOM 2599 N N . ILE A 1 347 ? 26.639 10.180 -20.155 1.00 87.94 347 ILE A N 1
ATOM 2600 C CA . ILE A 1 347 ? 25.659 11.269 -20.239 1.00 87.94 347 ILE A CA 1
ATOM 2601 C C . ILE A 1 347 ? 24.324 10.681 -20.735 1.00 87.94 347 ILE A C 1
ATOM 2603 O O . ILE A 1 347 ? 24.198 10.376 -21.924 1.00 87.94 347 ILE A O 1
ATOM 2607 N N . PRO A 1 348 ? 23.302 10.509 -19.869 1.00 87.81 348 PRO A N 1
ATOM 2608 C CA . PRO A 1 348 ? 22.050 9.847 -20.246 1.00 87.81 348 PRO A CA 1
ATOM 2609 C C . PRO A 1 348 ? 21.335 10.509 -21.425 1.00 87.81 348 PRO A C 1
ATOM 2611 O O . PRO A 1 348 ? 20.850 9.816 -22.307 1.00 87.81 348 PRO A O 1
ATOM 2614 N N . SER A 1 349 ? 21.310 11.843 -21.492 1.00 85.56 349 SER A N 1
ATOM 2615 C CA . SER A 1 349 ? 20.659 12.573 -22.590 1.00 85.56 349 SER A CA 1
ATOM 2616 C C . SER A 1 349 ? 21.299 12.307 -23.955 1.00 85.56 349 SER A C 1
ATOM 2618 O O . SER A 1 349 ? 20.585 12.291 -24.953 1.00 85.56 349 SER A O 1
ATOM 2620 N N . VAL A 1 350 ? 22.615 12.066 -23.988 1.00 87.44 350 VAL A N 1
ATOM 2621 C CA . VAL A 1 350 ? 23.367 11.679 -25.190 1.00 87.44 350 VAL A CA 1
ATOM 2622 C C . VAL A 1 350 ? 23.103 10.222 -25.527 1.00 87.44 350 VAL A C 1
ATOM 2624 O O . VAL A 1 350 ? 22.942 9.886 -26.691 1.00 87.44 350 VAL A O 1
ATOM 2627 N N . VAL A 1 351 ? 23.058 9.335 -24.531 1.00 87.75 351 VAL A N 1
ATOM 2628 C CA . VAL A 1 351 ? 22.871 7.904 -24.785 1.00 87.75 351 VAL A CA 1
ATOM 2629 C C . VAL A 1 351 ? 21.443 7.604 -25.210 1.00 87.75 351 VAL A C 1
ATOM 2631 O O . VAL A 1 351 ? 21.264 6.935 -26.217 1.00 87.75 351 VAL A O 1
ATOM 2634 N N . GLU A 1 352 ? 20.448 8.107 -24.483 1.00 89.88 352 GLU A N 1
ATOM 2635 C CA . GLU A 1 352 ? 19.023 7.816 -24.676 1.00 89.88 352 GLU A CA 1
ATOM 2636 C C . GLU A 1 352 ? 18.432 8.441 -25.944 1.00 89.88 352 GLU A C 1
ATOM 2638 O O . GLU A 1 352 ? 17.417 7.953 -26.445 1.00 89.88 352 GLU A O 1
ATOM 2643 N N . SER A 1 353 ? 19.031 9.515 -26.469 1.00 87.19 353 SER A N 1
ATOM 2644 C CA . SER A 1 353 ? 18.513 10.186 -27.661 1.00 87.19 353 SER A CA 1
ATOM 2645 C C . SER A 1 353 ? 18.462 9.236 -28.866 1.00 87.19 353 SER A C 1
ATOM 2647 O O . SER A 1 353 ? 19.289 8.332 -28.999 1.00 87.19 353 SER A O 1
ATOM 2649 N N . ALA A 1 354 ? 17.454 9.428 -29.720 1.00 90.69 354 ALA A N 1
ATOM 2650 C CA . ALA A 1 354 ? 17.106 8.606 -30.886 1.00 90.69 354 ALA A CA 1
ATOM 2651 C C . ALA A 1 354 ? 16.620 7.162 -30.620 1.00 90.69 354 ALA A C 1
ATOM 2653 O O . ALA A 1 354 ? 15.898 6.627 -31.460 1.00 90.69 354 ALA A O 1
ATOM 2654 N N . TRP A 1 355 ? 16.921 6.530 -29.474 1.00 94.00 355 TRP A N 1
ATOM 2655 C CA . TRP A 1 355 ? 16.526 5.128 -29.236 1.00 94.00 355 TRP A CA 1
ATOM 2656 C C . TRP A 1 355 ? 15.023 4.904 -29.248 1.00 94.00 355 TRP A C 1
ATOM 2658 O O . TRP A 1 355 ? 14.561 3.951 -29.865 1.00 94.00 355 TRP A O 1
ATOM 2668 N N . TYR A 1 356 ? 14.268 5.762 -28.561 1.00 94.50 356 TYR A N 1
ATOM 2669 C CA . TYR A 1 356 ? 12.831 5.555 -28.428 1.00 94.50 356 TYR A CA 1
ATOM 2670 C C . TYR A 1 356 ? 12.108 5.690 -29.768 1.00 94.50 356 TYR A C 1
ATOM 2672 O O . TYR A 1 356 ? 11.318 4.823 -30.127 1.00 94.50 356 TYR A O 1
ATOM 2680 N N . ASP A 1 357 ? 12.434 6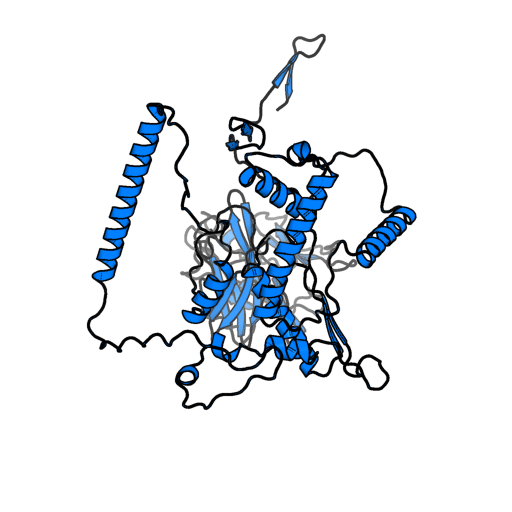.740 -30.532 1.00 93.31 357 ASP A N 1
ATOM 2681 C CA . ASP A 1 357 ? 11.869 6.951 -31.867 1.00 93.31 357 ASP A CA 1
ATOM 2682 C C . ASP A 1 357 ? 12.164 5.751 -32.785 1.00 93.31 357 ASP A C 1
ATOM 2684 O O . ASP A 1 357 ? 11.305 5.350 -33.567 1.00 93.31 357 ASP A O 1
ATOM 2688 N N . TRP A 1 358 ? 13.361 5.159 -32.684 1.00 95.94 358 TRP A N 1
ATOM 2689 C CA . TRP A 1 358 ? 13.710 3.945 -33.423 1.00 95.94 358 TRP A CA 1
ATOM 2690 C C . TRP A 1 358 ? 12.925 2.719 -32.945 1.00 95.94 358 TRP A C 1
ATOM 2692 O O . TRP A 1 358 ? 12.367 2.000 -33.767 1.00 95.94 358 TRP A O 1
ATOM 2702 N N . TRP A 1 359 ? 12.823 2.489 -31.631 1.00 96.19 359 TRP A N 1
ATOM 2703 C CA . TRP A 1 359 ? 12.050 1.367 -31.083 1.00 96.19 359 TRP A CA 1
ATOM 2704 C C . TRP A 1 359 ? 10.573 1.414 -31.481 1.00 96.19 359 TRP A C 1
ATOM 2706 O O . TRP A 1 359 ? 9.990 0.368 -31.773 1.00 96.19 359 TRP A O 1
ATOM 2716 N N . GLU A 1 360 ? 9.985 2.612 -31.496 1.00 94.19 360 GLU A N 1
ATOM 2717 C CA . GLU A 1 360 ? 8.603 2.835 -31.922 1.00 94.19 360 GLU A CA 1
ATOM 2718 C C . GLU A 1 360 ? 8.454 2.600 -33.433 1.00 94.19 360 GLU A C 1
ATOM 2720 O O . GLU A 1 360 ? 7.555 1.864 -33.836 1.00 94.19 360 GLU A O 1
ATOM 2725 N N . LYS A 1 361 ? 9.370 3.123 -34.266 1.00 95.19 361 LYS A N 1
ATOM 2726 C CA . LYS A 1 361 ? 9.355 2.913 -35.728 1.00 95.19 361 LYS A CA 1
ATOM 2727 C C . LYS A 1 361 ? 9.481 1.436 -36.118 1.00 95.19 361 LYS A C 1
ATOM 2729 O O . LYS A 1 361 ? 8.758 0.982 -36.999 1.00 95.19 361 LYS A O 1
ATOM 2734 N N . GLU A 1 362 ? 10.374 0.690 -35.472 1.00 96.12 362 GLU A N 1
ATOM 2735 C CA . GLU A 1 362 ? 10.585 -0.740 -35.748 1.00 96.12 362 GLU A CA 1
ATOM 2736 C C . GLU A 1 362 ? 9.492 -1.639 -35.147 1.00 96.12 362 GLU A C 1
ATOM 2738 O O . GLU A 1 362 ? 9.460 -2.842 -35.403 1.00 96.12 362 GLU A O 1
ATOM 2743 N N . GLY A 1 363 ? 8.593 -1.087 -34.324 1.00 95.06 363 GLY A N 1
ATOM 2744 C CA . GLY A 1 363 ? 7.505 -1.847 -33.716 1.00 95.06 363 GLY A CA 1
ATOM 2745 C C . GLY A 1 363 ? 7.958 -2.838 -32.640 1.00 95.06 363 GLY A C 1
ATOM 2746 O O . GLY A 1 363 ? 7.239 -3.793 -32.354 1.00 95.06 363 GLY A O 1
ATOM 2747 N N . PHE A 1 364 ? 9.109 -2.627 -31.987 1.00 94.88 364 PHE A N 1
ATOM 2748 C CA . PHE A 1 364 ? 9.631 -3.554 -30.963 1.00 94.88 364 PHE A CA 1
ATOM 2749 C C . PHE A 1 364 ? 8.741 -3.692 -29.725 1.00 94.88 364 PHE A C 1
ATOM 2751 O O . PHE A 1 364 ? 8.952 -4.573 -28.888 1.00 94.88 364 PHE A O 1
ATOM 2758 N N . HIS A 1 365 ? 7.777 -2.793 -29.557 1.00 95.62 365 HIS A N 1
ATOM 2759 C CA . HIS A 1 365 ? 6.825 -2.838 -28.454 1.00 95.62 365 HIS A CA 1
ATOM 2760 C C . HIS A 1 365 ? 5.556 -3.626 -28.801 1.00 95.62 365 HIS A C 1
ATOM 2762 O O . HIS A 1 365 ? 4.851 -4.051 -27.883 1.00 95.62 365 HIS A O 1
ATOM 2768 N N . HIS A 1 366 ? 5.315 -3.930 -30.081 1.00 96.44 366 HIS 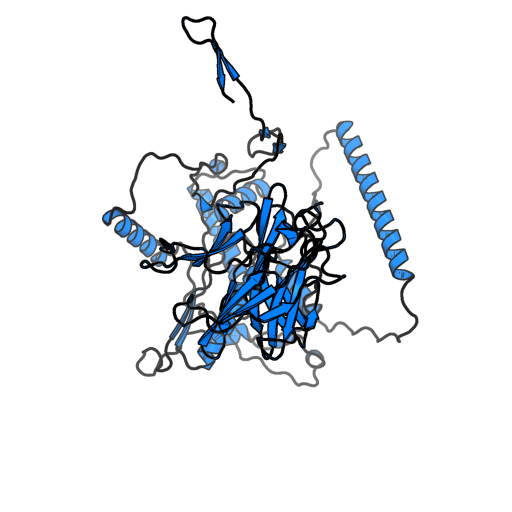A N 1
ATOM 2769 C CA . HIS A 1 366 ? 4.191 -4.760 -30.506 1.00 96.44 366 HIS A CA 1
ATOM 2770 C C . HIS A 1 366 ? 4.292 -6.185 -29.931 1.00 96.44 366 HIS A C 1
ATOM 2772 O O . HIS A 1 366 ? 5.398 -6.684 -29.680 1.00 96.44 366 HIS A O 1
ATOM 2778 N N . PRO A 1 367 ? 3.156 -6.858 -29.689 1.00 96.31 367 PRO A N 1
ATOM 2779 C CA . PRO A 1 367 ? 3.155 -8.258 -29.296 1.00 96.31 367 PRO A CA 1
ATOM 2780 C C . PRO A 1 367 ? 3.656 -9.139 -30.444 1.00 96.31 367 PRO A C 1
ATOM 2782 O O . PRO A 1 367 ? 3.164 -9.071 -31.567 1.00 96.31 367 PRO A O 1
ATOM 2785 N N . GLU A 1 368 ? 4.616 -10.006 -30.139 1.00 95.62 368 GLU A N 1
ATOM 2786 C CA . GLU A 1 368 ? 5.103 -11.016 -31.076 1.00 95.62 368 GLU A CA 1
ATOM 2787 C C . GLU A 1 368 ? 4.340 -12.334 -30.885 1.00 95.62 368 GLU A C 1
ATOM 2789 O O . GLU A 1 368 ? 4.287 -12.884 -29.776 1.00 95.62 368 GLU A O 1
ATOM 2794 N N . PHE A 1 369 ? 3.804 -12.865 -31.979 1.00 96.31 369 PHE A N 1
ATOM 2795 C CA . PHE A 1 369 ? 3.071 -14.132 -32.032 1.00 96.31 369 PHE A CA 1
ATOM 2796 C C . PHE A 1 369 ? 3.937 -15.250 -32.633 1.00 96.31 369 PHE A C 1
ATOM 2798 O O . PHE A 1 369 ? 5.051 -15.003 -33.099 1.00 96.31 369 PHE A O 1
ATOM 2805 N N . ALA A 1 370 ? 3.463 -16.491 -32.559 1.00 94.88 370 ALA A N 1
ATOM 2806 C CA . ALA A 1 370 ? 4.046 -17.611 -33.293 1.00 94.88 370 ALA A CA 1
ATOM 2807 C C . ALA A 1 370 ? 3.711 -17.520 -34.797 1.00 94.88 370 ALA A C 1
ATOM 2809 O O . ALA A 1 370 ? 2.881 -16.711 -35.209 1.00 94.88 370 ALA A O 1
ATOM 2810 N N . GLU A 1 371 ? 4.369 -18.341 -35.624 1.00 93.31 371 GLU A N 1
ATOM 2811 C CA . GLU A 1 371 ? 4.193 -18.340 -37.091 1.00 93.31 371 GLU A CA 1
ATOM 2812 C C . GLU A 1 371 ? 2.745 -18.611 -37.531 1.00 93.31 371 GLU A C 1
ATOM 2814 O O . GLU A 1 371 ? 2.315 -18.148 -38.583 1.00 93.31 371 GLU A O 1
ATOM 2819 N N . ASP A 1 372 ? 1.978 -19.323 -36.706 1.00 93.69 372 ASP A N 1
ATOM 2820 C CA . ASP A 1 372 ? 0.559 -19.620 -36.907 1.00 93.69 372 ASP A CA 1
ATOM 2821 C C . ASP A 1 372 ? -0.382 -18.476 -36.472 1.00 93.69 372 ASP A C 1
ATOM 2823 O O . ASP A 1 372 ? -1.601 -18.613 -36.556 1.00 93.69 372 ASP A O 1
ATOM 2827 N N . GLY A 1 373 ? 0.169 -17.356 -35.993 1.00 93.25 373 GLY A N 1
ATOM 2828 C CA . GLY A 1 373 ? -0.574 -16.203 -35.482 1.00 93.25 373 GLY A CA 1
ATOM 2829 C C . GLY A 1 373 ? -1.068 -16.348 -34.039 1.00 93.25 373 GLY A C 1
ATOM 2830 O O . GLY A 1 373 ? -1.684 -15.418 -33.518 1.00 93.25 373 GLY A O 1
ATOM 2831 N N . ASN A 1 374 ? -0.791 -17.470 -33.366 1.00 95.31 374 ASN A N 1
ATOM 2832 C CA . ASN A 1 374 ? -1.223 -17.709 -31.990 1.00 95.31 374 ASN A CA 1
ATOM 2833 C C . ASN A 1 374 ? -0.201 -17.210 -30.958 1.00 95.31 374 ASN A C 1
ATOM 2835 O O . ASN A 1 374 ? 0.946 -16.871 -31.260 1.00 95.31 374 ASN A O 1
ATOM 2839 N N . VAL A 1 375 ? -0.622 -17.169 -29.689 1.00 96.75 375 VAL A N 1
ATOM 2840 C CA . VAL A 1 375 ? 0.276 -16.898 -28.556 1.00 96.75 375 VAL A CA 1
ATOM 2841 C C . VAL A 1 375 ? 1.428 -17.906 -28.563 1.00 96.75 375 VAL A C 1
ATOM 2843 O O . VAL A 1 375 ? 1.217 -19.108 -28.723 1.00 96.75 375 VAL A O 1
ATOM 2846 N N . LYS A 1 376 ? 2.657 -17.418 -28.356 1.00 96.50 376 LYS A N 1
ATOM 2847 C CA . LYS A 1 376 ? 3.855 -18.264 -28.294 1.00 96.50 376 LYS A CA 1
ATOM 2848 C C . LYS A 1 376 ? 3.690 -19.370 -27.244 1.00 96.50 376 LYS A C 1
ATOM 2850 O O . LYS A 1 376 ? 3.095 -19.157 -26.191 1.00 96.50 376 LYS A O 1
ATOM 2855 N N . LYS A 1 377 ? 4.332 -20.526 -27.458 1.00 95.88 377 LYS A N 1
ATOM 2856 C CA . LYS A 1 377 ? 4.302 -21.673 -26.521 1.00 95.88 377 LYS A CA 1
ATOM 2857 C C . LYS A 1 377 ? 4.694 -21.312 -25.077 1.00 95.88 377 LYS A C 1
ATOM 2859 O O . LYS A 1 377 ? 4.236 -21.958 -24.142 1.00 95.88 377 LYS A O 1
ATOM 2864 N N . ALA A 1 378 ? 5.536 -20.293 -24.890 1.00 95.31 378 ALA A N 1
ATOM 2865 C CA . ALA A 1 378 ? 5.945 -19.803 -23.572 1.00 95.31 378 ALA A CA 1
ATOM 2866 C C . ALA A 1 378 ? 4.816 -19.099 -22.785 1.00 95.31 378 ALA A C 1
ATOM 2868 O O . ALA A 1 378 ? 4.971 -18.862 -21.589 1.00 95.31 378 ALA A O 1
ATOM 2869 N N . GLY A 1 379 ? 3.692 -18.787 -23.436 1.00 97.38 379 GLY A N 1
ATOM 2870 C CA . GLY A 1 379 ? 2.532 -18.113 -22.861 1.00 97.38 379 GLY A CA 1
ATOM 2871 C C . GLY A 1 379 ? 2.478 -16.620 -23.185 1.00 97.38 379 GLY A C 1
ATOM 2872 O O . GLY A 1 379 ? 3.291 -16.089 -23.947 1.00 97.38 379 GLY A O 1
ATOM 2873 N N . SER A 1 380 ? 1.500 -15.939 -22.586 1.00 97.81 380 SER A N 1
ATOM 2874 C CA . SER A 1 380 ? 1.282 -14.499 -22.735 1.00 97.81 380 SER A CA 1
ATOM 2875 C C . SER A 1 380 ? 1.439 -13.750 -21.416 1.00 97.81 380 SER A C 1
ATOM 2877 O O . SER A 1 380 ? 1.110 -14.276 -20.354 1.00 97.81 380 SER A O 1
ATOM 2879 N N . PHE A 1 381 ? 1.872 -12.495 -21.491 1.00 98.31 381 PHE A N 1
ATOM 2880 C CA . PHE A 1 381 ? 1.912 -11.588 -20.348 1.00 98.31 381 PHE A CA 1
ATOM 2881 C C . PHE A 1 381 ? 1.397 -10.210 -20.765 1.00 98.31 381 PHE A C 1
ATOM 2883 O O . PHE A 1 381 ? 1.971 -9.570 -21.644 1.00 98.31 381 PHE A O 1
ATOM 2890 N N . VAL A 1 382 ? 0.298 -9.766 -20.158 1.00 97.94 382 VAL A N 1
ATOM 2891 C CA . VAL A 1 382 ? -0.393 -8.532 -20.547 1.00 97.94 382 VAL A CA 1
ATOM 2892 C C . VAL A 1 382 ? -0.532 -7.623 -19.338 1.00 97.94 382 VAL A C 1
ATOM 2894 O O . VAL A 1 382 ? -0.995 -8.064 -18.288 1.00 97.94 382 VAL A O 1
ATOM 2897 N N . ILE A 1 383 ? -0.151 -6.357 -19.490 1.00 97.88 383 ILE A N 1
ATOM 2898 C CA . ILE A 1 383 ? -0.398 -5.310 -18.497 1.00 97.88 383 ILE A CA 1
ATOM 2899 C C . ILE A 1 383 ? -1.079 -4.135 -19.207 1.00 97.88 383 ILE A C 1
ATOM 2901 O O . ILE A 1 383 ? -0.514 -3.611 -20.166 1.00 97.88 383 ILE A O 1
ATOM 2905 N N . PRO A 1 384 ? -2.261 -3.681 -18.764 1.00 96.00 384 PRO A N 1
ATOM 2906 C CA . PRO A 1 384 ? -2.708 -2.326 -19.044 1.00 96.00 384 PRO A CA 1
ATOM 2907 C C . PRO A 1 384 ? -2.015 -1.354 -18.085 1.00 96.00 384 PRO A C 1
ATOM 2909 O O . PRO A 1 384 ? -1.912 -1.630 -16.885 1.00 96.00 384 PRO A O 1
ATOM 2912 N N . ILE A 1 385 ? -1.536 -0.214 -18.587 1.00 94.56 385 ILE A N 1
ATOM 2913 C CA . ILE A 1 385 ? -1.127 0.862 -17.683 1.00 94.56 385 ILE A CA 1
ATOM 2914 C C . ILE A 1 385 ? -2.357 1.313 -16.871 1.00 94.56 385 ILE A C 1
ATOM 2916 O O . ILE A 1 385 ? -3.441 1.425 -17.442 1.00 94.56 385 ILE A O 1
ATOM 2920 N N . PRO A 1 386 ? -2.229 1.577 -15.557 1.00 94.19 386 PRO A N 1
ATOM 2921 C CA . PRO A 1 386 ? -3.206 2.342 -14.802 1.00 94.19 386 PRO A CA 1
ATOM 2922 C C . PRO A 1 386 ? -3.319 3.711 -15.476 1.00 94.19 386 PRO A C 1
ATOM 2924 O O . PRO A 1 386 ? -2.359 4.486 -15.407 1.00 94.19 386 PRO A O 1
ATOM 2927 N N . PRO A 1 387 ? -4.415 3.980 -16.201 1.00 91.94 387 PRO A N 1
ATOM 2928 C CA . PRO A 1 387 ? -4.463 5.098 -17.128 1.00 91.94 387 PRO A CA 1
ATOM 2929 C C . PRO A 1 387 ? -4.320 6.411 -16.346 1.00 91.94 387 PRO A C 1
ATOM 2931 O O . PRO A 1 387 ? -5.125 6.664 -15.449 1.00 91.94 387 PRO A O 1
ATOM 2934 N N . PRO A 1 388 ? -3.301 7.250 -16.620 1.00 92.94 388 PRO A N 1
ATOM 2935 C CA . PRO A 1 388 ? -3.151 8.510 -15.911 1.00 92.94 388 PRO A CA 1
ATOM 2936 C C . PRO A 1 388 ? -4.322 9.450 -16.205 1.00 92.94 388 PRO A C 1
ATOM 2938 O O . PRO A 1 388 ? -4.770 9.564 -17.350 1.00 92.94 388 PRO A O 1
ATOM 2941 N N . ASN A 1 389 ? -4.776 10.164 -15.177 1.00 91.94 389 ASN A N 1
ATOM 2942 C CA . ASN A 1 389 ? -5.838 11.155 -15.303 1.00 91.94 389 ASN A CA 1
ATOM 2943 C C . ASN A 1 389 ? -5.368 12.355 -16.133 1.00 91.94 389 ASN A C 1
ATOM 2945 O O . ASN A 1 389 ? -4.279 12.890 -15.905 1.00 91.94 389 ASN A O 1
ATOM 2949 N N . VAL A 1 390 ? -6.230 12.869 -17.012 1.00 87.62 390 VAL A N 1
ATOM 2950 C CA . VAL A 1 390 ? -5.978 14.092 -17.804 1.00 87.62 390 VAL A CA 1
ATOM 2951 C C . VAL A 1 390 ? -6.127 15.382 -16.980 1.00 87.62 390 VAL A C 1
ATOM 2953 O O . VAL A 1 390 ? -6.705 16.371 -17.413 1.00 87.62 390 VAL A O 1
ATOM 2956 N N . THR A 1 391 ? -5.597 15.395 -15.758 1.00 80.50 391 THR A N 1
ATOM 2957 C CA . THR A 1 391 ? -5.765 16.474 -14.768 1.00 80.50 391 THR A CA 1
ATOM 2958 C C . THR A 1 391 ? -4.503 17.308 -14.548 1.00 80.50 391 THR A C 1
ATOM 2960 O O . THR A 1 391 ? -4.522 18.252 -13.762 1.00 80.50 391 THR A O 1
ATOM 2963 N N . GLY A 1 392 ? -3.382 16.957 -15.181 1.00 76.94 392 GLY A N 1
ATOM 2964 C CA . GLY A 1 392 ? -2.098 17.600 -14.917 1.00 76.94 392 GLY A CA 1
ATOM 2965 C C . GLY A 1 392 ? -0.902 16.866 -15.520 1.00 76.94 392 GLY A C 1
ATOM 2966 O O . GLY A 1 392 ? -1.045 15.863 -16.213 1.00 76.94 392 GLY A O 1
ATOM 2967 N N . ALA A 1 393 ? 0.299 17.382 -15.249 1.00 80.56 393 ALA A N 1
ATOM 2968 C CA . ALA A 1 393 ? 1.543 16.713 -15.617 1.00 80.56 393 ALA A CA 1
ATOM 2969 C C . ALA A 1 393 ? 1.810 15.497 -14.712 1.00 80.56 393 ALA A C 1
ATOM 2971 O O . ALA A 1 393 ? 1.458 15.497 -13.529 1.00 80.56 393 ALA A O 1
ATOM 2972 N N . LEU A 1 394 ? 2.486 14.480 -15.252 1.00 86.38 394 LEU A N 1
ATOM 2973 C CA . LEU A 1 394 ? 2.905 13.317 -14.472 1.00 86.38 394 LEU A CA 1
ATOM 2974 C C . LEU A 1 394 ? 3.966 13.703 -13.428 1.00 86.38 394 LEU A C 1
ATOM 2976 O O . LEU A 1 394 ? 4.872 14.491 -13.690 1.00 86.38 394 LEU A O 1
ATOM 2980 N N . HIS A 1 395 ? 3.879 13.090 -12.250 1.00 85.38 395 HIS A N 1
ATOM 2981 C CA . HIS A 1 395 ? 4.866 13.199 -11.166 1.00 85.38 395 HIS A CA 1
ATOM 2982 C C . HIS A 1 395 ? 5.605 11.871 -10.920 1.00 85.38 395 HIS A C 1
ATOM 2984 O O . HIS A 1 395 ? 5.255 10.833 -11.479 1.00 85.38 395 HIS A O 1
ATOM 2990 N N . ILE A 1 396 ? 6.594 11.877 -10.017 1.00 88.88 396 ILE A N 1
ATOM 2991 C CA . ILE A 1 396 ? 7.472 10.725 -9.722 1.00 88.88 396 ILE A CA 1
ATOM 2992 C C . ILE A 1 396 ? 6.736 9.434 -9.316 1.00 88.88 396 ILE A C 1
ATOM 2994 O O . ILE A 1 396 ? 7.258 8.341 -9.506 1.00 88.88 396 ILE A O 1
ATOM 2998 N N . GLY A 1 397 ? 5.505 9.542 -8.809 1.00 84.94 397 GLY A N 1
ATOM 2999 C CA . GLY A 1 397 ? 4.663 8.380 -8.508 1.00 84.94 397 GLY A CA 1
ATOM 3000 C C . GLY A 1 397 ? 4.298 7.596 -9.770 1.00 84.94 397 GLY A C 1
ATOM 3001 O O . GLY A 1 397 ? 4.419 6.374 -9.792 1.00 84.94 397 GLY A O 1
ATOM 3002 N N . HIS A 1 398 ? 3.966 8.303 -10.854 1.00 90.31 398 HIS A N 1
ATOM 3003 C CA . HIS A 1 398 ? 3.733 7.690 -12.162 1.00 90.31 398 HIS A CA 1
ATOM 3004 C C . HIS A 1 398 ? 5.015 7.070 -12.716 1.00 90.31 398 HIS A C 1
ATOM 3006 O O . HIS A 1 398 ? 4.973 5.968 -13.257 1.00 90.31 398 HIS A O 1
ATOM 3012 N N . ALA A 1 399 ? 6.162 7.738 -12.537 1.00 89.19 399 ALA A N 1
ATOM 3013 C CA . ALA A 1 399 ? 7.450 7.202 -12.967 1.00 89.19 399 ALA A CA 1
ATOM 3014 C C . ALA A 1 399 ? 7.780 5.882 -12.253 1.00 89.19 399 ALA A C 1
ATOM 3016 O O . ALA A 1 399 ? 8.194 4.928 -12.906 1.00 89.19 399 ALA A O 1
ATOM 3017 N N . LEU A 1 400 ? 7.537 5.794 -10.940 1.00 92.44 400 LEU A N 1
ATOM 3018 C CA . LEU A 1 400 ? 7.731 4.569 -10.162 1.00 92.44 400 LEU A CA 1
ATOM 3019 C C . LEU A 1 400 ? 6.842 3.427 -10.668 1.00 92.44 400 LEU A C 1
ATOM 3021 O O . LEU A 1 400 ? 7.352 2.350 -10.972 1.00 92.44 400 LEU A O 1
ATOM 3025 N N . ALA A 1 401 ? 5.531 3.663 -10.779 1.00 90.88 401 ALA A N 1
ATOM 3026 C CA . ALA A 1 401 ? 4.581 2.645 -11.231 1.00 90.88 401 ALA A CA 1
ATOM 3027 C C . ALA A 1 401 ? 4.912 2.156 -12.651 1.00 90.88 401 ALA A C 1
ATOM 3029 O O . ALA A 1 401 ? 5.040 0.952 -12.879 1.00 90.88 401 ALA A O 1
ATOM 3030 N N . THR A 1 402 ? 5.157 3.096 -13.567 1.00 92.94 402 THR A N 1
ATOM 3031 C CA . THR A 1 402 ? 5.516 2.806 -14.962 1.00 92.94 402 THR A CA 1
ATOM 3032 C C . THR A 1 402 ? 6.822 2.020 -15.051 1.00 92.94 402 THR A C 1
ATOM 3034 O O . THR A 1 402 ? 6.885 1.046 -15.793 1.00 92.94 402 THR A O 1
ATOM 3037 N N . SER A 1 403 ? 7.851 2.387 -14.277 1.00 94.62 403 SER A N 1
ATOM 3038 C CA . SER A 1 403 ? 9.151 1.695 -14.294 1.00 94.62 403 SER A CA 1
ATOM 3039 C C . SER A 1 403 ? 9.035 0.246 -13.818 1.00 94.62 403 SER A C 1
ATOM 3041 O O . SER A 1 403 ? 9.666 -0.646 -14.381 1.00 94.62 403 SER A O 1
ATOM 3043 N N . LEU A 1 404 ? 8.212 -0.012 -12.794 1.00 96.88 404 LEU A N 1
ATOM 3044 C CA . LEU A 1 404 ? 7.973 -1.370 -12.300 1.00 96.88 404 LEU A CA 1
ATOM 3045 C C . LEU A 1 404 ? 7.259 -2.228 -13.350 1.00 96.88 404 LEU A C 1
ATOM 3047 O O . LEU A 1 404 ? 7.658 -3.365 -13.598 1.00 96.88 404 LEU A O 1
ATOM 3051 N N . GLN A 1 405 ? 6.224 -1.676 -13.984 1.00 97.75 405 GLN A N 1
ATOM 3052 C CA . GLN A 1 405 ? 5.474 -2.358 -15.038 1.00 97.75 405 GLN A CA 1
ATOM 3053 C C . GLN A 1 405 ? 6.352 -2.634 -16.255 1.00 97.75 405 GLN A C 1
ATOM 3055 O O . GLN A 1 405 ? 6.391 -3.762 -16.739 1.00 97.75 405 GLN A O 1
ATOM 3060 N N . ASP A 1 406 ? 7.123 -1.643 -16.695 1.00 97.75 406 ASP A N 1
ATOM 3061 C CA . ASP A 1 406 ? 8.017 -1.767 -17.840 1.00 97.75 406 ASP A CA 1
ATOM 3062 C C . ASP A 1 406 ? 9.122 -2.810 -17.609 1.00 97.75 406 ASP A C 1
ATOM 3064 O O . ASP A 1 406 ? 9.398 -3.631 -18.484 1.00 97.75 406 ASP A O 1
ATOM 3068 N N . ALA A 1 407 ? 9.696 -2.867 -16.402 1.00 98.19 407 ALA A N 1
ATOM 3069 C CA . ALA A 1 407 ? 10.663 -3.901 -16.042 1.00 98.19 407 ALA A CA 1
ATOM 3070 C C . ALA A 1 407 ? 10.065 -5.315 -16.156 1.00 98.19 407 ALA A C 1
ATOM 3072 O O . ALA A 1 407 ? 10.710 -6.220 -16.691 1.00 98.19 407 ALA A O 1
ATOM 3073 N N . LEU A 1 408 ? 8.818 -5.509 -15.707 1.00 98.31 408 LEU A N 1
ATOM 3074 C CA . LEU A 1 408 ? 8.105 -6.785 -15.845 1.00 98.31 408 LEU A CA 1
ATOM 3075 C C . LEU A 1 408 ? 7.799 -7.116 -17.308 1.00 98.31 408 LEU A C 1
ATOM 3077 O O . LEU A 1 408 ? 7.957 -8.268 -17.717 1.00 98.31 408 LEU A O 1
ATOM 3081 N N . ILE A 1 409 ? 7.386 -6.126 -18.098 1.00 98.31 409 ILE A N 1
ATOM 3082 C CA . ILE A 1 409 ? 7.119 -6.273 -19.532 1.00 98.31 409 ILE A CA 1
ATOM 3083 C C . ILE A 1 409 ? 8.382 -6.722 -20.263 1.00 98.31 409 ILE A C 1
ATOM 3085 O O . ILE A 1 409 ? 8.367 -7.746 -20.949 1.00 98.31 409 ILE A O 1
ATOM 3089 N N . ARG A 1 410 ? 9.499 -6.018 -20.064 1.00 98.25 410 ARG A N 1
ATOM 3090 C CA . ARG A 1 410 ? 10.781 -6.349 -20.696 1.00 98.25 410 ARG A CA 1
ATOM 3091 C C . ARG A 1 410 ? 11.283 -7.722 -20.262 1.00 98.25 410 ARG A C 1
ATOM 3093 O O . ARG A 1 410 ? 11.659 -8.521 -21.116 1.00 98.25 410 ARG A O 1
ATOM 3100 N N . TRP A 1 411 ? 11.230 -8.034 -18.966 1.00 98.25 411 TRP A N 1
ATOM 3101 C CA . TRP A 1 411 ? 11.652 -9.337 -18.448 1.00 98.25 411 TRP A CA 1
ATOM 3102 C C . TRP A 1 411 ? 10.837 -10.496 -19.035 1.00 98.25 411 TRP A C 1
ATOM 3104 O O . TRP A 1 411 ? 11.414 -11.483 -19.490 1.00 98.25 411 TRP A O 1
ATOM 3114 N N . ASN A 1 412 ? 9.506 -10.382 -19.092 1.00 98.31 412 ASN A N 1
ATOM 3115 C CA . ASN A 1 412 ? 8.669 -11.429 -19.685 1.00 98.31 412 ASN A CA 1
ATOM 3116 C C . ASN A 1 412 ? 8.859 -11.539 -21.204 1.00 98.31 412 ASN A C 1
ATOM 3118 O O . ASN A 1 412 ? 8.873 -12.652 -21.730 1.00 98.31 412 ASN A O 1
ATOM 3122 N N . ARG A 1 413 ? 9.090 -10.419 -21.901 1.00 97.12 413 ARG A N 1
ATOM 3123 C CA . ARG A 1 413 ? 9.414 -10.425 -23.335 1.00 97.12 413 ARG A CA 1
ATOM 3124 C C . ARG A 1 413 ? 10.722 -11.179 -23.583 1.00 97.12 413 ARG A C 1
ATOM 3126 O O . ARG A 1 413 ? 10.772 -12.050 -24.444 1.00 97.12 413 ARG A O 1
ATOM 3133 N N . MET A 1 414 ? 11.744 -10.944 -22.755 1.00 97.06 414 MET A N 1
ATOM 3134 C CA . MET A 1 414 ? 13.024 -11.669 -22.804 1.00 97.06 414 MET A CA 1
ATOM 3135 C C . MET A 1 414 ? 12.902 -13.163 -22.470 1.00 97.06 414 MET A C 1
ATOM 3137 O O . MET A 1 414 ? 13.730 -13.956 -22.909 1.00 97.06 414 MET A O 1
ATOM 3141 N N . LYS A 1 415 ? 11.866 -13.574 -21.732 1.00 97.31 415 LYS A N 1
ATOM 3142 C CA . LYS A 1 415 ? 11.545 -14.992 -21.495 1.00 97.31 415 LYS A CA 1
ATOM 3143 C C . LYS A 1 415 ? 10.845 -15.672 -22.680 1.00 97.31 415 LYS A C 1
ATOM 3145 O O . LYS A 1 415 ? 10.513 -16.851 -22.583 1.00 97.31 415 LYS A O 1
ATOM 3150 N N . GLY A 1 416 ? 10.616 -14.953 -23.780 1.00 96.69 416 GLY A N 1
ATOM 3151 C CA . GLY A 1 416 ? 10.004 -15.485 -24.997 1.00 96.69 416 GLY A CA 1
ATOM 3152 C C . GLY A 1 416 ? 8.475 -15.536 -24.974 1.00 96.69 416 GLY A C 1
ATOM 3153 O O . GLY A 1 416 ? 7.892 -16.187 -25.839 1.00 96.69 416 GLY A O 1
ATOM 3154 N N . LEU A 1 417 ? 7.817 -14.875 -24.013 1.00 98.25 417 LEU A N 1
ATOM 3155 C CA . LEU A 1 417 ? 6.354 -14.775 -23.974 1.00 98.25 417 LEU A CA 1
ATOM 3156 C C . LEU A 1 417 ? 5.841 -13.803 -25.050 1.00 98.25 417 LEU A C 1
ATOM 3158 O O . LEU A 1 417 ? 6.547 -12.882 -25.466 1.00 98.25 417 LEU A O 1
ATOM 3162 N N . THR A 1 418 ? 4.583 -13.967 -25.461 1.00 98.25 418 THR A N 1
ATOM 3163 C CA . THR A 1 418 ? 3.841 -12.925 -26.187 1.00 98.25 418 THR A CA 1
ATOM 3164 C C . THR A 1 418 ? 3.437 -11.842 -25.190 1.00 98.25 418 THR A C 1
ATOM 3166 O O . THR A 1 418 ? 2.619 -12.082 -24.301 1.00 98.25 418 THR A O 1
ATOM 3169 N N . VAL A 1 419 ? 4.034 -10.655 -25.296 1.00 98.25 419 VAL A N 1
ATOM 3170 C CA . VAL A 1 419 ? 3.869 -9.590 -24.298 1.00 98.25 419 VAL A CA 1
ATOM 3171 C C . VAL A 1 419 ? 3.146 -8.384 -24.873 1.00 98.25 419 VAL A C 1
ATOM 3173 O O . VAL A 1 419 ? 3.492 -7.920 -25.955 1.00 98.25 419 VAL A O 1
ATOM 3176 N N . LEU A 1 420 ? 2.183 -7.855 -24.117 1.00 98.00 420 LEU A N 1
ATOM 3177 C CA . LEU A 1 420 ? 1.451 -6.641 -24.462 1.00 98.00 420 LEU A CA 1
ATOM 3178 C C . LEU A 1 420 ? 1.435 -5.671 -23.276 1.00 98.00 420 LEU A C 1
ATOM 3180 O O . LEU A 1 420 ? 0.980 -6.018 -22.187 1.00 98.00 420 LEU A O 1
ATOM 3184 N N . TYR A 1 421 ? 1.904 -4.447 -23.510 1.00 97.94 421 TYR A N 1
ATOM 3185 C CA . TYR A 1 421 ? 1.779 -3.337 -22.570 1.00 97.94 421 TYR A CA 1
ATOM 3186 C C . TYR A 1 421 ? 0.873 -2.273 -23.187 1.00 97.94 421 TYR A C 1
ATOM 3188 O O . TYR A 1 421 ? 1.295 -1.580 -24.111 1.00 97.94 421 TYR A O 1
ATOM 3196 N N . VAL A 1 422 ? -0.375 -2.190 -22.724 1.00 97.00 422 VAL A N 1
ATOM 3197 C CA . VAL A 1 422 ? -1.396 -1.309 -23.313 1.00 97.00 422 VAL A CA 1
ATOM 3198 C C . VAL A 1 422 ? -1.285 0.091 -22.699 1.00 97.00 422 VAL A C 1
ATOM 3200 O O . VAL A 1 422 ? -1.468 0.203 -21.482 1.00 97.00 422 VAL A O 1
ATOM 3203 N N . PRO A 1 423 ? -0.988 1.142 -23.489 1.00 96.25 423 PRO A N 1
ATOM 3204 C CA . PRO A 1 423 ? -1.031 2.521 -23.024 1.00 96.25 423 PRO A CA 1
ATOM 3205 C C . PRO A 1 423 ? -2.465 3.058 -22.994 1.00 96.25 423 PRO A C 1
ATOM 3207 O O . PRO A 1 423 ? -3.343 2.588 -23.716 1.00 96.25 423 PRO A O 1
ATOM 3210 N N . GLY A 1 424 ? -2.699 4.087 -22.185 1.00 94.31 424 GLY A N 1
ATOM 3211 C CA . GLY A 1 424 ? -3.969 4.796 -22.193 1.00 94.31 424 GLY A CA 1
ATOM 3212 C C . GLY A 1 424 ? -4.064 5.900 -21.153 1.00 94.31 424 GLY A C 1
ATOM 3213 O O . GLY A 1 424 ? -3.204 6.015 -20.278 1.00 94.31 424 GLY A O 1
ATOM 3214 N N . CYS A 1 425 ? -5.122 6.703 -21.246 1.00 93.31 425 CYS A N 1
ATOM 3215 C CA . CYS A 1 425 ? -5.416 7.795 -20.320 1.00 93.31 425 CYS A CA 1
ATOM 3216 C C . CYS A 1 425 ? -6.879 7.790 -19.847 1.00 93.31 425 CYS A C 1
ATOM 3218 O O . CYS A 1 425 ? -7.785 7.280 -20.515 1.00 93.31 425 CYS A O 1
ATOM 3220 N N . ASP A 1 426 ? -7.101 8.347 -18.657 1.00 95.31 426 ASP A N 1
ATOM 3221 C CA . ASP A 1 426 ? -8.415 8.417 -18.021 1.00 95.31 426 ASP A CA 1
ATOM 3222 C C . ASP A 1 426 ? -8.973 9.842 -18.093 1.00 95.31 426 ASP A C 1
ATOM 3224 O O . ASP A 1 426 ? -8.295 10.820 -17.771 1.00 95.31 426 ASP A O 1
ATOM 3228 N N . HIS A 1 427 ? -10.237 9.952 -18.502 1.00 93.81 427 HIS A N 1
ATOM 3229 C CA . HIS A 1 427 ? -11.014 11.184 -18.496 1.00 93.81 427 HIS A CA 1
ATOM 3230 C C . HIS A 1 427 ? -11.231 11.724 -17.078 1.00 93.81 427 HIS A C 1
ATOM 3232 O O . HIS A 1 427 ? -11.432 12.927 -16.928 1.00 93.81 427 HIS A O 1
ATOM 3238 N N . ALA A 1 428 ? -11.191 10.864 -16.051 1.00 90.94 428 ALA A N 1
ATOM 3239 C CA . ALA A 1 428 ? -11.227 11.204 -14.628 1.00 90.94 428 ALA A CA 1
ATOM 3240 C C . ALA A 1 428 ? -12.4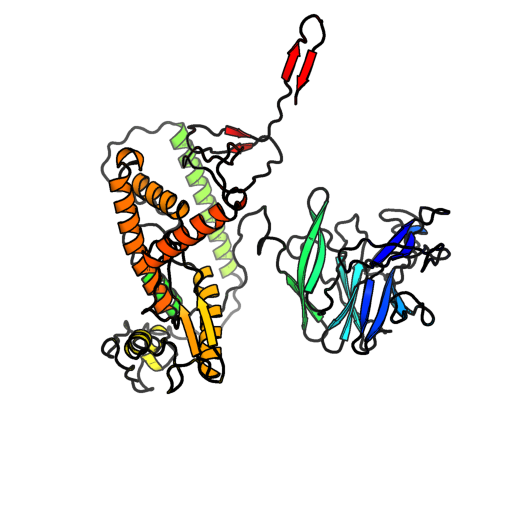21 12.071 -14.177 1.00 90.94 428 ALA A C 1
ATOM 3242 O O . ALA A 1 428 ? -12.335 12.750 -13.151 1.00 90.94 428 ALA A O 1
ATOM 3243 N N . GLY A 1 429 ? -13.518 12.073 -14.948 1.00 92.00 429 GLY A N 1
ATOM 3244 C CA . GLY A 1 429 ? -14.786 12.761 -14.685 1.00 92.00 429 GLY A CA 1
ATOM 3245 C C . GLY A 1 429 ? -14.673 14.039 -13.843 1.00 92.00 429 GLY A C 1
ATOM 3246 O O . GLY A 1 429 ? -14.283 15.105 -14.327 1.00 92.00 429 GLY A O 1
ATOM 3247 N N . ILE A 1 430 ? -15.016 13.912 -12.558 1.00 90.06 430 ILE A N 1
ATOM 3248 C CA . ILE A 1 430 ? -15.080 15.012 -11.589 1.00 90.06 430 ILE A CA 1
ATOM 3249 C C . ILE A 1 430 ? -13.740 15.732 -11.377 1.00 90.06 430 ILE A C 1
ATOM 3251 O O . ILE A 1 430 ? -13.718 16.953 -11.203 1.00 90.06 430 ILE A O 1
ATOM 3255 N N . SER A 1 431 ? -12.614 15.014 -11.421 1.00 88.50 431 SER A N 1
ATOM 3256 C CA . SER A 1 431 ? -11.287 15.606 -11.244 1.00 88.50 431 SER A CA 1
ATOM 3257 C C . SER A 1 431 ? -10.928 16.508 -12.423 1.00 88.50 431 SER A C 1
ATOM 3259 O O . SER A 1 431 ? -10.498 17.641 -12.211 1.00 88.50 431 SER A O 1
ATOM 3261 N N . THR A 1 432 ? -11.174 16.057 -13.655 1.00 90.38 432 THR A N 1
ATOM 3262 C CA . THR A 1 432 ? -10.946 16.869 -14.861 1.00 90.38 432 THR A CA 1
ATOM 3263 C C . THR A 1 432 ? -11.881 18.067 -14.897 1.00 90.38 432 THR A C 1
ATOM 3265 O O . THR A 1 432 ? -11.424 19.187 -15.124 1.00 90.38 432 THR A O 1
ATOM 3268 N N . GLN A 1 433 ? -13.167 17.873 -14.582 1.00 91.00 433 GLN A N 1
ATOM 3269 C CA . GLN A 1 433 ? -14.121 18.976 -14.483 1.00 91.00 433 GLN A CA 1
ATOM 3270 C C . GLN A 1 433 ? -13.628 20.052 -13.502 1.00 91.00 433 GLN A C 1
ATOM 3272 O O . GLN A 1 433 ? -13.575 21.225 -13.861 1.00 91.00 433 GLN A O 1
ATOM 3277 N N . SER A 1 434 ? -13.219 19.660 -12.292 1.00 89.62 434 SER A N 1
ATOM 3278 C CA . SER A 1 434 ? -12.731 20.590 -11.266 1.00 89.62 434 SER A CA 1
ATOM 3279 C C . SER A 1 434 ? -11.494 21.370 -11.725 1.00 89.62 434 SER A C 1
ATOM 3281 O O . SER A 1 434 ? -11.418 22.587 -11.548 1.00 89.62 434 SER A O 1
ATOM 3283 N N . VAL A 1 435 ? -10.529 20.701 -12.362 1.00 89.62 435 VAL A N 1
ATOM 3284 C CA . VAL A 1 435 ? -9.316 21.357 -12.869 1.00 89.62 435 VAL A CA 1
ATOM 3285 C C . VAL A 1 435 ? -9.639 22.339 -13.997 1.00 89.62 435 VAL A C 1
ATOM 3287 O O . VAL A 1 435 ? -9.141 23.465 -13.972 1.00 89.62 435 VAL A O 1
ATOM 3290 N N . VAL A 1 436 ? -10.509 21.967 -14.940 1.00 90.00 436 VAL A N 1
ATOM 3291 C CA . VAL A 1 436 ? -10.919 22.849 -16.044 1.00 90.00 436 VAL A CA 1
ATOM 3292 C C . VAL A 1 436 ? -11.745 24.032 -15.532 1.00 90.00 436 VAL A C 1
ATOM 3294 O O . VAL A 1 436 ? -11.520 25.159 -15.966 1.00 90.00 436 VAL A O 1
ATOM 3297 N N . GLU A 1 437 ? -12.644 23.829 -14.563 1.00 89.75 437 GLU A N 1
ATOM 3298 C CA . GLU A 1 437 ? -13.380 24.920 -13.909 1.00 89.75 437 GLU A CA 1
ATOM 3299 C C . GLU A 1 437 ? -12.436 25.902 -13.201 1.00 89.75 437 GLU A C 1
ATOM 3301 O O . GLU A 1 437 ? -12.565 27.115 -13.369 1.00 89.75 437 GLU A O 1
ATOM 3306 N N . ASN A 1 438 ? -11.444 25.399 -12.463 1.00 86.94 438 ASN A N 1
ATOM 3307 C CA . ASN A 1 438 ? -10.439 26.244 -11.817 1.00 86.94 438 ASN A CA 1
ATOM 3308 C C . ASN A 1 438 ? -9.565 26.974 -12.844 1.00 86.94 438 ASN A C 1
ATOM 3310 O O . ASN A 1 438 ? -9.248 28.152 -12.668 1.00 86.94 438 ASN A O 1
ATOM 3314 N N . MET A 1 439 ? -9.186 26.302 -13.934 1.00 87.00 439 MET A N 1
ATOM 3315 C CA . MET A 1 439 ? -8.463 26.929 -15.035 1.00 87.00 439 MET A CA 1
ATOM 3316 C C . MET A 1 439 ? -9.289 28.057 -15.659 1.00 87.00 439 MET A C 1
ATOM 3318 O O . MET A 1 439 ? -8.744 29.132 -15.901 1.00 87.00 439 MET A O 1
ATOM 3322 N N . LEU A 1 440 ? -10.585 27.842 -15.902 1.00 86.75 440 LEU A N 1
ATOM 3323 C CA . LEU A 1 440 ? -11.483 28.854 -16.460 1.00 86.75 440 LEU A CA 1
ATOM 3324 C C . LEU A 1 440 ? -11.579 30.063 -15.537 1.00 86.75 440 LEU A C 1
ATOM 3326 O O . LEU A 1 440 ? -11.346 31.185 -15.983 1.00 86.75 440 LEU A O 1
ATOM 3330 N N . TYR A 1 441 ? -11.815 29.819 -14.250 1.00 85.75 441 TYR A N 1
ATOM 3331 C CA . TYR A 1 441 ? -11.914 30.872 -13.250 1.00 85.75 441 TYR A CA 1
ATOM 3332 C C . TYR A 1 441 ? -10.630 31.715 -13.189 1.00 85.75 441 TYR A C 1
ATOM 3334 O O . TYR A 1 441 ? -10.682 32.942 -13.246 1.00 85.75 441 TYR A O 1
ATOM 3342 N N . ASN A 1 442 ? -9.461 31.070 -13.158 1.00 84.00 442 ASN A N 1
ATOM 3343 C CA . ASN A 1 442 ? -8.179 31.762 -13.012 1.00 84.00 442 ASN A CA 1
ATOM 3344 C C . ASN A 1 442 ? -7.683 32.424 -14.307 1.00 84.00 442 ASN A C 1
ATOM 3346 O O . ASN A 1 442 ? -7.119 33.513 -14.264 1.00 84.00 442 ASN A O 1
ATOM 3350 N N . ARG A 1 443 ? -7.853 31.772 -15.465 1.00 81.25 443 ARG A N 1
ATOM 3351 C CA . ARG A 1 443 ? -7.311 32.249 -16.753 1.00 81.25 443 ARG A CA 1
ATOM 3352 C C . ARG A 1 443 ? -8.274 33.148 -17.523 1.00 81.25 443 ARG A C 1
ATOM 3354 O O . ARG A 1 443 ? -7.844 33.812 -18.462 1.00 81.25 443 ARG A O 1
ATOM 3361 N N . ARG A 1 444 ? -9.564 33.152 -17.176 1.00 78.75 444 ARG A N 1
ATOM 3362 C CA . ARG A 1 444 ? -10.602 33.917 -17.879 1.00 78.75 444 ARG A CA 1
ATOM 3363 C C . ARG A 1 444 ? -11.420 34.790 -16.920 1.00 78.75 444 ARG A C 1
ATOM 3365 O O . ARG A 1 444 ? -12.642 34.817 -16.997 1.00 78.75 444 ARG A O 1
ATOM 3372 N N . ASN A 1 445 ? -10.741 35.518 -16.031 1.00 77.50 445 ASN A N 1
ATOM 3373 C CA . ASN A 1 445 ? -11.327 36.572 -15.187 1.00 77.50 445 ASN A CA 1
ATOM 3374 C C . ASN A 1 445 ? -12.586 36.146 -14.405 1.00 77.50 445 ASN A C 1
ATOM 3376 O O . ASN A 1 445 ? -13.567 36.883 -14.352 1.00 77.50 445 ASN A O 1
ATOM 3380 N N . GLY A 1 446 ? -12.570 34.958 -13.801 1.00 80.62 446 GLY A N 1
ATOM 3381 C CA . GLY A 1 446 ? -13.660 34.475 -12.954 1.00 80.62 446 GLY A CA 1
ATOM 3382 C C . GLY A 1 446 ? -14.810 33.778 -13.687 1.00 80.62 446 GLY A C 1
ATOM 3383 O O . GLY A 1 446 ? -15.796 33.434 -13.040 1.00 80.62 446 GLY A O 1
ATOM 3384 N N . LEU A 1 447 ? -14.698 33.535 -15.000 1.00 87.44 447 LEU A N 1
ATOM 3385 C CA . LEU A 1 447 ? -15.685 32.767 -15.769 1.00 87.44 447 LEU A CA 1
ATOM 3386 C C . LEU A 1 447 ? -15.899 31.361 -15.184 1.00 87.44 447 LEU A C 1
ATOM 3388 O O . LEU A 1 447 ? -14.945 30.632 -14.908 1.00 87.44 447 LEU A O 1
ATOM 3392 N N . THR A 1 448 ? -17.162 30.961 -15.055 1.00 87.94 448 THR A N 1
ATOM 3393 C CA . THR A 1 448 ? -17.577 29.648 -14.549 1.00 87.94 448 THR A CA 1
ATOM 3394 C C . THR A 1 448 ? -18.130 28.762 -15.668 1.00 87.94 448 THR A C 1
ATOM 3396 O O . THR A 1 448 ? -18.490 29.228 -16.752 1.00 87.94 448 THR A O 1
ATOM 3399 N N . ARG A 1 449 ? -18.264 27.453 -15.413 1.00 88.62 449 ARG A N 1
ATOM 3400 C CA . ARG A 1 449 ? -18.912 26.538 -16.373 1.00 88.62 449 ARG A CA 1
ATOM 3401 C C . ARG A 1 449 ? -20.372 26.895 -16.668 1.00 88.62 449 ARG A C 1
ATOM 3403 O O . ARG A 1 449 ? -20.877 26.547 -17.732 1.00 88.62 449 ARG A O 1
ATOM 3410 N N . HIS A 1 450 ? -21.051 27.565 -15.734 1.00 89.75 450 HIS A N 1
ATOM 3411 C CA . HIS A 1 450 ? -22.441 27.979 -15.908 1.00 89.75 450 HIS A CA 1
ATOM 3412 C C . HIS A 1 450 ? -22.550 29.132 -16.905 1.00 89.75 450 HIS A C 1
ATOM 3414 O O . HIS A 1 450 ? -23.473 29.136 -17.713 1.00 89.75 450 HIS A O 1
ATOM 3420 N N . ASP A 1 451 ? -21.559 30.026 -16.920 1.00 91.12 451 ASP A N 1
ATOM 3421 C CA . ASP A 1 451 ? -21.493 31.143 -17.866 1.00 91.12 451 ASP A CA 1
ATOM 3422 C C . ASP A 1 451 ? -21.219 30.668 -19.301 1.00 91.12 451 ASP A C 1
ATOM 3424 O O . ASP A 1 451 ? -21.700 31.259 -20.266 1.00 91.12 451 ASP A O 1
ATOM 3428 N N . LEU A 1 452 ? -20.458 29.578 -19.461 1.00 89.88 452 LEU A N 1
ATOM 3429 C CA . LEU A 1 452 ? -20.181 28.983 -20.774 1.00 89.88 452 LEU A CA 1
ATOM 3430 C C . LEU A 1 452 ? -21.352 28.162 -21.325 1.00 89.88 452 LEU A C 1
ATOM 3432 O O . LEU A 1 452 ? -21.516 28.065 -22.543 1.00 89.88 452 LEU A O 1
ATOM 3436 N N . GLY A 1 453 ? -22.140 27.546 -20.444 1.00 91.94 453 GLY A N 1
ATOM 3437 C CA . GLY A 1 453 ? -23.105 26.516 -20.815 1.00 91.94 453 GLY A CA 1
ATOM 3438 C C . GLY A 1 453 ? -22.444 25.168 -21.141 1.00 91.94 453 GLY A C 1
ATOM 3439 O O . GLY A 1 453 ? -21.231 25.061 -21.339 1.00 91.94 453 GLY A O 1
ATOM 3440 N N . ARG A 1 454 ? -23.260 24.104 -21.187 1.00 93.12 454 ARG A N 1
ATOM 3441 C CA . ARG A 1 454 ? -22.783 22.709 -21.261 1.00 93.12 454 ARG A CA 1
ATOM 3442 C C . ARG A 1 454 ? -21.908 22.435 -22.482 1.00 93.12 454 ARG A C 1
ATOM 3444 O O . ARG A 1 454 ? -20.826 21.889 -22.323 1.00 93.12 454 ARG A O 1
ATOM 3451 N N . GLU A 1 455 ? -22.374 22.787 -23.675 1.00 95.31 455 GLU A N 1
ATOM 3452 C CA . GLU A 1 455 ? -21.697 22.442 -24.931 1.00 95.31 455 GLU A CA 1
ATOM 3453 C C . GLU A 1 455 ? -20.300 23.069 -25.014 1.00 95.31 455 GLU A C 1
ATOM 3455 O O . GLU A 1 455 ? -19.305 22.366 -25.180 1.00 95.31 455 GLU A O 1
ATOM 3460 N N . LYS A 1 456 ? -20.203 24.385 -24.786 1.00 94.12 456 LYS A N 1
ATOM 3461 C CA . LYS A 1 456 ? -18.919 25.099 -24.810 1.00 94.12 456 LYS A CA 1
ATOM 3462 C C . LYS A 1 456 ? -17.971 24.612 -23.720 1.00 94.12 456 LYS A C 1
ATOM 3464 O O . LYS A 1 456 ? -16.776 24.483 -23.974 1.00 94.12 456 LYS A O 1
ATOM 3469 N N . PHE A 1 457 ? -18.491 24.328 -22.524 1.00 93.75 457 PHE A N 1
ATOM 3470 C CA . PHE A 1 457 ? -17.678 23.782 -21.442 1.00 93.75 457 PHE A CA 1
ATOM 3471 C C . PHE A 1 457 ? -17.123 22.396 -21.795 1.00 93.75 457 PHE A C 1
ATOM 3473 O O . PHE A 1 457 ? -15.931 22.166 -21.626 1.00 93.75 457 PHE A O 1
ATOM 3480 N N . VAL A 1 458 ? -17.949 21.499 -22.344 1.00 94.44 458 VAL A N 1
ATOM 3481 C CA . VAL A 1 458 ? -17.504 20.168 -22.790 1.00 94.44 458 VAL A CA 1
ATOM 3482 C C . VAL A 1 458 ? -16.424 20.285 -23.868 1.00 94.44 458 VAL A C 1
ATOM 3484 O O . VAL A 1 458 ? -15.410 19.603 -23.763 1.00 94.44 458 VAL A O 1
ATOM 3487 N N . ASN A 1 459 ? -16.569 21.194 -24.836 1.00 94.38 459 ASN A N 1
ATOM 3488 C CA . ASN A 1 459 ? -15.526 21.440 -25.840 1.00 94.38 459 ASN A CA 1
ATOM 3489 C C . ASN A 1 459 ? -14.212 21.910 -25.199 1.00 94.38 459 ASN A C 1
ATOM 3491 O O . ASN A 1 459 ? -13.148 21.406 -25.540 1.00 94.38 459 ASN A O 1
ATOM 3495 N N . THR A 1 460 ? -14.279 22.803 -24.205 1.00 91.31 460 THR A N 1
ATOM 3496 C CA . THR A 1 460 ? -13.086 23.232 -23.450 1.00 91.31 460 THR A CA 1
ATOM 3497 C C . THR A 1 460 ? -12.434 22.069 -22.688 1.00 91.31 460 THR A C 1
ATOM 3499 O O . THR A 1 460 ? -11.210 21.996 -22.602 1.00 91.31 460 THR A O 1
ATOM 3502 N N . VAL A 1 461 ? -13.225 21.136 -22.145 1.00 92.81 461 VAL A N 1
ATOM 3503 C CA . VAL A 1 461 ? -12.699 19.924 -21.492 1.00 92.81 461 VAL A CA 1
ATOM 3504 C C . VAL A 1 461 ? -11.989 19.014 -22.501 1.00 92.81 461 VAL A C 1
ATOM 3506 O O . VAL A 1 461 ? -10.938 18.464 -22.181 1.00 92.81 461 VAL A O 1
ATOM 3509 N N . TRP A 1 462 ? -12.510 18.884 -23.723 1.00 93.56 462 TRP A N 1
ATOM 3510 C CA . TRP A 1 462 ? -11.845 18.128 -24.790 1.00 93.56 462 TRP A CA 1
ATOM 3511 C C . TRP A 1 462 ? -10.540 18.783 -25.247 1.00 93.56 462 TRP A C 1
ATOM 3513 O O . TRP A 1 462 ? -9.531 18.092 -25.358 1.00 93.56 462 TRP A O 1
ATOM 3523 N N . GLU A 1 463 ? -10.517 20.105 -25.427 1.00 91.44 463 GLU A N 1
ATOM 3524 C CA . GLU A 1 463 ? -9.284 20.854 -25.723 1.00 91.44 463 GLU A CA 1
ATOM 3525 C C . GLU A 1 463 ? -8.213 20.613 -24.648 1.00 91.44 463 GLU A C 1
ATOM 3527 O O . GLU A 1 463 ? -7.058 20.317 -24.961 1.00 91.44 463 GLU A O 1
ATOM 3532 N N . TRP A 1 464 ? -8.614 20.674 -23.374 1.00 90.44 464 TRP A N 1
ATOM 3533 C CA . TRP A 1 464 ? -7.744 20.366 -22.241 1.00 90.44 464 TRP A CA 1
ATOM 3534 C C . TRP A 1 464 ? -7.218 18.928 -22.298 1.00 90.44 464 TRP A C 1
ATOM 3536 O O . TRP A 1 464 ? -6.019 18.698 -22.117 1.00 90.44 464 TRP A O 1
ATOM 3546 N N . LYS A 1 465 ? -8.098 17.956 -22.567 1.00 91.06 465 LYS A N 1
ATOM 3547 C CA . LYS A 1 465 ? -7.713 16.550 -22.710 1.00 91.06 465 LYS A CA 1
ATOM 3548 C C . LYS A 1 465 ? -6.658 16.390 -23.795 1.00 91.06 465 LYS A C 1
ATOM 3550 O O . LYS A 1 465 ? -5.656 15.740 -23.523 1.00 91.06 465 LYS A O 1
ATOM 3555 N N . GLU A 1 466 ? -6.837 16.971 -24.982 1.00 91.06 466 GLU A N 1
ATOM 3556 C CA . GLU A 1 466 ? -5.872 16.790 -26.075 1.00 91.06 466 GLU A CA 1
ATOM 3557 C C . GLU A 1 466 ? -4.501 17.387 -25.739 1.00 91.06 466 GLU A C 1
ATOM 3559 O O . GLU A 1 466 ? -3.471 16.753 -25.980 1.00 91.06 466 GLU A O 1
ATOM 3564 N N . GLU A 1 467 ? -4.466 18.557 -25.097 1.00 88.00 467 GLU A N 1
ATOM 3565 C CA . GLU A 1 467 ? -3.211 19.166 -24.651 1.00 88.00 467 GLU A CA 1
ATOM 3566 C C . GLU A 1 467 ? -2.470 18.267 -23.646 1.00 88.00 467 GLU A C 1
ATOM 3568 O O . GLU A 1 467 ? -1.272 17.993 -23.795 1.00 88.00 467 GLU A O 1
ATOM 3573 N N . TYR A 1 468 ? -3.169 17.801 -22.609 1.00 87.00 468 TYR A N 1
ATOM 3574 C CA . TYR A 1 468 ? -2.547 17.012 -21.547 1.00 87.00 468 TYR A CA 1
ATOM 3575 C C . TYR A 1 468 ? -2.235 15.584 -21.970 1.00 87.00 468 TYR A C 1
ATOM 3577 O O . TYR A 1 468 ? -1.216 15.045 -21.542 1.00 87.00 468 TYR A O 1
ATOM 3585 N N . HIS A 1 469 ? -3.040 14.999 -22.851 1.00 89.50 469 HIS A N 1
ATOM 3586 C CA . HIS A 1 469 ? -2.787 13.690 -23.435 1.00 89.50 469 HIS A CA 1
ATOM 3587 C C . HIS A 1 469 ? -1.428 13.659 -24.147 1.00 89.50 469 HIS A C 1
ATOM 3589 O O . HIS A 1 469 ? -0.583 12.819 -23.836 1.00 89.50 469 HIS A O 1
ATOM 3595 N N . VAL A 1 470 ? -1.144 14.657 -24.994 1.00 89.25 470 VAL A N 1
ATOM 3596 C CA . VAL A 1 470 ? 0.158 14.787 -25.670 1.00 89.25 470 VAL A CA 1
ATOM 3597 C C . VAL A 1 470 ? 1.306 14.916 -24.661 1.00 89.25 470 VAL A C 1
ATOM 3599 O O . VAL A 1 470 ? 2.356 14.288 -24.826 1.00 89.25 470 VAL A O 1
ATOM 3602 N N . LYS A 1 471 ? 1.122 15.700 -23.590 1.00 88.69 471 LYS A N 1
ATOM 3603 C CA . LYS A 1 471 ? 2.138 15.877 -22.536 1.00 88.69 471 LYS A CA 1
ATOM 3604 C C . LYS A 1 471 ? 2.407 14.572 -21.774 1.00 88.69 471 LYS A C 1
ATOM 3606 O O . LYS A 1 471 ? 3.570 14.215 -21.585 1.00 88.69 471 LYS A O 1
ATOM 3611 N N . ILE A 1 472 ? 1.358 13.858 -21.363 1.00 90.44 472 ILE A N 1
ATOM 3612 C CA . ILE A 1 472 ? 1.435 12.570 -20.654 1.00 90.44 472 ILE A CA 1
ATOM 3613 C C . ILE A 1 472 ? 2.197 11.555 -21.506 1.00 90.44 472 ILE A C 1
ATOM 3615 O O . ILE A 1 472 ? 3.197 10.988 -21.062 1.00 90.44 472 ILE A O 1
ATOM 3619 N N . ASN A 1 473 ? 1.794 11.417 -22.765 1.00 91.75 473 ASN A N 1
ATOM 3620 C CA . ASN A 1 473 ? 2.397 10.497 -23.719 1.00 91.75 473 ASN A CA 1
ATOM 3621 C C . ASN A 1 473 ? 3.874 10.791 -23.954 1.00 91.75 473 ASN A C 1
ATOM 3623 O O . ASN A 1 473 ? 4.699 9.878 -23.939 1.00 91.75 473 ASN A O 1
ATOM 3627 N N . LYS A 1 474 ? 4.237 12.069 -24.101 1.00 91.19 474 LYS A N 1
ATOM 3628 C CA . LYS A 1 474 ? 5.636 12.489 -24.233 1.00 91.19 474 LYS A CA 1
ATOM 3629 C C . LYS A 1 474 ? 6.473 12.063 -23.026 1.00 91.19 474 LYS A C 1
ATOM 3631 O O . LYS A 1 474 ? 7.599 11.603 -23.208 1.00 91.19 474 LYS A O 1
ATOM 3636 N N . VAL A 1 475 ? 5.945 12.194 -21.808 1.00 91.31 475 VAL A N 1
ATOM 3637 C CA . VAL A 1 475 ? 6.659 11.789 -20.586 1.00 91.31 475 VAL A CA 1
ATOM 3638 C C . VAL A 1 475 ? 6.815 10.271 -20.516 1.00 91.31 475 VAL A C 1
ATOM 3640 O O . VAL A 1 475 ? 7.920 9.799 -20.265 1.00 91.31 475 VAL A O 1
ATOM 3643 N N . LEU A 1 476 ? 5.760 9.500 -20.789 1.00 93.50 476 LEU A N 1
ATOM 3644 C CA . LEU A 1 476 ? 5.824 8.032 -20.785 1.00 93.50 476 LEU A CA 1
ATOM 3645 C C . LEU A 1 476 ? 6.819 7.492 -21.827 1.00 93.50 476 LEU A C 1
ATOM 3647 O O . LEU A 1 476 ? 7.608 6.596 -21.518 1.00 93.50 476 LEU A O 1
ATOM 3651 N N . ARG A 1 477 ? 6.856 8.094 -23.025 1.00 93.38 477 ARG A N 1
ATOM 3652 C CA . ARG A 1 477 ? 7.875 7.803 -24.046 1.00 93.38 477 ARG A CA 1
ATOM 3653 C C . ARG A 1 477 ? 9.277 8.169 -23.572 1.00 93.38 477 ARG A C 1
ATOM 3655 O O . ARG A 1 477 ? 10.203 7.374 -23.692 1.00 93.38 477 ARG A O 1
ATOM 3662 N N . ARG A 1 478 ? 9.447 9.351 -22.968 1.00 91.06 478 ARG A N 1
ATOM 3663 C CA . ARG A 1 478 ? 10.752 9.811 -22.468 1.00 91.06 478 ARG A CA 1
ATOM 3664 C C . ARG A 1 478 ? 11.295 8.935 -21.338 1.00 91.06 478 ARG A C 1
ATOM 3666 O O . ARG A 1 478 ? 12.507 8.766 -21.265 1.00 91.06 478 ARG A O 1
ATOM 3673 N N . LEU A 1 479 ? 10.421 8.367 -20.506 1.00 92.06 479 LEU A N 1
ATOM 3674 C CA . LEU A 1 479 ? 10.780 7.375 -19.486 1.00 92.06 479 LEU A CA 1
ATOM 3675 C C . LEU A 1 479 ? 11.207 6.023 -20.079 1.00 92.06 479 LEU A C 1
ATOM 3677 O O . LEU A 1 479 ? 11.710 5.176 -19.347 1.00 92.06 479 LEU A O 1
ATOM 3681 N N . GLY A 1 480 ? 11.012 5.806 -21.381 1.00 92.69 480 GLY A N 1
ATOM 3682 C CA . GLY A 1 480 ? 11.365 4.559 -22.047 1.00 92.69 480 GLY A CA 1
ATOM 3683 C C . GLY A 1 480 ? 10.325 3.452 -21.880 1.00 92.69 480 GLY A C 1
ATOM 3684 O O . GLY A 1 480 ? 10.683 2.283 -22.005 1.00 92.69 480 GLY A O 1
ATOM 3685 N N . GLY A 1 481 ? 9.055 3.780 -21.610 1.00 94.25 481 GLY A N 1
ATOM 3686 C CA . GLY A 1 481 ? 7.996 2.774 -21.485 1.00 94.25 481 GLY A CA 1
ATOM 3687 C C . GLY A 1 481 ? 7.812 1.981 -22.781 1.00 94.25 481 GLY A C 1
ATOM 3688 O O . GLY A 1 481 ? 7.511 2.563 -23.819 1.00 94.25 481 GLY A O 1
ATOM 3689 N N . SER A 1 482 ? 7.974 0.660 -22.733 1.00 96.44 482 SER A N 1
ATOM 3690 C CA . SER A 1 482 ? 7.869 -0.260 -23.876 1.00 96.44 482 SER A CA 1
ATOM 3691 C C . SER A 1 482 ? 6.417 -0.610 -24.230 1.00 96.44 482 SER A C 1
ATOM 3693 O O . SER A 1 482 ? 6.030 -1.777 -24.306 1.00 96.44 482 SER A O 1
ATOM 3695 N N . MET A 1 483 ? 5.602 0.433 -24.396 1.00 97.00 483 MET A N 1
ATOM 3696 C CA . MET A 1 483 ? 4.161 0.366 -24.640 1.00 97.00 483 MET A CA 1
ATOM 3697 C C . MET A 1 483 ? 3.837 0.198 -26.123 1.00 97.00 483 MET A C 1
ATOM 3699 O O . MET A 1 483 ? 4.515 0.753 -26.987 1.00 97.00 483 MET A O 1
ATOM 3703 N N . ASP A 1 484 ? 2.763 -0.532 -26.411 1.00 96.88 484 ASP A N 1
ATOM 3704 C CA . ASP A 1 484 ? 2.200 -0.639 -27.755 1.00 96.88 484 ASP A CA 1
ATOM 3705 C C . ASP A 1 484 ? 1.297 0.571 -28.045 1.00 96.88 484 ASP A C 1
ATOM 3707 O O . ASP A 1 484 ? 0.087 0.537 -27.815 1.00 96.88 484 ASP A O 1
ATOM 3711 N N . TRP A 1 485 ? 1.889 1.660 -28.544 1.00 95.44 485 TRP A N 1
ATOM 3712 C CA . TRP A 1 485 ? 1.169 2.899 -28.867 1.00 95.44 485 TRP A CA 1
ATOM 3713 C C . TRP A 1 485 ? 0.133 2.760 -29.981 1.00 95.44 485 TRP A C 1
ATOM 3715 O O . TRP A 1 485 ? -0.740 3.615 -30.085 1.00 95.44 485 TRP A O 1
ATOM 3725 N N . SER A 1 486 ? 0.172 1.684 -30.775 1.00 94.31 486 SER A N 1
ATOM 3726 C CA . SER A 1 486 ? -0.883 1.411 -31.761 1.00 94.31 486 SER A CA 1
ATOM 3727 C C . SER A 1 486 ? -2.226 1.060 -31.104 1.00 94.31 486 SER A C 1
ATOM 3729 O O . SER A 1 486 ? -3.265 1.087 -31.761 1.00 94.31 486 SER A O 1
ATOM 3731 N N . ARG A 1 487 ? -2.205 0.739 -29.803 1.00 94.81 487 ARG A N 1
ATOM 3732 C CA . ARG A 1 487 ? -3.359 0.344 -28.985 1.00 94.81 487 ARG A CA 1
ATOM 3733 C C . ARG A 1 487 ? -3.639 1.321 -27.851 1.00 94.81 487 ARG A C 1
ATOM 3735 O O . ARG A 1 487 ? -4.233 0.930 -26.847 1.00 94.81 487 ARG A O 1
ATOM 3742 N N . GLU A 1 488 ? -3.173 2.557 -27.983 1.00 95.06 488 GLU A N 1
ATOM 3743 C CA . GLU A 1 488 ? -3.536 3.614 -27.051 1.00 95.06 488 GLU A CA 1
ATOM 3744 C C . GLU A 1 488 ? -5.055 3.718 -26.914 1.00 95.06 488 GLU A C 1
ATOM 3746 O O . GLU A 1 488 ? -5.777 3.744 -27.909 1.00 95.06 488 GLU A O 1
ATOM 3751 N N . ALA A 1 489 ? -5.517 3.762 -25.666 1.00 93.56 489 ALA A N 1
ATOM 3752 C CA . ALA A 1 489 ? -6.929 3.850 -25.347 1.00 93.56 489 ALA A CA 1
ATOM 3753 C C . ALA A 1 489 ? -7.226 5.039 -24.430 1.00 93.56 489 ALA A C 1
ATOM 3755 O O . ALA A 1 489 ? -6.529 5.291 -23.446 1.00 93.56 489 ALA A O 1
ATOM 3756 N N . PHE A 1 490 ? -8.319 5.733 -24.704 1.00 95.00 490 PHE A N 1
ATOM 3757 C CA . PHE A 1 490 ? -8.889 6.736 -23.825 1.00 95.00 490 PHE A CA 1
ATOM 3758 C C . PHE A 1 490 ? -10.248 6.261 -23.324 1.00 95.00 490 PHE A C 1
ATOM 3760 O O . PHE A 1 490 ? -11.087 5.802 -24.087 1.00 95.00 490 PHE A O 1
ATOM 3767 N N . THR A 1 491 ? -10.493 6.382 -22.021 1.00 95.44 491 THR A N 1
ATOM 3768 C CA . THR A 1 491 ? -11.722 5.865 -21.371 1.00 95.44 491 THR A CA 1
ATOM 3769 C C . THR A 1 491 ? -13.059 6.281 -22.010 1.00 95.44 491 THR A C 1
ATOM 3771 O O . THR A 1 491 ? -14.043 5.568 -21.833 1.00 95.44 491 THR A O 1
ATOM 3774 N N . MET A 1 492 ? -13.105 7.386 -22.764 1.00 94.50 492 MET A N 1
ATOM 3775 C CA . MET A 1 492 ? -14.300 7.854 -23.484 1.00 94.50 492 MET A CA 1
ATOM 3776 C C . MET A 1 492 ? -14.290 7.533 -24.990 1.00 94.50 492 MET A C 1
ATOM 3778 O O . MET A 1 492 ? -15.162 8.016 -25.711 1.00 94.50 492 MET A O 1
ATOM 3782 N N . ASP A 1 493 ? -13.348 6.723 -25.478 1.00 94.69 493 ASP A N 1
ATOM 3783 C CA . ASP A 1 493 ? -13.356 6.218 -26.855 1.00 94.69 493 ASP A CA 1
ATOM 3784 C C . ASP A 1 493 ? -14.632 5.415 -27.132 1.00 94.69 493 ASP A C 1
ATOM 3786 O O . ASP A 1 493 ? -15.263 4.869 -26.221 1.00 94.69 493 ASP A O 1
ATOM 3790 N N . GLU A 1 494 ? -15.040 5.336 -28.400 1.00 95.69 494 GLU A N 1
ATOM 3791 C CA . GLU A 1 494 ? -16.326 4.745 -28.789 1.00 95.69 494 GLU A CA 1
ATOM 3792 C C . GLU A 1 494 ? -16.472 3.286 -28.336 1.00 95.69 494 GLU A C 1
ATOM 3794 O O . GLU A 1 494 ? -17.519 2.898 -27.813 1.00 95.69 494 GLU A O 1
ATOM 3799 N N . ASN A 1 495 ? -15.414 2.484 -28.481 1.00 95.38 495 ASN A N 1
ATOM 3800 C CA . ASN A 1 495 ? -15.392 1.078 -28.081 1.00 95.38 495 ASN A CA 1
ATOM 3801 C C . ASN A 1 495 ? -15.467 0.904 -26.554 1.00 95.38 495 ASN A C 1
ATOM 3803 O O . ASN A 1 495 ? -16.216 0.053 -26.072 1.00 95.38 495 ASN A O 1
ATOM 3807 N N . LEU A 1 496 ? -14.738 1.717 -25.784 1.00 95.94 496 LEU A N 1
ATOM 3808 C CA . LEU A 1 496 ? -14.755 1.664 -24.320 1.00 95.94 496 LEU A CA 1
ATOM 3809 C C . LEU A 1 496 ? -16.071 2.209 -23.753 1.00 95.94 496 LEU A C 1
ATOM 3811 O O . LEU A 1 496 ? -16.655 1.605 -22.853 1.00 95.94 496 LEU A O 1
ATOM 3815 N N . SER A 1 497 ? -16.614 3.269 -24.349 1.00 96.69 497 SER A N 1
ATOM 3816 C CA . SER A 1 497 ? -17.943 3.795 -24.026 1.00 96.69 497 SER A CA 1
ATOM 3817 C C . SER A 1 497 ? -19.049 2.777 -24.320 1.00 96.69 497 SER A C 1
ATOM 3819 O O . SER A 1 497 ? -20.003 2.647 -23.547 1.00 96.69 497 SER A O 1
ATOM 3821 N N . ALA A 1 498 ? -18.932 2.027 -25.422 1.00 97.69 498 ALA A N 1
ATOM 3822 C CA . ALA A 1 498 ? -19.845 0.932 -25.736 1.00 97.69 498 ALA A CA 1
ATOM 3823 C C . ALA A 1 498 ? -19.751 -0.197 -24.698 1.00 97.69 498 ALA A C 1
ATOM 3825 O O . ALA A 1 498 ? -20.791 -0.668 -24.238 1.00 97.69 498 ALA A O 1
ATOM 3826 N N . ALA A 1 499 ? -18.538 -0.565 -24.269 1.00 97.81 499 ALA A N 1
ATOM 3827 C CA . ALA A 1 499 ? -18.330 -1.561 -23.219 1.00 97.81 499 ALA A CA 1
ATOM 3828 C C . ALA A 1 499 ? -18.961 -1.133 -21.882 1.00 97.81 499 ALA A C 1
ATOM 3830 O O . ALA A 1 499 ? -19.668 -1.920 -21.258 1.00 97.81 499 ALA A O 1
ATOM 3831 N N . VAL A 1 500 ? -18.793 0.129 -21.466 1.00 97.69 500 VAL A N 1
ATOM 3832 C CA . VAL A 1 500 ? -19.438 0.662 -20.250 1.00 97.69 500 VAL A CA 1
ATOM 3833 C C . VAL A 1 500 ? -20.964 0.613 -20.366 1.00 97.69 500 VAL A C 1
ATOM 3835 O O . VAL A 1 500 ? -21.637 0.192 -19.425 1.00 97.69 500 VAL A O 1
ATOM 3838 N N . ARG A 1 501 ? -21.527 0.995 -21.521 1.00 98.12 501 ARG A N 1
ATOM 3839 C CA . ARG A 1 501 ? -22.978 0.940 -21.761 1.00 98.12 501 ARG A CA 1
ATOM 3840 C C . ARG A 1 501 ? -23.508 -0.492 -21.705 1.00 98.12 501 ARG A C 1
ATOM 3842 O O . ARG A 1 501 ? -24.544 -0.718 -21.089 1.00 98.12 501 ARG A O 1
ATOM 3849 N N . GLN A 1 502 ? -22.804 -1.440 -22.321 1.00 98.25 502 GLN A N 1
ATOM 3850 C CA . GLN A 1 502 ? -23.168 -2.855 -22.283 1.00 98.25 502 GLN A CA 1
ATOM 3851 C C . GLN A 1 502 ? -23.152 -3.386 -20.847 1.00 98.25 502 GLN A C 1
ATOM 3853 O O . GLN A 1 502 ? -24.139 -3.972 -20.415 1.00 98.25 502 GLN A O 1
ATOM 3858 N N . THR A 1 503 ? -22.081 -3.125 -20.091 1.00 98.25 503 THR A N 1
ATOM 3859 C CA . THR A 1 503 ? -21.973 -3.529 -18.682 1.00 98.25 503 THR A CA 1
ATOM 3860 C C . THR A 1 503 ? -23.086 -2.917 -17.835 1.00 98.25 503 THR A C 1
ATOM 3862 O O . THR A 1 503 ? -23.674 -3.605 -17.007 1.00 98.25 503 THR A O 1
ATOM 3865 N N . PHE A 1 504 ? -23.429 -1.645 -18.056 1.00 98.25 504 PHE A N 1
ATOM 3866 C CA . PHE A 1 504 ? -24.542 -1.002 -17.357 1.00 98.25 504 PHE A CA 1
ATOM 3867 C C . PHE A 1 504 ? -25.878 -1.704 -17.632 1.00 98.25 504 PHE A C 1
ATOM 3869 O O . PHE A 1 504 ? -26.607 -1.999 -16.689 1.00 98.25 504 PHE A O 1
ATOM 3876 N N . VAL A 1 505 ? -26.192 -1.982 -18.905 1.00 98.31 505 VAL A N 1
ATOM 3877 C CA . VAL A 1 505 ? -27.430 -2.682 -19.294 1.00 98.31 505 VAL A CA 1
ATOM 3878 C C . VAL A 1 505 ? -27.463 -4.084 -18.693 1.00 98.31 505 VAL A C 1
ATOM 3880 O O . VAL A 1 505 ? -28.454 -4.444 -18.073 1.00 98.31 505 VAL A O 1
ATOM 3883 N N . GLN A 1 506 ? -26.360 -4.830 -18.776 1.00 98.19 506 GLN A N 1
ATOM 3884 C CA . GLN A 1 506 ? -26.264 -6.165 -18.191 1.00 98.19 506 GLN A CA 1
ATOM 3885 C C . GLN A 1 506 ? -26.516 -6.150 -16.675 1.00 98.19 506 GLN A C 1
ATOM 3887 O O . GLN A 1 506 ? -27.358 -6.892 -16.183 1.00 98.19 506 GLN A O 1
ATOM 3892 N N . LEU A 1 507 ? -25.829 -5.280 -15.927 1.00 98.31 507 LEU A N 1
ATOM 3893 C CA . LEU A 1 507 ? -25.996 -5.193 -14.473 1.00 98.31 507 LEU A CA 1
ATOM 3894 C C . LEU A 1 507 ? -27.389 -4.681 -14.070 1.00 98.31 507 LEU A C 1
ATOM 3896 O O . LEU A 1 507 ? -27.876 -5.004 -12.988 1.00 98.31 507 LEU A O 1
ATOM 3900 N N . HIS A 1 508 ? -28.031 -3.875 -14.915 1.00 98.06 508 HIS A N 1
ATOM 3901 C CA . HIS A 1 508 ? -29.420 -3.470 -14.728 1.00 98.06 508 HIS A CA 1
ATOM 3902 C C . HIS A 1 508 ? -30.385 -4.644 -14.951 1.00 98.06 508 HIS A C 1
ATOM 3904 O O . HIS A 1 508 ? -31.260 -4.871 -14.118 1.00 98.06 508 HIS A O 1
ATOM 3910 N N . ASP A 1 509 ? -30.199 -5.419 -16.020 1.00 97.94 509 ASP A N 1
ATOM 3911 C CA . ASP A 1 509 ? -31.029 -6.586 -16.343 1.00 97.94 509 ASP A CA 1
ATOM 3912 C C . ASP A 1 509 ? -30.882 -7.707 -15.297 1.00 97.94 509 ASP A C 1
ATOM 3914 O O . ASP A 1 509 ? -31.849 -8.396 -14.977 1.00 97.94 509 ASP A O 1
ATOM 3918 N N . GLU A 1 510 ? -29.696 -7.839 -14.693 1.00 98.12 510 GLU A N 1
ATOM 3919 C CA . GLU A 1 510 ? -29.425 -8.720 -13.546 1.00 98.12 510 GLU A CA 1
ATOM 3920 C C . GLU A 1 510 ? -29.995 -8.185 -12.210 1.00 98.12 510 GLU A C 1
ATOM 3922 O O . GLU A 1 510 ? -29.921 -8.863 -11.185 1.00 98.12 510 GLU A O 1
ATOM 3927 N N . GLY A 1 511 ? -30.566 -6.974 -12.187 1.00 97.19 511 GLY A N 1
ATOM 3928 C CA . GLY A 1 511 ? -31.147 -6.348 -10.993 1.00 97.19 511 GLY A CA 1
ATOM 3929 C C . GLY A 1 511 ? -30.130 -5.768 -9.999 1.00 97.19 511 GLY A C 1
ATOM 3930 O O . GLY A 1 511 ? -30.508 -5.378 -8.892 1.00 97.19 511 GLY A O 1
ATOM 3931 N N . LEU A 1 512 ? -28.847 -5.691 -10.371 1.00 96.69 512 LEU A N 1
ATOM 3932 C CA . LEU A 1 512 ? -27.762 -5.147 -9.543 1.00 96.69 512 LEU A CA 1
ATOM 3933 C C . LEU A 1 512 ? -27.685 -3.614 -9.613 1.00 96.69 512 LEU A C 1
ATOM 3935 O O . LEU A 1 512 ? -27.309 -2.965 -8.634 1.00 96.69 512 LEU A O 1
ATOM 3939 N N . ILE A 1 513 ? -28.070 -3.022 -10.747 1.00 97.75 513 ILE A N 1
ATOM 3940 C CA . ILE A 1 513 ? -28.259 -1.575 -10.906 1.00 97.75 513 ILE A CA 1
ATOM 3941 C C . ILE A 1 513 ? -29.751 -1.256 -10.846 1.00 97.75 513 ILE A C 1
ATOM 3943 O O . ILE A 1 513 ? -30.548 -1.790 -11.609 1.00 97.75 513 ILE A O 1
ATOM 3947 N N . TYR A 1 514 ? -30.125 -0.325 -9.972 1.00 95.50 514 TYR A N 1
ATOM 3948 C CA . TYR A 1 514 ? -31.507 0.113 -9.799 1.00 95.50 514 TYR A CA 1
ATOM 3949 C C . TYR A 1 514 ? -31.583 1.617 -9.530 1.00 95.50 514 TYR A C 1
ATOM 3951 O O . TYR A 1 514 ? -30.602 2.261 -9.150 1.00 95.50 514 TYR A O 1
ATOM 3959 N N . ARG A 1 515 ? -32.782 2.185 -9.693 1.00 96.56 515 ARG A N 1
ATOM 3960 C CA . ARG A 1 515 ? -33.076 3.582 -9.364 1.00 96.56 515 ARG A CA 1
ATOM 3961 C C . ARG A 1 515 ? -33.999 3.649 -8.154 1.00 96.56 515 ARG A C 1
ATOM 3963 O O . ARG A 1 515 ? -35.122 3.161 -8.205 1.00 96.56 515 ARG A O 1
ATOM 3970 N N . ALA A 1 516 ? -33.542 4.295 -7.087 1.00 94.75 516 ALA A N 1
ATOM 3971 C CA . ALA A 1 516 ? -34.336 4.549 -5.889 1.00 94.75 516 ALA A CA 1
ATOM 3972 C C . ALA A 1 516 ? -33.946 5.885 -5.247 1.00 94.75 516 ALA A C 1
ATOM 3974 O O . ALA A 1 516 ? -32.842 6.387 -5.457 1.00 94.75 516 ALA A O 1
ATOM 3975 N N . ASN A 1 517 ? -34.839 6.429 -4.423 1.00 95.88 517 ASN A N 1
ATOM 3976 C CA . ASN A 1 517 ? -34.522 7.574 -3.577 1.00 95.88 517 ASN A CA 1
ATOM 3977 C C . ASN A 1 517 ? -33.762 7.079 -2.342 1.00 95.88 517 ASN A C 1
ATOM 3979 O O . ASN A 1 517 ? -34.290 6.291 -1.557 1.00 95.88 517 ASN A O 1
ATOM 3983 N N . ARG A 1 518 ? -32.517 7.527 -2.181 1.00 92.62 518 ARG A N 1
ATOM 3984 C CA . ARG A 1 518 ? -31.659 7.218 -1.033 1.00 92.62 518 ARG A CA 1
ATOM 3985 C C . ARG A 1 518 ? -30.920 8.468 -0.577 1.00 92.62 518 ARG A C 1
ATOM 3987 O O . ARG A 1 518 ? -30.738 9.401 -1.356 1.00 92.62 518 ARG A O 1
ATOM 3994 N N . LEU A 1 519 ? -30.487 8.465 0.682 1.00 94.62 519 LEU A N 1
ATOM 3995 C CA . LEU A 1 519 ? -29.515 9.440 1.162 1.00 94.62 519 LEU A CA 1
ATOM 3996 C C . LEU A 1 519 ? -28.197 9.228 0.414 1.00 94.62 519 LEU A C 1
ATOM 3998 O O . LEU A 1 519 ? -27.723 8.099 0.286 1.00 94.62 519 LEU A O 1
ATOM 4002 N N . VAL A 1 520 ? -27.639 10.320 -0.096 1.00 94.12 520 VAL A N 1
ATOM 4003 C CA . VAL A 1 520 ? -26.388 10.339 -0.856 1.00 94.12 520 VAL A CA 1
ATOM 4004 C C . VAL A 1 520 ? -25.477 11.419 -0.298 1.00 94.12 520 VAL A C 1
ATOM 4006 O O . VAL A 1 520 ? -25.953 12.429 0.225 1.00 94.12 520 VAL A O 1
ATOM 4009 N N . ASN A 1 521 ? -24.169 11.244 -0.458 1.00 94.50 521 ASN A N 1
ATOM 4010 C CA . ASN A 1 521 ? -23.228 12.324 -0.197 1.00 94.50 521 ASN A CA 1
ATOM 4011 C C . ASN A 1 521 ? -23.338 13.339 -1.338 1.00 94.50 521 ASN A C 1
ATOM 4013 O O . ASN A 1 521 ? -23.072 13.005 -2.491 1.00 94.50 521 ASN A O 1
ATOM 4017 N N . TRP A 1 522 ? -23.753 14.568 -1.038 1.00 94.00 522 TRP A N 1
ATOM 4018 C CA . TRP A 1 522 ? -23.948 15.615 -2.042 1.00 94.00 522 TRP A CA 1
ATOM 4019 C C . TRP A 1 522 ? -22.896 16.713 -1.911 1.00 94.00 522 TRP A C 1
ATOM 4021 O O . TRP A 1 522 ? -22.779 17.361 -0.870 1.00 94.00 522 TRP A O 1
ATOM 4031 N N . CYS A 1 523 ? -22.160 16.976 -2.992 1.00 89.88 523 CYS A N 1
ATOM 4032 C CA . CYS A 1 523 ? -21.250 18.110 -3.059 1.00 89.88 523 CYS A CA 1
ATOM 4033 C C . CYS A 1 523 ? -22.002 19.365 -3.518 1.00 89.88 523 CYS A C 1
ATOM 4035 O O . CYS A 1 523 ? -22.380 19.479 -4.684 1.00 89.88 523 CYS A O 1
ATOM 4037 N N . THR A 1 524 ? -22.160 20.354 -2.636 1.00 88.31 524 THR A N 1
ATOM 4038 C CA . THR A 1 524 ? -22.827 21.630 -2.963 1.00 88.31 524 THR A CA 1
ATOM 4039 C C . THR A 1 524 ? -22.029 22.498 -3.935 1.00 88.31 524 THR A C 1
ATOM 4041 O O . THR A 1 524 ? -22.619 23.264 -4.691 1.00 88.31 524 THR A O 1
ATOM 4044 N N . ARG A 1 525 ? -20.697 22.358 -3.965 1.00 84.31 525 ARG A N 1
ATOM 4045 C CA . ARG A 1 525 ? -19.821 23.117 -4.871 1.00 84.31 525 ARG A CA 1
ATOM 4046 C C . ARG A 1 525 ? -19.878 22.602 -6.308 1.00 84.31 525 ARG A C 1
ATOM 4048 O O . ARG A 1 525 ? -19.997 23.398 -7.231 1.00 84.31 525 ARG A O 1
ATOM 4055 N N . LEU A 1 526 ? -19.764 21.286 -6.486 1.00 87.69 526 LEU A N 1
ATOM 4056 C CA . LEU A 1 526 ? -19.755 20.641 -7.805 1.00 87.69 526 LEU A CA 1
ATOM 4057 C C . LEU A 1 526 ? -21.156 20.223 -8.267 1.00 87.69 526 LEU A C 1
ATOM 4059 O O . LEU A 1 526 ? -21.333 19.844 -9.422 1.00 87.69 526 LEU A O 1
ATOM 4063 N N . THR A 1 527 ? -22.161 20.342 -7.393 1.00 89.94 527 THR A N 1
ATOM 4064 C CA . THR A 1 527 ? -23.570 20.016 -7.658 1.00 89.94 527 THR A CA 1
ATOM 4065 C C . THR A 1 527 ? -23.749 18.589 -8.180 1.00 89.94 527 THR A C 1
ATOM 4067 O O . THR A 1 527 ? -24.379 18.371 -9.212 1.00 89.94 527 THR A O 1
ATOM 4070 N N . THR A 1 528 ? -23.143 17.620 -7.492 1.00 92.44 528 THR A N 1
ATOM 4071 C CA . THR A 1 528 ? -23.206 16.198 -7.855 1.00 92.44 528 THR A CA 1
ATOM 4072 C C . THR A 1 528 ? -23.200 15.304 -6.620 1.00 92.44 528 THR A C 1
ATOM 4074 O O . THR A 1 528 ? -22.680 15.682 -5.564 1.00 92.44 528 THR A O 1
ATOM 4077 N N . ALA A 1 529 ? -23.767 14.107 -6.770 1.00 94.12 529 ALA A N 1
ATOM 4078 C CA . ALA A 1 529 ? -23.611 13.033 -5.802 1.00 94.12 529 ALA A CA 1
ATOM 4079 C C . ALA A 1 529 ? -22.186 12.459 -5.871 1.00 94.12 529 ALA A C 1
ATOM 4081 O O . ALA A 1 529 ? -21.573 12.454 -6.940 1.00 94.12 529 ALA A O 1
ATOM 4082 N N . LEU A 1 530 ? -21.696 11.982 -4.728 1.00 92.69 530 LEU A N 1
ATOM 4083 C CA . LEU A 1 530 ? -20.403 11.328 -4.548 1.00 92.69 530 LEU A CA 1
ATOM 4084 C C . LEU A 1 530 ? -20.604 9.952 -3.913 1.00 92.69 530 LEU A C 1
ATOM 4086 O O . LEU A 1 530 ? -21.461 9.760 -3.043 1.00 92.69 530 LEU A O 1
ATOM 4090 N N . SER A 1 531 ? -19.784 8.996 -4.324 1.00 92.44 531 SER A N 1
ATOM 4091 C CA . SER A 1 531 ? -19.674 7.701 -3.663 1.00 92.44 531 SER A CA 1
ATOM 4092 C C . SER A 1 531 ? -19.012 7.839 -2.288 1.00 92.44 531 SER A C 1
ATOM 4094 O O . SER A 1 531 ? -18.324 8.817 -2.001 1.00 92.44 531 SER A O 1
ATOM 4096 N N . ASN A 1 532 ? -19.177 6.837 -1.423 1.00 91.12 532 ASN A N 1
ATOM 4097 C CA . ASN A 1 532 ? -18.528 6.836 -0.107 1.00 91.12 532 ASN A CA 1
ATOM 4098 C C . ASN A 1 532 ? -16.992 6.878 -0.202 1.00 91.12 532 ASN A C 1
ATOM 4100 O O . ASN A 1 532 ? -16.355 7.436 0.681 1.00 91.12 532 ASN A O 1
ATOM 4104 N N . LEU A 1 533 ? -16.406 6.314 -1.266 1.00 91.12 533 LEU A N 1
ATOM 4105 C CA . LEU A 1 533 ? -14.953 6.296 -1.479 1.00 91.12 533 LEU A CA 1
ATOM 4106 C C . LEU A 1 533 ? -14.393 7.657 -1.923 1.00 91.12 533 LEU A C 1
ATOM 4108 O O . LEU A 1 533 ? -13.196 7.890 -1.796 1.00 91.12 533 LEU A O 1
ATOM 4112 N N . GLU A 1 534 ? -15.239 8.551 -2.436 1.00 87.56 534 GLU A N 1
ATOM 4113 C CA . GLU A 1 534 ? -14.850 9.901 -2.869 1.00 87.56 534 GLU A CA 1
ATOM 4114 C C . GLU A 1 534 ? -14.964 10.941 -1.743 1.00 87.56 534 GLU A C 1
ATOM 4116 O O . GLU A 1 534 ? -14.597 12.102 -1.934 1.00 87.56 534 GLU A O 1
ATOM 4121 N N . VAL A 1 535 ? -15.485 10.548 -0.576 1.00 90.00 535 VAL A N 1
ATOM 4122 C CA . VAL A 1 535 ? -15.687 11.441 0.567 1.00 90.00 535 VAL A CA 1
ATOM 4123 C C . VAL A 1 535 ? -14.616 11.195 1.618 1.00 90.00 535 VAL A C 1
ATOM 4125 O O . VAL A 1 535 ? -14.566 10.142 2.246 1.00 90.00 535 VAL A O 1
ATOM 4128 N N . ASP A 1 536 ? -13.798 12.217 1.847 1.00 88.75 536 ASP A N 1
ATOM 4129 C CA . ASP A 1 536 ? -12.823 12.239 2.931 1.00 88.75 536 ASP A CA 1
ATOM 4130 C C . ASP A 1 536 ? -13.463 12.785 4.216 1.00 88.75 536 ASP A C 1
ATOM 4132 O O . ASP A 1 536 ? -13.970 13.914 4.244 1.00 88.75 536 ASP A O 1
ATOM 4136 N N . GLN A 1 537 ? -13.462 11.973 5.274 1.00 88.38 537 GLN A N 1
ATOM 4137 C CA . GLN A 1 537 ? -14.034 12.324 6.572 1.00 88.38 537 GLN A CA 1
ATOM 4138 C C . GLN A 1 537 ? -12.982 13.035 7.421 1.00 88.38 537 GLN A C 1
ATOM 4140 O O . GLN A 1 537 ? -11.919 12.489 7.707 1.00 88.38 537 GLN A O 1
ATOM 4145 N N . LYS A 1 538 ? -13.292 14.258 7.854 1.00 86.94 538 LYS A N 1
ATOM 4146 C CA . LYS A 1 538 ? -12.406 15.051 8.712 1.00 86.94 538 LYS A CA 1
ATOM 4147 C C . LYS A 1 538 ? -12.912 15.029 10.142 1.00 86.94 538 LYS A C 1
ATOM 4149 O O . LYS A 1 538 ? -13.932 15.645 10.443 1.00 86.94 538 LYS A O 1
ATOM 4154 N N . GLU A 1 539 ? -12.174 14.351 11.009 1.00 89.81 539 GLU A N 1
ATOM 4155 C CA . GLU A 1 539 ? -12.430 14.356 12.444 1.00 89.81 539 GLU A CA 1
ATOM 4156 C C . GLU A 1 539 ? -11.914 15.660 13.069 1.00 89.81 539 GLU A C 1
ATOM 4158 O O . GLU A 1 539 ? -10.825 16.138 12.741 1.00 89.81 539 GLU A O 1
ATOM 4163 N N . LEU A 1 540 ? -12.730 16.272 13.927 1.00 88.94 540 LEU A N 1
ATOM 4164 C CA . LEU A 1 540 ? -12.422 17.528 14.606 1.00 88.94 540 LEU A CA 1
ATOM 4165 C C . LEU A 1 540 ? -12.511 17.294 16.114 1.00 88.94 540 LEU A C 1
ATOM 4167 O O . LEU A 1 540 ? -13.564 16.908 16.609 1.00 88.94 540 LEU A O 1
ATOM 4171 N N . GLU A 1 541 ? -11.430 17.571 16.843 1.00 88.25 541 GLU A N 1
ATOM 4172 C CA . GLU A 1 541 ? -11.373 17.384 18.305 1.00 88.25 541 GLU A CA 1
ATOM 4173 C C . GLU A 1 541 ? -12.178 18.442 19.087 1.00 88.25 541 GLU A C 1
ATOM 4175 O O . GLU A 1 541 ? -12.422 18.294 20.282 1.00 88.25 541 GLU A O 1
ATOM 4180 N N . GLY A 1 542 ? -12.600 19.524 18.426 1.00 89.94 542 GLY A N 1
ATOM 4181 C CA . GLY A 1 542 ? -13.402 20.584 19.029 1.00 89.94 542 GLY A CA 1
ATOM 4182 C C . GLY A 1 542 ? -13.725 21.713 18.053 1.00 89.94 542 GLY A C 1
ATOM 4183 O O . GLY A 1 542 ? -13.507 21.587 16.841 1.00 89.94 542 GLY A O 1
ATOM 4184 N N . SER A 1 543 ? -14.223 22.835 18.590 1.00 92.31 543 SER A N 1
ATOM 4185 C CA . SER A 1 543 ? -14.623 23.996 17.784 1.00 92.31 543 SER A CA 1
ATOM 4186 C C . SER A 1 543 ? -13.491 24.466 16.864 1.00 92.31 543 SER A C 1
ATOM 4188 O O . SER A 1 543 ? -12.427 24.904 17.308 1.00 92.31 543 SER A O 1
ATOM 4190 N N . THR A 1 544 ? -13.733 24.386 15.559 1.00 94.12 544 THR A N 1
ATOM 4191 C CA . THR A 1 544 ? -12.760 24.666 14.507 1.00 94.12 544 THR A CA 1
ATOM 4192 C C . THR A 1 544 ? -13.400 25.501 13.405 1.00 94.12 544 THR A C 1
ATOM 4194 O O . THR A 1 544 ? -14.417 25.130 12.826 1.00 94.12 544 THR A O 1
ATOM 4197 N N . LYS A 1 545 ? -12.773 26.629 13.055 1.00 93.38 545 LYS A N 1
ATOM 4198 C CA . LYS A 1 545 ? -13.224 27.493 11.953 1.00 93.38 545 LYS A CA 1
ATOM 4199 C C . LYS A 1 545 ? -12.579 27.077 10.633 1.00 93.38 545 LYS A C 1
ATOM 4201 O O . LYS A 1 545 ? -11.388 27.321 10.425 1.00 93.38 545 LYS A O 1
ATOM 4206 N N . LEU A 1 546 ? -13.367 26.502 9.732 1.00 89.62 546 LEU A N 1
ATOM 4207 C CA . LEU A 1 546 ? -12.924 26.018 8.425 1.00 89.62 546 LEU A CA 1
ATOM 4208 C C . LEU A 1 546 ? -13.375 26.949 7.296 1.00 89.62 546 LEU A C 1
ATOM 4210 O O . LEU A 1 546 ? -14.443 27.559 7.352 1.00 89.62 546 LEU A O 1
ATOM 4214 N N . ASP A 1 547 ? -12.540 27.064 6.264 1.00 88.75 547 ASP A N 1
ATOM 4215 C CA . ASP A 1 547 ? -12.914 27.717 5.010 1.00 88.75 547 ASP A CA 1
ATOM 4216 C C . ASP A 1 547 ? -13.822 26.767 4.217 1.00 88.75 547 ASP A C 1
ATOM 4218 O O . ASP A 1 547 ? -13.431 25.638 3.914 1.00 88.75 547 ASP A O 1
ATOM 4222 N N . VAL A 1 548 ? -15.036 27.217 3.896 1.00 85.06 548 VAL A N 1
ATOM 4223 C CA . VAL A 1 548 ? -16.024 26.436 3.139 1.00 85.06 548 VAL A CA 1
ATOM 4224 C C . VAL A 1 548 ? -16.265 27.130 1.800 1.00 85.06 548 VAL A C 1
ATOM 4226 O O . VAL A 1 548 ? -16.629 28.309 1.797 1.00 85.06 548 VAL A O 1
ATOM 4229 N N . PRO A 1 549 ? -16.080 26.442 0.656 1.00 75.25 549 PRO A N 1
ATOM 4230 C CA . PRO A 1 549 ? -16.355 27.026 -0.652 1.00 75.25 549 PRO A CA 1
ATOM 4231 C C . PRO A 1 549 ? -17.776 27.603 -0.732 1.00 75.25 549 PRO A C 1
ATOM 4233 O O . PRO A 1 549 ? -18.743 26.905 -0.439 1.00 75.25 549 PRO A O 1
ATOM 4236 N N . GLY A 1 550 ? -17.893 28.868 -1.147 1.00 76.56 550 GLY A N 1
ATOM 4237 C CA . GLY A 1 550 ? -19.173 29.584 -1.250 1.00 76.56 550 GLY A CA 1
ATOM 4238 C C . GLY A 1 550 ? -19.533 30.467 -0.049 1.00 76.56 550 GLY A C 1
ATOM 4239 O O . GLY A 1 550 ? -20.566 31.124 -0.094 1.00 76.56 550 GLY A O 1
ATOM 4240 N N . TYR A 1 551 ? -18.696 30.521 0.993 1.00 82.50 551 TYR A N 1
ATOM 4241 C CA . TYR A 1 551 ? -18.885 31.412 2.140 1.00 82.50 551 TYR A CA 1
ATOM 4242 C C . TYR A 1 551 ? -17.758 32.449 2.238 1.00 82.50 551 TYR A C 1
ATOM 4244 O O . TYR A 1 551 ? -16.580 32.106 2.171 1.00 82.50 551 TYR A O 1
ATOM 4252 N N . ASP A 1 552 ? -18.117 33.711 2.491 1.00 87.06 552 ASP A N 1
ATOM 4253 C CA . ASP A 1 552 ? -17.160 34.830 2.630 1.00 87.06 552 ASP A CA 1
ATOM 4254 C C . ASP A 1 552 ? -16.416 34.841 3.974 1.00 87.06 552 ASP A C 1
ATOM 4256 O O . ASP A 1 552 ? -15.503 35.635 4.214 1.00 87.06 552 ASP A O 1
ATOM 4260 N N . LYS A 1 553 ? -16.833 33.971 4.893 1.00 92.25 553 LYS A N 1
ATOM 4261 C CA . LYS A 1 553 ? -16.265 33.830 6.228 1.00 92.25 553 LYS A CA 1
ATOM 4262 C C . LYS A 1 553 ? -16.040 32.362 6.542 1.00 92.25 553 LYS A C 1
ATOM 4264 O O . LYS A 1 553 ? -16.767 31.492 6.069 1.00 92.25 553 LYS A O 1
ATOM 4269 N N . LYS A 1 554 ? -15.075 32.109 7.422 1.00 92.44 554 LYS A N 1
ATOM 4270 C CA . LYS A 1 554 ? -14.881 30.779 7.997 1.00 92.44 554 LYS A CA 1
ATOM 4271 C C . LYS A 1 554 ? -16.115 30.365 8.784 1.00 92.44 554 LYS A C 1
ATOM 4273 O O . LYS A 1 554 ? -16.660 31.166 9.548 1.00 92.44 554 LYS A O 1
ATOM 4278 N N . ILE A 1 555 ? -16.506 29.115 8.609 1.00 92.56 555 ILE A N 1
ATOM 4279 C CA . ILE A 1 555 ? -17.644 28.504 9.283 1.00 92.56 555 ILE A CA 1
ATOM 4280 C C . ILE A 1 555 ? -17.120 27.668 10.444 1.00 92.56 555 ILE A C 1
ATOM 4282 O O . ILE A 1 555 ? -16.086 27.014 10.330 1.00 92.56 555 ILE A O 1
ATOM 4286 N N . GLU A 1 556 ? -17.791 27.765 11.584 1.00 92.50 556 GLU A N 1
ATOM 4287 C CA . GLU A 1 556 ? -17.447 27.025 12.793 1.00 92.50 556 GLU A CA 1
ATOM 4288 C C . GLU A 1 556 ? -18.037 25.610 12.727 1.00 92.50 556 GLU A C 1
ATOM 4290 O O . GLU A 1 556 ? -19.225 25.442 12.463 1.00 92.50 556 GLU A O 1
ATOM 4295 N N . PHE A 1 557 ? -17.190 24.608 12.947 1.00 92.38 557 PHE A N 1
ATOM 4296 C CA . PHE A 1 557 ? -17.511 23.182 13.011 1.00 92.38 557 PHE A CA 1
ATOM 4297 C C . PHE A 1 557 ? -17.004 22.599 14.332 1.00 92.38 557 PHE A C 1
ATOM 4299 O O . PHE A 1 557 ? -16.192 23.231 14.997 1.00 92.38 557 PHE A O 1
ATOM 4306 N N . GLY A 1 558 ? -17.431 21.389 14.702 1.00 89.25 558 GLY A N 1
ATOM 4307 C CA . GLY A 1 558 ? -16.962 20.732 15.932 1.00 89.25 558 GLY A CA 1
ATOM 4308 C C . GLY A 1 558 ? -17.575 21.302 17.217 1.00 89.25 558 GLY A C 1
ATOM 4309 O O . GLY A 1 558 ? -16.994 21.159 18.290 1.00 89.25 558 GLY A O 1
ATOM 4310 N N . CYS A 1 559 ? -18.736 21.958 17.108 1.00 88.94 559 CYS A N 1
ATOM 4311 C CA . CYS A 1 559 ? -19.553 22.387 18.242 1.00 88.94 559 CYS A CA 1
ATOM 4312 C C . CYS A 1 559 ? -20.795 21.499 18.343 1.00 88.94 559 CYS A C 1
ATOM 4314 O O . CYS A 1 559 ? -21.510 21.338 17.353 1.00 88.94 559 CYS A O 1
ATOM 4316 N N . ILE A 1 560 ? -21.062 20.980 19.539 1.00 87.56 560 ILE A N 1
ATOM 4317 C CA . ILE A 1 560 ? -22.322 20.321 19.897 1.00 87.56 560 ILE A CA 1
ATOM 4318 C C . ILE A 1 560 ? -23.144 21.351 20.672 1.00 87.56 560 ILE A C 1
ATOM 4320 O O . ILE A 1 560 ? -22.638 21.958 21.619 1.00 87.56 560 ILE A O 1
ATOM 4324 N N . TRP A 1 561 ? -24.373 21.605 20.229 1.00 87.69 561 TRP A N 1
ATOM 4325 C CA . TRP A 1 561 ? -25.237 22.637 20.797 1.00 87.69 561 TRP A CA 1
ATOM 4326 C C . TRP A 1 561 ? -26.419 21.970 21.483 1.00 87.69 561 TRP A C 1
ATOM 4328 O O . TRP A 1 561 ? -27.239 21.348 20.819 1.00 87.69 561 TRP A O 1
ATOM 4338 N N . ASN A 1 562 ? -26.543 22.163 22.793 1.00 90.06 562 ASN A N 1
ATOM 4339 C CA . ASN A 1 562 ? -27.692 21.654 23.529 1.00 90.06 562 ASN A CA 1
ATOM 4340 C C . ASN A 1 562 ? -28.877 22.607 23.354 1.00 90.06 562 ASN A C 1
ATOM 4342 O O . ASN A 1 562 ? -28.825 23.767 23.776 1.00 90.06 562 ASN A O 1
ATOM 4346 N N . PHE A 1 563 ? -29.953 22.113 22.753 1.00 92.44 563 PHE A N 1
ATOM 4347 C CA . PHE A 1 563 ? -31.212 22.836 22.623 1.00 92.44 563 PHE A CA 1
ATOM 4348 C C . PHE A 1 563 ? -32.229 22.288 23.615 1.00 92.44 563 PHE A C 1
ATOM 4350 O O . PHE A 1 563 ? -32.369 21.076 23.757 1.00 92.44 563 PHE A O 1
ATOM 4357 N N . LYS A 1 564 ? -32.975 23.185 24.268 1.00 93.00 564 LYS A N 1
ATOM 4358 C CA . LYS A 1 564 ? -34.118 22.832 25.117 1.00 93.00 564 LYS A CA 1
ATOM 4359 C C . LYS A 1 564 ? -35.406 23.304 24.473 1.00 93.00 564 LYS A C 1
ATOM 4361 O O . LYS A 1 564 ? -35.477 24.447 24.022 1.00 93.00 564 LYS A O 1
ATOM 4366 N N . TYR A 1 565 ? -36.413 22.441 24.456 1.00 93.62 565 TYR A N 1
ATOM 4367 C CA . TYR A 1 565 ? -37.729 22.768 23.921 1.00 93.62 565 TYR A CA 1
ATOM 4368 C C . TYR A 1 565 ? -38.834 22.340 24.894 1.00 93.62 565 TYR A C 1
ATOM 4370 O O . TYR A 1 565 ? -38.722 21.264 25.481 1.00 93.62 565 TYR A O 1
ATOM 4378 N N . PRO A 1 566 ? -39.881 23.155 25.106 1.00 93.50 566 PRO A N 1
ATOM 4379 C CA . PRO A 1 566 ? -41.002 22.776 25.962 1.00 93.50 566 PRO A CA 1
ATOM 4380 C C . PRO A 1 566 ? -41.789 21.602 25.370 1.00 93.50 566 PRO A C 1
ATOM 4382 O O . PRO A 1 566 ? -41.942 21.503 24.149 1.00 93.50 566 PRO A O 1
ATOM 4385 N N . ILE A 1 567 ? -42.294 20.726 26.240 1.00 93.12 567 ILE A N 1
ATOM 4386 C CA . ILE A 1 567 ? -43.175 19.616 25.863 1.00 93.12 567 ILE A CA 1
ATOM 4387 C C . ILE A 1 567 ? -44.626 20.079 26.001 1.00 93.12 567 ILE A C 1
ATOM 4389 O O . ILE A 1 567 ? -45.043 20.531 27.069 1.00 93.12 567 ILE A O 1
ATOM 4393 N N . ASP A 1 568 ? -45.388 19.959 24.913 1.00 92.31 568 ASP A N 1
ATOM 4394 C CA . ASP A 1 568 ? -46.772 20.431 24.853 1.00 92.31 568 ASP A CA 1
ATOM 4395 C C . ASP A 1 568 ? -47.639 19.823 25.969 1.00 92.31 568 ASP A C 1
ATOM 4397 O O . ASP A 1 568 ? -47.578 18.625 26.249 1.00 92.31 568 ASP A O 1
ATOM 4401 N N . GLY A 1 569 ? -48.432 20.674 26.622 1.00 89.62 569 GLY A N 1
ATOM 4402 C CA . GLY A 1 569 ? -49.286 20.293 27.749 1.00 89.62 569 GLY A CA 1
ATOM 4403 C C . GLY A 1 569 ? -48.572 20.062 29.089 1.00 89.62 569 GLY A C 1
ATOM 4404 O O . GLY A 1 569 ? -49.216 19.585 30.023 1.00 89.62 569 GLY A O 1
ATOM 4405 N N . THR A 1 570 ? -47.281 20.395 29.217 1.00 92.81 570 THR A N 1
ATOM 4406 C CA . THR A 1 570 ? -46.509 20.220 30.463 1.00 92.81 570 THR A CA 1
ATOM 4407 C C . THR A 1 570 ? -45.625 21.434 30.780 1.00 92.81 570 THR A C 1
ATOM 4409 O O . THR A 1 570 ? -45.391 22.282 29.922 1.00 92.81 570 THR A O 1
ATOM 4412 N N . GLU A 1 571 ? -45.100 21.508 32.009 1.00 89.62 571 GLU A N 1
ATOM 4413 C CA . GLU A 1 571 ? -44.015 22.443 32.373 1.00 89.62 571 GLU A CA 1
ATOM 4414 C C . GLU A 1 571 ? -42.612 21.857 32.100 1.00 89.62 571 GLU A C 1
ATOM 4416 O O . GLU A 1 571 ? -41.595 22.480 32.408 1.00 89.62 571 GLU A O 1
ATOM 4421 N N . GLU A 1 572 ? -42.536 20.649 31.534 1.00 91.69 572 GLU A N 1
ATOM 4422 C CA . GLU A 1 572 ? -41.285 19.940 31.280 1.00 91.69 572 GLU A CA 1
ATOM 4423 C C . GLU A 1 572 ? -40.653 20.352 29.940 1.00 91.69 572 GLU A C 1
ATOM 4425 O O . GLU A 1 572 ? -41.304 20.864 29.024 1.00 91.69 572 GLU A O 1
ATOM 4430 N N . THR A 1 573 ? -39.346 20.111 29.807 1.00 92.38 573 THR A N 1
ATOM 4431 C CA . THR A 1 573 ? -38.583 20.410 28.587 1.00 92.38 573 THR A CA 1
ATOM 4432 C C . THR A 1 573 ? -37.797 19.194 28.122 1.00 92.38 573 THR A C 1
ATOM 4434 O O . THR A 1 573 ? -37.205 18.502 28.948 1.00 92.38 573 THR A O 1
ATOM 4437 N N . ILE A 1 574 ? -37.709 18.993 26.807 1.00 91.06 574 ILE A N 1
ATOM 4438 C CA . ILE A 1 574 ? -36.804 18.028 26.181 1.00 91.06 574 ILE A CA 1
ATOM 4439 C C . ILE A 1 574 ? -35.489 18.713 25.799 1.00 91.06 574 ILE A C 1
ATOM 4441 O O . ILE A 1 574 ? -35.496 19.805 25.229 1.00 91.06 574 ILE A O 1
ATOM 4445 N N . GLU A 1 575 ? -34.362 18.079 26.125 1.00 91.50 575 GLU A N 1
ATOM 4446 C CA . GLU A 1 575 ? -33.018 18.524 25.744 1.00 91.50 575 GLU A CA 1
ATOM 4447 C C . GLU A 1 575 ? -32.459 17.606 24.648 1.00 91.50 575 GLU A C 1
ATOM 4449 O O . GLU A 1 575 ? -32.490 16.383 24.788 1.00 91.50 575 GLU A O 1
ATOM 4454 N N . VAL A 1 576 ? -31.968 18.194 23.555 1.00 87.12 576 VAL A N 1
ATOM 4455 C CA . VAL A 1 576 ? -31.312 17.488 22.444 1.00 87.12 576 VAL A CA 1
ATOM 4456 C C . VAL A 1 576 ? -29.915 18.074 22.271 1.00 87.12 576 VAL A C 1
ATOM 4458 O O . VAL A 1 576 ? -29.783 19.296 22.165 1.00 87.12 576 VAL A O 1
ATOM 4461 N N . ALA A 1 577 ? -28.904 17.204 22.279 1.00 67.88 577 ALA A N 1
ATOM 4462 C CA . ALA A 1 577 ? -27.493 17.537 22.083 1.00 67.88 577 ALA A CA 1
ATOM 4463 C C . ALA A 1 577 ? -27.057 17.285 20.637 1.00 67.88 577 ALA A C 1
ATOM 4465 O O . ALA A 1 577 ? -27.443 16.220 20.095 1.00 67.88 577 ALA A O 1
#

pLDDT: mean 83.56, std 19.52, range [25.97, 98.62]

Sequence (577 aa):
MYYTAALKSKTNLHCLGWAKSTGGVEGPYVDNSNQPWICPTNIGGAIDPSGYVDPQNRRWVVYKVDGNAIGHGGECGNTIPPIVPTPIMLQQVGQDGHTLIGSPQQLITNGALDGPYVEAPSLTKMGNKFVLFFSSQCFATPKYDVSYATADNIKGPYTRHGPLFVTGSYGMTAPGGLDIAVNGNRAVWHGNYGSGRAMYTGTLKLNGNQIVAMALNAASHNAAGEKTGPVSGQPPQPSEETKSAILDSSNQDPKGVNAPGQDGGDKNGEKKEKSERELAKEKAKAEKAAKLAAKQEKQKAQQAASAPKQKEKKKGQEKLPPYKEATPKGEKKILQPLDDEYHKAYIPSVVESAWYDWWEKEGFHHPEFAEDGNVKKAGSFVIPIPPPNVTGALHIGHALATSLQDALIRWNRMKGLTVLYVPGCDHAGISTQSVVENMLYNRRNGLTRHDLGREKFVNTVWEWKEEYHVKINKVLRRLGGSMDWSREAFTMDENLSAAVRQTFVQLHDEGLIYRANRLVNWCTRLTTALSNLEVDQKELEGSTKLDVPGYDKKIEFGCIWNFKYPIDGTEETIEVA